Protein AF-A0A167VB62-F1 (afdb_monomer)

Sequence (507 aa):
MTQADAIADAVLREFDKLPANRKPAVRTNGVREWVPLSGIVAEFGDGDFVCLALATGMKCLPASKMASARGVGLHDWHAEVLTLRAFNRFVLQECRDVLLRGQTSRFLRFVSADEGSWPAHESDPNGNQDGGGSFVWRGQPFAWRDDVLLHMYCSEAPCGDASMELTMAAQDDAAPWTVTAVESRANANNTDSPQPPPLLLAGRGYFSELGTVRRKPARGDAPPTQSKSCSDKMALRQCVALPSGLTSLLVGPPPPPLPFSPHRRNPLYLASVVLPASQYSETGCRRCFSADPDVGRMHPVAGRTWPGGYAFTPFAVQTTRVEFAYSRRALDDSGFRSSAVSSSSSPPPHASSNVSVVWTRHGVNECLVGGVLRGRRAFDPAGASAVSRRQLWLLAREVADGLVMSQEAGKDGGDDDDGSAAGGQTGNHRRQQLQLVRDVLHAETYDAVKRCALLAARERAKADVKRLALRGWTSNEGDGSWGLLPAHSIADKRKKKKKEEHSFLNK

Solvent-accessible surface area (backbone atoms only — not comparable to full-atom values): 27855 Å² total; per-residue (Å²): 135,53,74,43,38,49,53,44,47,32,36,50,57,56,58,67,71,49,58,71,94,67,49,72,53,68,43,97,86,68,36,39,31,25,50,40,40,15,20,36,29,38,38,40,89,88,72,51,62,44,47,43,12,31,12,26,17,82,51,64,41,40,50,93,50,34,67,64,17,64,32,16,34,35,56,53,39,26,8,63,57,34,13,52,36,27,40,44,41,36,52,48,49,48,55,37,51,27,61,76,67,74,44,68,56,99,54,39,32,71,50,50,83,82,77,42,56,71,64,55,63,45,70,56,85,78,66,68,83,65,94,58,59,51,74,28,55,52,61,34,57,30,32,66,41,76,64,35,40,29,32,34,32,27,60,45,43,44,48,44,50,26,25,44,64,61,57,46,71,74,42,99,67,73,72,53,66,82,78,62,75,67,70,60,57,78,58,61,84,67,89,85,57,105,58,83,66,76,72,80,38,44,37,59,44,52,73,86,64,67,64,49,39,31,25,34,42,75,47,93,87,51,68,60,28,63,45,64,20,50,30,55,56,52,43,52,30,30,35,58,36,63,54,45,78,75,45,44,58,40,35,51,51,65,65,72,62,57,92,90,43,83,81,63,68,66,35,53,29,50,56,30,40,31,23,24,54,95,37,59,38,68,71,22,39,40,23,42,56,29,50,45,86,91,60,13,34,32,28,77,43,55,86,39,58,38,58,57,28,32,34,50,47,76,54,46,81,42,60,20,89,68,74,50,80,43,29,67,63,46,61,68,71,62,69,75,71,63,95,82,65,96,82,69,98,64,79,76,67,66,42,79,45,73,60,23,32,42,33,26,70,81,74,46,78,45,48,28,40,90,41,22,29,58,96,45,61,88,51,36,73,92,17,36,35,70,54,15,60,46,42,42,48,52,50,50,34,53,40,31,51,50,55,49,52,56,62,56,60,65,60,82,75,64,95,73,90,71,91,51,71,69,61,58,52,54,53,52,53,52,54,53,42,43,50,52,53,32,53,45,57,66,40,74,21,53,44,55,42,71,66,33,68,71,42,42,35,58,51,50,48,52,51,51,44,34,68,60,32,33,42,63,68,67,85,78,76,62,58,33,91,47,48,91,66,58,72,69,61,53,54,51,50,52,51,50,52,53,52,53,55,56,52,65,75,73,111

Organism: NCBI:txid1081102

Radius of gyration: 24.47 Å; Cα contacts (8 Å, |Δi|>4): 930; chains: 1; bounding box: 70×73×73 Å

pLDDT: mean 82.0, std 19.27, range [33.44, 98.88]

Nearest PDB structures (foldseek):
  5ed2-assembly1_A  TM=6.480E-01  e=2.540E-17  Homo sapiens
  2oh3-assembly1_A-2  TM=5.416E-01  e=9.521E+00  Paramagnetospirillum magnetotacticum MS-1
  6p1h-assembly1_A  TM=4.856E-01  e=8.979E+00  Saccharomyces cerevisiae S288C

InterPro domains:
  IPR002466 Adenosine deaminase/editase [PF02137] (53-103)
  IPR002466 Adenosine deaminase/editase [PF02137] (140-405)
  IPR002466 Adenosine deaminase/editase [PS50141] (53-289)
  IPR002466 Adenosine deaminase/editase [SM00552] (2-450)
  IPR042935 tRNA-specific adenosine deaminase 1 [PTHR47803] (4-484)

Structure (mmCIF, N/CA/C/O backbone):
data_AF-A0A167VB62-F1
#
_entry.id   AF-A0A167VB62-F1
#
loop_
_atom_site.group_PDB
_atom_site.id
_atom_site.type_symbol
_atom_site.label_atom_id
_atom_site.label_alt_id
_atom_site.label_comp_id
_atom_site.label_asym_id
_atom_site.label_entity_id
_atom_site.label_seq_id
_atom_site.pdbx_PDB_ins_code
_atom_site.Cartn_x
_atom_site.Cartn_y
_atom_site.Cartn_z
_atom_site.occupancy
_atom_site.B_iso_or_equiv
_atom_site.auth_seq_id
_atom_site.auth_comp_id
_atom_site.auth_asym_id
_atom_site.auth_atom_id
_atom_site.pdbx_PDB_model_num
ATOM 1 N N . MET A 1 1 ? 1.406 -28.292 -6.232 1.00 77.50 1 MET A N 1
ATOM 2 C CA . MET A 1 1 ? 1.298 -26.820 -6.233 1.00 77.50 1 MET A CA 1
ATOM 3 C C . MET A 1 1 ? 1.584 -26.348 -4.819 1.00 77.50 1 MET A C 1
ATOM 5 O O . MET A 1 1 ? 0.978 -26.892 -3.904 1.00 77.50 1 MET A O 1
ATOM 9 N N . THR A 1 2 ? 2.562 -25.467 -4.618 1.00 94.25 2 THR A N 1
ATOM 10 C CA . THR A 1 2 ? 2.912 -24.959 -3.277 1.00 94.25 2 THR A CA 1
ATOM 11 C C . THR A 1 2 ? 1.992 -23.803 -2.861 1.00 94.25 2 THR A C 1
ATOM 13 O O . THR A 1 2 ? 1.315 -23.224 -3.710 1.00 94.25 2 THR A O 1
ATOM 16 N N . GLN A 1 3 ? 1.988 -23.425 -1.574 1.00 95.62 3 GLN A N 1
ATOM 17 C CA . GLN A 1 3 ? 1.285 -22.219 -1.096 1.00 95.62 3 GLN A CA 1
ATOM 18 C C . GLN A 1 3 ? 1.756 -20.961 -1.851 1.00 95.62 3 GLN A C 1
ATOM 20 O O . GLN A 1 3 ? 0.945 -20.145 -2.281 1.00 95.62 3 GLN A O 1
ATOM 25 N N . ALA A 1 4 ? 3.068 -20.839 -2.076 1.00 98.00 4 ALA A N 1
ATOM 26 C CA . ALA A 1 4 ? 3.658 -19.739 -2.832 1.00 98.00 4 ALA A CA 1
ATOM 27 C C . ALA A 1 4 ? 3.152 -19.693 -4.285 1.00 98.00 4 ALA A C 1
ATOM 29 O O . ALA A 1 4 ? 2.833 -18.612 -4.782 1.00 98.00 4 ALA A O 1
ATOM 30 N N . ASP A 1 5 ? 3.010 -20.851 -4.942 1.00 97.94 5 ASP A N 1
ATOM 31 C CA . ASP A 1 5 ? 2.426 -20.924 -6.289 1.00 97.94 5 ASP A CA 1
ATOM 32 C C . ASP A 1 5 ? 0.951 -20.501 -6.280 1.00 97.94 5 ASP A C 1
ATOM 34 O O . ASP A 1 5 ? 0.535 -19.757 -7.159 1.00 97.94 5 ASP A O 1
ATOM 38 N N . ALA A 1 6 ? 0.165 -20.909 -5.275 1.00 97.88 6 ALA A N 1
ATOM 39 C CA . ALA A 1 6 ? -1.242 -20.512 -5.151 1.00 97.88 6 ALA A CA 1
ATOM 40 C C . ALA A 1 6 ? -1.412 -18.993 -4.975 1.00 97.88 6 ALA A C 1
ATOM 42 O O . ALA A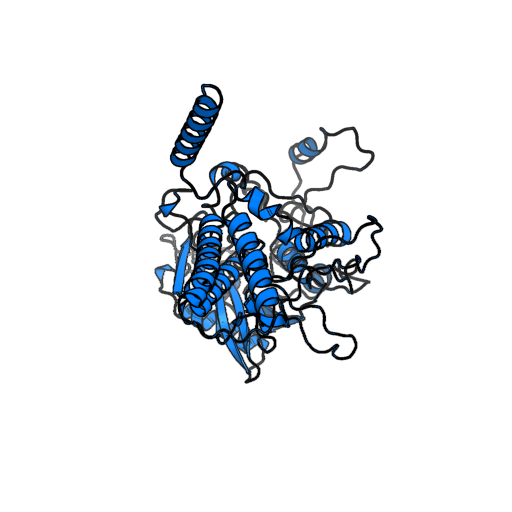 1 6 ? -2.282 -18.390 -5.607 1.00 97.88 6 ALA A O 1
ATOM 43 N N . ILE A 1 7 ? -0.547 -18.363 -4.172 1.00 98.56 7 ILE A N 1
ATOM 44 C CA . ILE A 1 7 ? -0.520 -16.907 -3.978 1.00 98.56 7 ILE A CA 1
ATOM 45 C C . ILE A 1 7 ? -0.160 -16.190 -5.286 1.00 98.56 7 ILE A C 1
ATOM 47 O O . ILE A 1 7 ? -0.835 -15.230 -5.664 1.00 98.56 7 ILE A O 1
ATOM 51 N N . ALA A 1 8 ? 0.888 -16.640 -5.983 1.00 98.56 8 ALA A N 1
ATOM 52 C CA . ALA A 1 8 ? 1.300 -16.053 -7.256 1.00 98.56 8 ALA A CA 1
ATOM 53 C C . ALA A 1 8 ? 0.187 -16.181 -8.307 1.00 98.56 8 ALA A C 1
ATOM 55 O O . ALA A 1 8 ? -0.238 -15.183 -8.893 1.00 98.56 8 ALA A O 1
ATOM 56 N N . ASP A 1 9 ? -0.361 -17.384 -8.467 1.00 98.19 9 ASP A N 1
ATOM 57 C CA . ASP A 1 9 ? -1.458 -17.674 -9.382 1.00 98.19 9 ASP A CA 1
ATOM 58 C C . ASP A 1 9 ? -2.702 -16.825 -9.113 1.00 98.19 9 ASP A C 1
ATOM 60 O O . ASP A 1 9 ? -3.333 -16.350 -10.057 1.00 98.19 9 ASP A O 1
ATOM 64 N N . ALA A 1 10 ? -3.072 -16.613 -7.845 1.00 98.44 10 ALA A N 1
ATOM 65 C CA . ALA A 1 10 ? -4.223 -15.784 -7.497 1.00 98.44 10 ALA A CA 1
ATOM 66 C C . ALA A 1 10 ? -4.086 -14.361 -8.063 1.00 98.44 10 ALA A C 1
ATOM 68 O O . ALA A 1 10 ? -5.071 -13.782 -8.520 1.00 98.44 10 ALA A O 1
ATOM 69 N N . VAL A 1 11 ? -2.870 -13.805 -8.076 1.00 98.81 11 VAL A N 1
ATOM 70 C CA . VAL A 1 11 ? -2.591 -12.485 -8.662 1.00 98.81 11 VAL A CA 1
ATOM 71 C C . VAL A 1 11 ? -2.529 -12.552 -10.187 1.00 98.81 11 VAL A C 1
ATOM 73 O O . VAL A 1 11 ? -3.124 -11.710 -10.863 1.00 98.81 11 VAL A O 1
ATOM 76 N N . LEU A 1 12 ? -1.827 -13.543 -10.740 1.00 98.44 12 LEU A N 1
ATOM 77 C CA . LEU A 1 12 ? -1.631 -13.672 -12.185 1.00 98.44 12 LEU A CA 1
ATOM 78 C C . LEU A 1 12 ? -2.946 -13.922 -12.927 1.00 98.44 12 LEU A C 1
ATOM 80 O O . LEU A 1 12 ? -3.203 -13.259 -13.928 1.00 98.44 12 LEU A O 1
ATOM 84 N N . ARG A 1 13 ? -3.839 -14.760 -12.385 1.00 98.00 13 ARG A N 1
ATOM 85 C CA . ARG A 1 13 ? -5.171 -14.998 -12.967 1.00 98.00 13 ARG A CA 1
ATOM 86 C C . ARG A 1 13 ? -6.004 -13.724 -13.057 1.00 98.00 13 ARG A C 1
ATOM 88 O O . ARG A 1 13 ? -6.717 -13.536 -14.038 1.00 98.00 13 ARG A O 1
ATOM 95 N N . GLU A 1 14 ? -5.943 -12.846 -12.055 1.00 98.31 14 GLU A N 1
ATOM 96 C CA . GLU A 1 14 ? -6.652 -11.561 -12.112 1.00 98.31 14 GLU A CA 1
ATOM 97 C C . GLU A 1 14 ? -5.994 -10.591 -13.096 1.00 98.31 14 GLU A C 1
ATOM 99 O O . GLU A 1 14 ? -6.691 -9.892 -13.834 1.00 98.31 14 GLU A O 1
ATOM 104 N N . PHE A 1 15 ? -4.660 -10.585 -13.181 1.00 98.19 15 PHE A N 1
ATOM 105 C CA . PHE A 1 15 ? -3.955 -9.807 -14.197 1.00 98.19 15 PHE A CA 1
ATOM 106 C C . PHE A 1 15 ? -4.299 -10.277 -15.622 1.00 98.19 15 PHE A C 1
ATOM 108 O O . PHE A 1 15 ? -4.498 -9.455 -16.520 1.00 98.19 15 PHE A O 1
ATOM 115 N N . ASP A 1 16 ? -4.419 -11.584 -15.843 1.00 97.12 16 ASP A N 1
ATOM 116 C CA . ASP A 1 16 ? -4.696 -12.148 -17.161 1.00 97.12 16 ASP A CA 1
ATOM 117 C C . ASP A 1 16 ? -6.085 -11.795 -17.686 1.00 97.12 16 ASP A C 1
ATOM 119 O O . ASP A 1 16 ? -6.232 -11.569 -18.892 1.00 97.12 16 ASP A O 1
ATOM 123 N N . LYS A 1 17 ? -7.063 -11.629 -16.789 1.00 97.19 17 LYS A N 1
ATOM 124 C CA . LYS A 1 17 ? -8.414 -11.139 -17.108 1.00 97.19 17 LYS A CA 1
ATOM 125 C C . LYS A 1 17 ? -8.446 -9.672 -17.541 1.00 97.19 17 LYS A C 1
ATOM 127 O O . LYS A 1 17 ? -9.457 -9.220 -18.080 1.00 97.19 17 LYS A O 1
ATOM 132 N N . LEU A 1 18 ? -7.385 -8.898 -17.298 1.00 96.00 18 LEU A N 1
ATOM 133 C CA . LEU A 1 18 ? -7.358 -7.494 -17.694 1.00 96.00 18 LEU A CA 1
ATOM 134 C C . LEU A 1 18 ? -7.380 -7.349 -19.226 1.00 96.00 18 LEU A C 1
ATOM 136 O O . LEU A 1 18 ? -6.736 -8.124 -19.936 1.00 96.00 18 LEU A O 1
ATOM 140 N N . PRO A 1 19 ? -8.056 -6.315 -19.758 1.00 93.44 19 PRO A N 1
ATOM 141 C CA . PRO A 1 19 ? -8.106 -6.090 -21.196 1.00 93.44 19 PRO A CA 1
ATOM 142 C C . PRO A 1 19 ? -6.719 -5.768 -21.767 1.00 93.44 19 PRO A C 1
ATOM 144 O O . PRO A 1 19 ? -5.857 -5.212 -21.086 1.00 93.44 19 PRO A O 1
ATOM 147 N N . ALA A 1 20 ? -6.508 -6.066 -23.052 1.00 90.69 20 ALA A N 1
ATOM 148 C CA . ALA A 1 20 ? -5.204 -5.925 -23.711 1.00 90.69 20 ALA A CA 1
ATOM 149 C C . ALA A 1 20 ? -4.601 -4.510 -23.593 1.00 90.69 20 ALA A C 1
ATOM 151 O O . ALA A 1 20 ? -3.395 -4.360 -23.432 1.00 90.69 20 ALA A O 1
ATOM 152 N N . ASN A 1 21 ? -5.433 -3.462 -23.572 1.00 88.25 21 ASN A N 1
ATOM 153 C CA . ASN A 1 21 ? -4.995 -2.069 -23.405 1.00 88.25 21 ASN A CA 1
ATOM 154 C C . ASN A 1 21 ? -4.488 -1.714 -21.986 1.00 88.25 21 ASN A C 1
ATOM 156 O O . ASN A 1 21 ? -4.146 -0.552 -21.735 1.00 88.25 21 ASN A O 1
ATOM 160 N N . ARG A 1 22 ? -4.485 -2.682 -21.061 1.00 90.38 22 ARG A N 1
ATOM 161 C CA . ARG A 1 22 ? -3.875 -2.623 -19.724 1.00 90.38 22 ARG A CA 1
ATOM 162 C C . ARG A 1 22 ? -2.544 -3.373 -19.660 1.00 90.38 22 ARG A C 1
ATOM 164 O O . ARG A 1 22 ? -1.815 -3.217 -18.688 1.00 90.38 22 ARG A O 1
ATOM 171 N N . LYS A 1 23 ? -2.207 -4.170 -20.670 1.00 91.12 23 LYS A N 1
ATOM 172 C CA . LYS A 1 23 ? -0.978 -4.964 -20.691 1.00 91.12 23 LYS A CA 1
ATOM 173 C C . LYS A 1 23 ? 0.124 -4.212 -21.455 1.00 91.12 23 LYS A C 1
ATOM 175 O O . LYS A 1 23 ? -0.196 -3.378 -22.308 1.00 91.12 23 LYS A O 1
ATOM 180 N N . PRO A 1 24 ? 1.410 -4.441 -21.137 1.00 87.81 24 PRO A N 1
ATOM 181 C CA . PRO A 1 24 ? 2.514 -3.898 -21.925 1.00 87.81 24 PRO A CA 1
ATOM 182 C C . PRO A 1 24 ? 2.378 -4.258 -23.407 1.00 87.81 24 PRO A C 1
ATOM 184 O O . PRO A 1 24 ? 1.953 -5.363 -23.749 1.00 87.81 24 PRO A O 1
ATOM 187 N N . ALA A 1 25 ? 2.718 -3.310 -24.279 1.00 85.62 25 ALA A N 1
ATOM 188 C CA . ALA A 1 25 ? 2.555 -3.453 -25.720 1.00 85.62 25 ALA A CA 1
ATOM 189 C C . ALA A 1 25 ? 3.894 -3.710 -26.424 1.00 85.62 25 ALA A C 1
ATOM 191 O O . ALA A 1 25 ? 4.974 -3.456 -25.886 1.00 85.62 25 ALA A O 1
ATOM 192 N N . VAL A 1 26 ? 3.807 -4.164 -27.671 1.00 85.31 26 VAL A N 1
ATOM 193 C CA . VAL A 1 26 ? 4.913 -4.073 -28.626 1.00 85.31 26 VAL A CA 1
ATOM 194 C C . VAL A 1 26 ? 4.810 -2.712 -29.309 1.00 85.31 26 VAL A C 1
ATOM 196 O O . VAL A 1 26 ? 3.754 -2.353 -29.832 1.00 85.31 26 VAL A O 1
ATOM 199 N N . ARG A 1 27 ? 5.878 -1.917 -29.259 1.00 84.06 27 ARG A N 1
ATOM 200 C CA . ARG A 1 27 ? 5.932 -0.607 -29.919 1.00 84.06 27 ARG A CA 1
ATOM 201 C C . ARG A 1 27 ? 5.964 -0.771 -31.439 1.00 84.06 27 ARG A C 1
ATOM 203 O O . ARG A 1 27 ? 6.318 -1.826 -31.955 1.00 84.06 27 ARG A O 1
ATOM 210 N N . THR A 1 28 ? 5.664 0.305 -32.163 1.00 82.94 28 THR A N 1
ATOM 211 C CA . THR A 1 28 ? 5.689 0.329 -33.638 1.00 82.94 28 THR A CA 1
ATOM 212 C C . THR A 1 28 ? 7.051 -0.035 -34.230 1.00 82.94 28 THR A C 1
ATOM 214 O O . THR A 1 28 ? 7.118 -0.537 -35.343 1.00 82.94 28 THR A O 1
ATOM 217 N N . ASN A 1 29 ? 8.134 0.175 -33.479 1.00 80.81 29 ASN A N 1
ATOM 218 C CA . ASN A 1 29 ? 9.497 -0.200 -33.851 1.00 80.81 29 ASN A CA 1
ATOM 219 C C . ASN A 1 29 ? 9.889 -1.631 -33.418 1.00 80.81 29 ASN A C 1
ATOM 221 O O . ASN A 1 29 ? 11.075 -1.942 -33.367 1.00 80.81 29 ASN A O 1
ATOM 225 N N . GLY A 1 30 ? 8.927 -2.478 -33.037 1.00 80.19 30 GLY A N 1
ATOM 226 C CA . GLY A 1 30 ? 9.162 -3.864 -32.613 1.00 80.19 30 GLY A CA 1
ATOM 227 C C . GLY A 1 30 ? 9.686 -4.029 -31.181 1.00 80.19 30 GLY A C 1
ATOM 228 O O . GLY A 1 30 ? 9.803 -5.155 -30.702 1.00 80.19 30 GLY A O 1
ATOM 229 N N . VAL A 1 31 ? 9.966 -2.934 -30.463 1.00 83.81 31 VAL A N 1
ATOM 230 C CA . VAL A 1 31 ? 10.466 -2.980 -29.080 1.00 83.81 31 VAL A CA 1
ATOM 231 C C . VAL A 1 31 ? 9.361 -3.436 -28.134 1.00 83.81 31 VAL A C 1
ATOM 233 O O . VAL A 1 31 ? 8.305 -2.804 -28.046 1.00 83.81 31 VAL A O 1
ATOM 236 N N . ARG A 1 32 ? 9.620 -4.509 -27.385 1.00 87.19 32 ARG A N 1
ATOM 237 C CA . ARG A 1 32 ? 8.677 -5.045 -26.396 1.00 87.19 32 ARG A CA 1
ATOM 238 C C . ARG A 1 32 ? 8.808 -4.325 -25.064 1.00 87.19 32 ARG A C 1
ATOM 240 O O . ARG A 1 32 ? 9.916 -4.055 -24.596 1.00 87.19 32 ARG A O 1
ATOM 247 N N . GLU A 1 33 ? 7.673 -4.006 -24.453 1.00 91.62 33 GLU A N 1
ATOM 248 C CA . GLU A 1 33 ? 7.650 -3.397 -23.129 1.00 91.62 33 GLU A CA 1
ATOM 249 C C . GLU A 1 33 ? 7.563 -4.447 -22.016 1.00 91.62 33 GLU A C 1
ATOM 251 O O . GLU A 1 33 ? 6.800 -5.404 -22.117 1.00 91.62 33 GLU A O 1
ATOM 256 N N . TRP A 1 34 ? 8.302 -4.233 -20.926 1.00 93.25 34 TRP A N 1
ATOM 257 C CA . TRP A 1 34 ? 8.196 -5.026 -19.696 1.00 93.25 34 TRP A CA 1
ATOM 258 C C . TRP A 1 34 ? 7.723 -4.165 -18.522 1.00 93.25 34 TRP A C 1
ATOM 260 O O . TRP A 1 34 ? 7.876 -2.932 -18.520 1.00 93.25 34 TRP A O 1
ATOM 270 N N . VAL A 1 35 ? 7.147 -4.809 -17.504 1.00 95.00 35 VAL A N 1
ATOM 271 C CA . VAL A 1 35 ? 6.698 -4.143 -16.278 1.00 95.00 35 VAL A CA 1
ATOM 272 C C . VAL A 1 35 ? 6.694 -5.099 -15.075 1.00 95.00 35 VAL A C 1
ATOM 274 O O . VAL A 1 35 ? 6.296 -6.245 -15.230 1.00 95.00 35 VAL A O 1
ATOM 277 N N . PRO A 1 36 ? 7.092 -4.662 -13.866 1.00 96.94 36 PRO A N 1
ATOM 278 C CA . PRO A 1 36 ? 6.843 -5.407 -12.642 1.00 96.94 36 PRO A CA 1
ATOM 279 C C . PRO A 1 36 ? 5.351 -5.441 -12.327 1.00 96.94 36 PRO A C 1
ATOM 281 O O . PRO A 1 36 ? 4.643 -4.454 -12.555 1.00 96.94 36 PRO A O 1
ATOM 284 N N . LEU A 1 37 ? 4.914 -6.542 -11.731 1.00 98.56 37 LEU A N 1
ATOM 285 C CA . LEU A 1 37 ? 3.592 -6.764 -11.164 1.00 98.56 37 LEU A CA 1
ATOM 286 C C . LEU A 1 37 ? 3.734 -7.076 -9.673 1.00 98.56 37 LEU A C 1
ATOM 288 O O . LEU A 1 37 ? 4.685 -7.723 -9.240 1.00 98.56 37 LEU A O 1
ATOM 292 N N . SER A 1 38 ? 2.772 -6.625 -8.881 1.00 98.81 38 SER A N 1
ATOM 293 C CA . SER A 1 38 ? 2.624 -7.030 -7.491 1.00 98.81 38 SER A CA 1
ATOM 294 C C . SER A 1 38 ? 1.145 -7.172 -7.149 1.00 98.81 38 SER A C 1
ATOM 296 O O . SER A 1 38 ? 0.297 -6.578 -7.819 1.00 98.81 38 SER A O 1
ATOM 298 N N . GLY A 1 39 ? 0.832 -7.973 -6.133 1.00 98.81 39 GLY A N 1
ATOM 299 C CA . GLY A 1 39 ? -0.528 -8.163 -5.645 1.00 98.81 39 GLY A CA 1
ATOM 300 C C . GLY A 1 39 ? -0.580 -8.495 -4.159 1.00 98.81 39 GLY A C 1
ATOM 301 O O . GLY A 1 39 ? 0.376 -9.041 -3.617 1.00 98.81 39 GLY A O 1
ATOM 302 N N . ILE A 1 40 ? -1.692 -8.147 -3.510 1.00 98.88 40 ILE A N 1
ATOM 303 C CA . ILE A 1 40 ? -2.034 -8.551 -2.142 1.00 98.88 40 ILE A CA 1
ATOM 304 C C . ILE A 1 40 ? -3.125 -9.616 -2.217 1.00 98.88 40 ILE A C 1
ATOM 306 O O . ILE A 1 40 ? -4.140 -9.421 -2.893 1.00 98.88 40 ILE A O 1
ATOM 310 N N . VAL A 1 41 ? -2.909 -10.720 -1.511 1.00 98.81 41 VAL A N 1
ATOM 311 C CA . VAL A 1 41 ? -3.775 -11.901 -1.487 1.00 98.81 41 VAL A CA 1
ATOM 312 C C . VAL A 1 41 ? -4.219 -12.158 -0.051 1.00 98.81 41 VAL A C 1
ATOM 314 O O . VAL A 1 41 ? -3.391 -12.119 0.856 1.00 98.81 41 VAL A O 1
ATOM 317 N N . ALA A 1 42 ? -5.512 -12.395 0.147 1.00 98.38 42 ALA A N 1
ATOM 318 C CA . ALA A 1 42 ? -6.054 -12.927 1.390 1.00 98.38 42 ALA A CA 1
ATOM 319 C C . ALA A 1 42 ? -5.983 -14.456 1.380 1.00 98.38 42 ALA A C 1
ATOM 321 O O . ALA A 1 42 ? -6.394 -15.061 0.391 1.00 98.38 42 ALA A O 1
ATOM 322 N N . GLU A 1 43 ? -5.505 -15.043 2.471 1.00 97.12 43 GLU A N 1
ATOM 323 C CA . GLU A 1 43 ? -5.618 -16.469 2.787 1.00 97.12 43 GLU A CA 1
ATOM 324 C C . GLU A 1 43 ? -6.696 -16.649 3.860 1.00 97.12 43 GLU A C 1
ATOM 326 O O . GLU A 1 43 ? -6.673 -15.970 4.890 1.00 97.12 43 GLU A O 1
ATOM 331 N N . PHE A 1 44 ? -7.637 -17.554 3.607 1.00 94.88 44 PHE A N 1
ATOM 332 C CA . PHE A 1 44 ? -8.711 -17.915 4.530 1.00 94.88 44 PHE A CA 1
ATOM 333 C C . PHE A 1 44 ? -8.440 -19.273 5.190 1.00 94.88 44 PHE A C 1
ATOM 335 O O . PHE A 1 44 ? -7.697 -20.097 4.662 1.00 94.88 44 PHE A O 1
ATOM 342 N N . GLY A 1 45 ? -9.072 -19.533 6.340 1.00 87.06 45 GLY A N 1
ATOM 343 C CA . GLY A 1 45 ? -8.883 -20.778 7.102 1.00 87.06 45 GLY A CA 1
ATOM 344 C C . GLY A 1 45 ? -9.306 -22.071 6.384 1.00 87.06 45 GLY A C 1
ATOM 345 O O . GLY A 1 45 ? -8.927 -23.154 6.818 1.00 87.06 45 GLY A O 1
ATOM 346 N N . ASP A 1 46 ? -10.059 -21.970 5.289 1.00 87.69 46 ASP A N 1
ATOM 347 C CA . ASP A 1 46 ? -10.416 -23.077 4.391 1.00 87.69 46 ASP A CA 1
ATOM 348 C C . ASP A 1 46 ? -9.364 -23.336 3.290 1.00 87.69 46 ASP A C 1
ATOM 350 O O . ASP A 1 46 ? -9.526 -24.253 2.485 1.00 87.69 46 ASP A O 1
ATOM 354 N N . GLY A 1 47 ? -8.279 -22.553 3.257 1.00 86.75 47 GLY A N 1
ATOM 355 C CA . GLY A 1 47 ? -7.219 -22.627 2.251 1.00 86.75 47 GLY A CA 1
ATOM 356 C C . GLY A 1 47 ? -7.507 -21.844 0.963 1.00 86.75 47 GLY A C 1
ATOM 357 O O . GLY A 1 47 ? -6.759 -21.992 -0.006 1.00 86.75 47 GLY A O 1
ATOM 358 N N . ASP A 1 48 ? -8.567 -21.026 0.920 1.00 94.38 48 ASP A N 1
ATOM 359 C CA . ASP A 1 48 ? -8.881 -20.153 -0.217 1.00 94.38 48 ASP A CA 1
ATOM 360 C C . ASP A 1 48 ? -7.896 -18.970 -0.304 1.00 94.38 48 ASP A C 1
ATOM 362 O O . ASP A 1 48 ? -7.610 -18.300 0.693 1.00 94.38 48 ASP A O 1
ATOM 366 N N . PHE A 1 49 ? -7.409 -18.685 -1.517 1.00 97.62 49 PHE A N 1
ATOM 367 C CA . PHE A 1 49 ? -6.503 -17.572 -1.815 1.00 97.62 49 PHE A CA 1
ATOM 368 C C . PHE A 1 49 ? -7.174 -16.584 -2.764 1.00 97.62 49 PHE A C 1
ATOM 370 O O . PHE A 1 49 ? -7.390 -16.867 -3.946 1.00 97.62 49 PHE A O 1
ATOM 377 N N . VAL A 1 50 ? -7.445 -15.375 -2.274 1.00 98.25 50 VAL A N 1
ATOM 378 C CA . VAL A 1 50 ? -8.174 -14.350 -3.030 1.00 98.25 50 VAL A CA 1
ATOM 379 C C . VAL A 1 50 ? -7.316 -13.111 -3.238 1.00 98.25 50 VAL A C 1
ATOM 381 O O . VAL A 1 50 ? -6.971 -12.413 -2.286 1.00 98.25 50 VAL A O 1
ATOM 384 N N . CYS A 1 51 ? -7.026 -12.769 -4.495 1.00 98.75 51 CYS A N 1
ATOM 385 C CA . CYS A 1 51 ? -6.393 -11.491 -4.813 1.00 98.75 51 CYS A CA 1
ATOM 386 C C . CYS A 1 51 ? -7.344 -10.323 -4.489 1.00 98.75 51 CYS A C 1
ATOM 388 O O . CYS A 1 51 ? -8.466 -10.239 -5.000 1.00 98.75 51 CYS A O 1
ATOM 390 N N . LEU A 1 52 ? -6.883 -9.417 -3.625 1.00 98.75 52 LEU A N 1
ATOM 391 C CA . LEU A 1 52 ? -7.625 -8.233 -3.180 1.00 98.75 52 LEU A CA 1
ATOM 392 C C . LEU A 1 52 ? -7.266 -6.996 -3.998 1.00 98.75 52 LEU A C 1
ATOM 394 O O . LEU A 1 52 ? -8.111 -6.140 -4.271 1.00 98.75 52 LEU A O 1
ATOM 398 N N . ALA A 1 53 ? -5.992 -6.892 -4.362 1.00 98.81 53 ALA A N 1
ATOM 399 C CA . ALA A 1 53 ? -5.443 -5.773 -5.098 1.00 98.81 53 ALA A CA 1
ATOM 400 C C . ALA A 1 53 ? -4.223 -6.222 -5.896 1.00 98.81 53 ALA A C 1
ATOM 402 O O . ALA A 1 53 ? -3.427 -7.015 -5.400 1.00 98.81 53 ALA A O 1
ATOM 403 N N . LEU A 1 54 ? -4.040 -5.660 -7.086 1.00 98.69 54 LEU A N 1
ATOM 404 C CA . LEU A 1 54 ? -2.822 -5.817 -7.873 1.00 98.69 54 LEU A CA 1
ATOM 405 C C . LEU A 1 54 ? -2.480 -4.523 -8.595 1.00 98.69 54 LEU A C 1
ATOM 407 O O . LEU A 1 54 ? -3.348 -3.689 -8.874 1.00 98.69 54 LEU A O 1
ATOM 411 N N . ALA A 1 55 ? -1.204 -4.347 -8.902 1.00 98.75 55 ALA A N 1
ATOM 412 C CA . ALA A 1 55 ? -0.748 -3.213 -9.678 1.00 98.75 55 ALA A CA 1
ATOM 413 C C . ALA A 1 55 ? 0.537 -3.510 -10.446 1.00 98.75 55 ALA A C 1
ATOM 415 O O . ALA A 1 55 ? 1.384 -4.280 -9.996 1.00 98.75 55 ALA A O 1
ATOM 416 N N . THR A 1 56 ? 0.716 -2.819 -11.571 1.00 98.38 56 THR A N 1
ATOM 417 C CA . THR A 1 56 ? 1.975 -2.820 -12.322 1.00 98.38 56 THR A CA 1
ATOM 418 C C . THR A 1 56 ? 2.648 -1.458 -12.295 1.00 98.38 56 THR A C 1
ATOM 420 O O . THR A 1 56 ? 1.991 -0.415 -12.252 1.00 98.38 56 THR A O 1
ATOM 423 N N . GLY A 1 57 ? 3.977 -1.439 -12.369 1.00 95.81 57 GLY A N 1
ATOM 424 C CA . GLY A 1 57 ? 4.718 -0.202 -12.596 1.00 95.81 57 GLY A CA 1
ATOM 425 C C . GLY A 1 57 ? 6.131 -0.181 -12.043 1.00 95.81 57 GLY A C 1
ATOM 426 O O . GLY A 1 57 ? 6.542 -1.042 -11.271 1.00 95.81 57 GLY A O 1
ATOM 427 N N . MET A 1 58 ? 6.883 0.843 -12.448 1.00 92.75 58 MET A N 1
ATOM 428 C CA . MET A 1 58 ? 8.311 0.978 -12.127 1.00 92.75 58 MET A CA 1
ATOM 429 C C . MET A 1 58 ? 8.822 2.428 -12.169 1.00 92.75 58 MET A C 1
ATOM 431 O O . MET A 1 58 ? 10.002 2.665 -12.426 1.00 92.75 58 MET A O 1
ATOM 435 N N . LYS A 1 59 ? 7.939 3.425 -12.013 1.00 92.31 59 LYS A N 1
ATOM 436 C CA . LYS A 1 59 ? 8.352 4.835 -12.071 1.00 92.31 59 LYS A CA 1
ATOM 437 C C . LYS A 1 59 ? 7.824 5.652 -10.904 1.00 92.31 59 LYS A C 1
ATOM 439 O O . LYS A 1 59 ? 6.951 5.227 -10.149 1.00 92.31 59 LYS A O 1
ATOM 444 N N . CYS A 1 60 ? 8.405 6.835 -10.766 1.00 92.62 60 CYS A N 1
ATOM 445 C CA . CYS A 1 60 ? 8.125 7.779 -9.700 1.00 92.62 60 CYS A CA 1
ATOM 446 C C . CYS A 1 60 ? 8.007 9.195 -10.249 1.00 92.62 60 CYS A C 1
ATOM 448 O O . CYS A 1 60 ? 8.496 9.512 -11.336 1.00 92.62 60 CYS A O 1
ATOM 450 N N . LEU A 1 61 ? 7.386 10.055 -9.450 1.00 91.94 61 LEU A N 1
ATOM 451 C CA . LEU A 1 61 ? 7.280 11.470 -9.732 1.00 91.94 61 LEU A CA 1
ATOM 452 C C . LEU A 1 61 ? 8.630 12.163 -9.474 1.00 91.94 61 LEU A C 1
ATOM 454 O O . LEU A 1 61 ? 9.204 11.974 -8.393 1.00 91.94 61 LEU A O 1
ATOM 458 N N . PRO A 1 62 ? 9.126 12.988 -10.414 1.00 90.62 62 PRO A N 1
ATOM 459 C CA . PRO A 1 62 ? 10.272 13.858 -10.172 1.00 90.62 62 PRO A CA 1
ATOM 460 C C . PRO A 1 62 ? 10.027 14.816 -9.003 1.00 90.62 62 PRO A C 1
ATOM 462 O O . PRO A 1 62 ? 8.925 15.352 -8.860 1.00 90.62 62 PRO A O 1
ATOM 465 N N . ALA A 1 63 ? 11.066 15.096 -8.213 1.00 87.75 63 ALA A N 1
ATOM 466 C CA . ALA A 1 63 ? 10.988 16.015 -7.076 1.00 87.75 63 ALA A CA 1
ATOM 467 C C . ALA A 1 63 ? 10.482 17.412 -7.486 1.00 87.75 63 ALA A C 1
ATOM 469 O O . ALA A 1 63 ? 9.675 18.007 -6.777 1.00 87.75 63 ALA A O 1
ATOM 470 N N . SER A 1 64 ? 10.859 17.882 -8.680 1.00 89.12 64 SER A N 1
ATOM 471 C CA . SER A 1 64 ? 10.423 19.166 -9.247 1.00 89.12 64 SER A CA 1
ATOM 472 C C . SER A 1 64 ? 8.912 19.280 -9.479 1.00 89.12 64 SER A C 1
ATOM 474 O O . SER A 1 64 ? 8.391 20.384 -9.592 1.00 89.12 64 SER A O 1
ATOM 476 N N . LYS A 1 65 ? 8.185 18.156 -9.536 1.00 90.00 65 LYS A N 1
ATOM 477 C CA . LYS A 1 65 ? 6.730 18.128 -9.758 1.00 90.00 65 LYS A CA 1
ATOM 478 C C . LYS A 1 65 ? 5.921 17.902 -8.476 1.00 90.00 65 LYS A C 1
ATOM 480 O O . LYS A 1 65 ? 4.695 17.894 -8.539 1.00 90.00 65 LYS A O 1
ATOM 485 N N . MET A 1 66 ? 6.578 17.733 -7.325 1.00 87.81 66 MET A N 1
ATOM 486 C CA . MET A 1 66 ? 5.928 17.400 -6.048 1.00 87.81 66 MET A CA 1
ATOM 487 C C . MET A 1 66 ? 4.930 18.470 -5.594 1.00 87.81 66 MET A C 1
ATOM 489 O O . MET A 1 66 ? 3.783 18.137 -5.306 1.00 87.81 66 MET A O 1
ATOM 493 N N . ALA A 1 67 ? 5.328 19.746 -5.617 1.00 87.31 67 ALA A N 1
ATOM 494 C CA . ALA A 1 67 ? 4.483 20.870 -5.197 1.00 87.31 67 ALA A CA 1
ATOM 495 C C . ALA A 1 67 ? 3.197 21.016 -6.030 1.00 87.31 67 ALA A C 1
ATOM 497 O O . ALA A 1 67 ? 2.171 21.498 -5.544 1.00 87.31 67 ALA A O 1
ATOM 498 N N . SER A 1 68 ? 3.234 20.557 -7.281 1.00 89.19 68 SER A N 1
ATOM 499 C CA . SER A 1 68 ? 2.097 20.603 -8.200 1.00 89.19 68 SER A CA 1
ATOM 500 C C . SER A 1 68 ? 1.185 19.382 -8.086 1.00 89.19 68 SER A C 1
ATOM 502 O O . SER A 1 68 ? 0.073 19.419 -8.605 1.00 89.19 68 SER A O 1
ATOM 504 N N . ALA A 1 69 ? 1.619 18.309 -7.412 1.00 91.56 69 ALA A N 1
ATOM 505 C CA . ALA A 1 69 ? 0.878 17.053 -7.350 1.00 91.56 69 ALA A CA 1
ATOM 506 C C . ALA A 1 69 ? -0.439 17.180 -6.576 1.00 91.56 69 ALA A C 1
ATOM 508 O O . ALA A 1 69 ? -1.414 16.541 -6.967 1.00 91.56 69 ALA A O 1
ATOM 509 N N . ARG A 1 70 ? -0.471 17.985 -5.501 1.00 91.50 70 ARG A N 1
ATOM 510 C CA . ARG A 1 70 ? -1.658 18.328 -4.686 1.00 91.50 70 ARG A CA 1
ATOM 511 C C . ARG A 1 70 ? -2.529 17.122 -4.313 1.00 91.50 70 ARG A C 1
ATOM 513 O O . ARG A 1 70 ? -3.758 17.164 -4.395 1.00 91.50 70 ARG A O 1
ATOM 520 N N . GLY A 1 71 ? -1.884 16.004 -3.987 1.00 93.62 71 GLY A N 1
ATOM 521 C CA . GLY A 1 71 ? -2.540 14.729 -3.697 1.00 93.62 71 GLY A CA 1
ATOM 522 C C . GLY A 1 71 ? -3.225 14.025 -4.873 1.00 93.62 71 GLY A C 1
ATOM 523 O O . GLY A 1 71 ? -3.754 12.930 -4.669 1.00 93.62 71 GLY A O 1
ATOM 524 N N . VAL A 1 72 ? -3.215 14.620 -6.069 1.00 95.50 72 VAL A N 1
ATOM 525 C CA . VAL A 1 72 ? -3.727 14.069 -7.333 1.00 95.50 72 VAL A CA 1
ATOM 526 C C . VAL A 1 72 ? -2.683 13.153 -7.963 1.00 95.50 72 VAL A C 1
ATOM 528 O O . VAL A 1 72 ? -2.964 11.989 -8.245 1.00 95.50 72 VAL A O 1
ATOM 531 N N . GLY A 1 73 ? -1.470 13.675 -8.156 1.00 94.88 73 GLY A N 1
ATOM 532 C CA . GLY A 1 73 ? -0.356 12.931 -8.734 1.00 94.88 73 GLY A CA 1
ATOM 533 C C . GLY A 1 73 ? 0.204 11.895 -7.767 1.00 94.88 73 GLY A C 1
ATOM 534 O O . GLY A 1 73 ? 0.550 12.205 -6.626 1.00 94.88 73 GLY A O 1
ATOM 535 N N . LEU A 1 74 ? 0.340 10.654 -8.225 1.00 96.25 74 LEU A N 1
ATOM 536 C CA . LEU A 1 74 ? 1.043 9.619 -7.476 1.00 96.25 74 LEU A CA 1
ATOM 537 C C . LEU A 1 74 ? 2.537 9.930 -7.421 1.00 96.25 74 LEU A C 1
ATOM 539 O O . LEU A 1 74 ? 3.141 10.243 -8.435 1.00 96.25 74 LEU A O 1
ATOM 543 N N . HIS A 1 75 ? 3.150 9.816 -6.243 1.00 94.50 75 HIS A N 1
ATOM 544 C CA . HIS A 1 75 ? 4.596 10.047 -6.092 1.00 94.50 75 HIS A CA 1
ATOM 545 C C . HIS A 1 75 ? 5.428 8.848 -6.517 1.00 94.50 75 HIS A C 1
ATOM 547 O O . HIS A 1 75 ? 6.562 8.986 -6.960 1.00 94.50 75 HIS A O 1
ATOM 553 N N . ASP A 1 76 ? 4.867 7.665 -6.326 1.00 95.50 76 ASP A N 1
ATOM 554 C CA . ASP A 1 76 ? 5.513 6.396 -6.584 1.00 95.50 76 ASP A CA 1
ATOM 555 C C . ASP A 1 76 ? 4.437 5.423 -7.026 1.00 95.50 76 ASP A C 1
ATOM 557 O O . ASP A 1 76 ? 3.462 5.191 -6.304 1.00 95.50 76 ASP A O 1
ATOM 561 N N . TRP A 1 77 ? 4.609 4.919 -8.236 1.00 95.88 77 TRP A N 1
ATOM 562 C CA . TRP A 1 77 ? 3.727 3.943 -8.843 1.00 95.88 77 TRP A CA 1
ATOM 563 C C . TRP A 1 77 ? 4.530 2.721 -9.295 1.00 95.88 77 TRP A C 1
ATOM 565 O O . TRP A 1 77 ? 4.215 2.094 -10.300 1.00 95.88 77 TRP A O 1
ATOM 575 N N . HIS A 1 78 ? 5.581 2.371 -8.548 1.00 97.12 78 HIS A N 1
ATOM 576 C CA . HIS A 1 78 ? 6.098 1.008 -8.582 1.00 97.12 78 HIS A CA 1
ATOM 577 C C . HIS A 1 78 ? 5.018 0.023 -8.142 1.00 97.12 78 HIS A C 1
ATOM 579 O O . HIS A 1 78 ? 4.207 0.353 -7.272 1.00 97.12 78 HIS A O 1
ATOM 585 N N . ALA A 1 79 ? 5.033 -1.170 -8.729 1.00 98.25 79 ALA A N 1
ATOM 586 C CA . ALA A 1 79 ? 4.031 -2.206 -8.524 1.00 98.25 79 ALA A CA 1
ATOM 587 C C . ALA A 1 79 ? 3.724 -2.460 -7.039 1.00 98.25 79 ALA A C 1
ATOM 589 O O . ALA A 1 79 ? 2.567 -2.412 -6.630 1.00 98.25 79 ALA A O 1
ATOM 590 N N . GLU A 1 80 ? 4.750 -2.625 -6.207 1.00 98.50 80 GLU A N 1
ATOM 591 C CA . GLU A 1 80 ? 4.636 -2.930 -4.778 1.00 98.50 80 GLU A CA 1
ATOM 592 C C . GLU A 1 80 ? 3.964 -1.776 -4.021 1.00 98.50 80 GLU A C 1
ATOM 594 O O . GLU A 1 80 ? 3.016 -1.952 -3.255 1.00 98.50 80 GLU A O 1
ATOM 599 N N . VAL A 1 81 ? 4.421 -0.546 -4.280 1.00 98.44 81 VAL A N 1
ATOM 600 C CA . VAL A 1 81 ? 3.899 0.661 -3.624 1.00 98.44 81 VAL A CA 1
ATOM 601 C C . VAL A 1 81 ? 2.471 0.948 -4.066 1.00 98.44 81 VAL A C 1
ATOM 603 O O . VAL A 1 81 ? 1.637 1.350 -3.254 1.00 98.44 81 VAL A O 1
ATOM 606 N N . LEU A 1 82 ? 2.183 0.759 -5.348 1.00 98.38 82 LEU A N 1
ATOM 607 C CA . LEU A 1 82 ? 0.873 1.004 -5.920 1.00 98.38 82 LEU A CA 1
ATOM 608 C C . LEU A 1 82 ? -0.143 -0.036 -5.438 1.00 98.38 82 LEU A C 1
ATOM 610 O O . LEU A 1 82 ? -1.251 0.346 -5.064 1.00 98.38 82 LEU A O 1
ATOM 614 N N . THR A 1 83 ? 0.270 -1.299 -5.319 1.00 98.81 83 THR A N 1
ATOM 615 C CA . THR A 1 83 ? -0.531 -2.386 -4.741 1.00 98.81 83 THR A CA 1
ATOM 616 C C . THR A 1 83 ? -0.884 -2.103 -3.284 1.00 98.81 83 THR A C 1
ATOM 618 O O . THR A 1 83 ? -2.048 -2.207 -2.910 1.00 98.81 83 THR A O 1
ATOM 621 N N . LEU A 1 84 ? 0.064 -1.636 -2.461 1.00 98.69 84 LEU A N 1
ATOM 622 C CA . LEU A 1 84 ? -0.234 -1.233 -1.078 1.00 98.69 84 LEU A CA 1
ATOM 623 C C . LEU A 1 84 ? -1.293 -0.123 -1.010 1.00 98.69 84 LEU A C 1
ATOM 625 O O . LEU A 1 84 ? -2.119 -0.089 -0.097 1.00 98.69 84 LEU A O 1
ATOM 629 N N . ARG A 1 85 ? -1.289 0.803 -1.972 1.00 98.69 85 ARG A N 1
ATOM 630 C CA . ARG A 1 85 ? -2.294 1.874 -2.043 1.00 98.69 85 ARG A CA 1
ATOM 631 C C . ARG A 1 85 ? -3.644 1.347 -2.533 1.00 98.69 85 ARG A C 1
ATOM 633 O O . ARG A 1 85 ? -4.670 1.775 -2.012 1.00 98.69 85 ARG A O 1
ATOM 640 N N . ALA A 1 86 ? -3.634 0.412 -3.477 1.00 98.81 86 ALA A N 1
ATOM 641 C CA . ALA A 1 86 ? -4.813 -0.298 -3.958 1.00 98.81 86 ALA A CA 1
ATOM 642 C C . ALA A 1 86 ? -5.468 -1.135 -2.851 1.00 98.81 86 ALA A C 1
ATOM 644 O O . ALA A 1 86 ? -6.676 -1.042 -2.661 1.00 98.81 86 ALA A O 1
ATOM 645 N N . PHE A 1 87 ? -4.679 -1.825 -2.026 1.00 98.88 87 PHE A N 1
ATOM 646 C CA . PHE A 1 87 ? -5.169 -2.505 -0.827 1.00 98.88 87 PHE A CA 1
ATOM 647 C C . PHE A 1 87 ? -5.828 -1.529 0.158 1.00 98.88 87 PHE A C 1
ATOM 649 O O . PHE A 1 87 ? -6.923 -1.774 0.644 1.00 98.88 87 PHE A O 1
ATOM 656 N N . ASN A 1 88 ? -5.221 -0.364 0.404 1.00 98.81 88 ASN A N 1
ATOM 657 C CA . ASN A 1 88 ? -5.832 0.649 1.270 1.00 98.81 88 ASN A CA 1
ATOM 658 C C . ASN A 1 88 ? -7.144 1.217 0.702 1.00 98.81 88 ASN A C 1
ATOM 660 O O . ASN A 1 88 ? -8.052 1.525 1.470 1.00 98.81 88 ASN A O 1
ATOM 664 N N . ARG A 1 89 ? -7.257 1.340 -0.627 1.00 98.75 89 ARG A N 1
ATOM 665 C CA . ARG A 1 89 ? -8.515 1.688 -1.300 1.00 98.75 89 ARG A CA 1
ATOM 666 C C . ARG A 1 89 ? -9.562 0.593 -1.101 1.00 98.75 89 ARG A C 1
ATOM 668 O O . ARG A 1 89 ? -10.674 0.923 -0.712 1.00 98.75 89 ARG A O 1
ATOM 675 N N . PHE A 1 90 ? -9.185 -0.671 -1.299 1.00 98.75 90 PHE A N 1
ATOM 676 C CA . PHE A 1 90 ? -10.037 -1.833 -1.051 1.00 98.75 90 PHE A CA 1
ATOM 677 C C . PHE A 1 90 ? -10.579 -1.840 0.387 1.00 98.75 90 PHE A C 1
ATOM 679 O O . PHE A 1 90 ? -11.789 -1.870 0.565 1.00 98.75 90 PHE A O 1
ATOM 686 N N . VAL A 1 91 ? -9.718 -1.696 1.402 1.00 98.62 91 VAL A N 1
ATOM 687 C CA . VAL A 1 91 ? -10.144 -1.677 2.815 1.00 98.62 91 VAL A CA 1
ATOM 688 C C . VAL A 1 91 ? -11.142 -0.551 3.093 1.00 98.62 91 VAL A C 1
ATOM 690 O O . VAL A 1 91 ? -12.157 -0.780 3.735 1.00 98.62 91 VAL A O 1
ATOM 693 N N . LEU A 1 92 ? -10.897 0.663 2.589 1.00 98.75 92 LEU A N 1
ATOM 694 C CA . LEU A 1 92 ? -11.833 1.775 2.781 1.00 98.75 92 LEU A CA 1
ATOM 695 C C . LEU A 1 92 ? -13.181 1.540 2.075 1.00 98.75 92 LEU A C 1
ATOM 697 O O . LEU A 1 92 ? -14.213 1.968 2.586 1.00 98.75 92 LEU A O 1
ATOM 701 N N . GLN A 1 93 ? -13.181 0.874 0.915 1.00 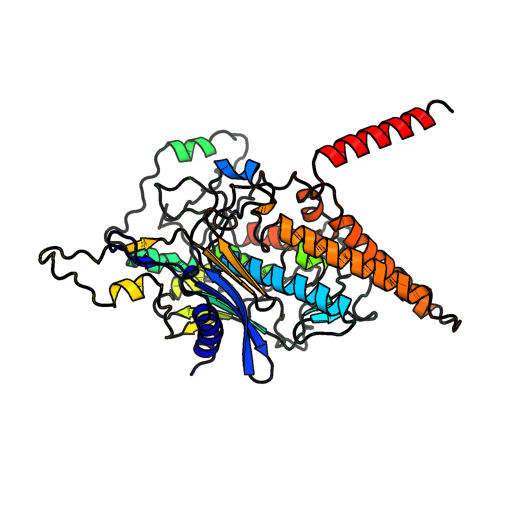98.31 93 GLN A N 1
ATOM 702 C CA . GLN A 1 93 ? -14.416 0.491 0.226 1.00 98.31 93 GLN A CA 1
ATOM 703 C C . GLN A 1 93 ? -15.173 -0.588 1.007 1.00 98.31 93 GLN A C 1
ATOM 705 O O . GLN A 1 93 ? -16.384 -0.474 1.152 1.00 98.31 93 GLN A O 1
ATOM 710 N N . GLU A 1 94 ? -14.471 -1.569 1.578 1.00 97.81 94 GLU A N 1
ATOM 711 C CA . GLU A 1 94 ? -15.068 -2.565 2.473 1.00 97.81 94 GLU A CA 1
ATOM 712 C C . GLU A 1 94 ? -15.679 -1.909 3.720 1.00 97.81 94 GLU A C 1
ATOM 714 O O . GLU A 1 94 ? -16.811 -2.226 4.066 1.00 97.81 94 GLU A O 1
ATOM 719 N N . CYS A 1 95 ? -14.999 -0.939 4.352 1.00 98.19 95 CYS A N 1
ATOM 720 C CA . CYS A 1 95 ? -15.571 -0.184 5.476 1.00 98.19 95 CYS A CA 1
ATOM 721 C C . CYS A 1 95 ? -16.892 0.495 5.089 1.00 98.19 95 CYS A C 1
ATOM 723 O O . CYS A 1 95 ? -17.865 0.448 5.840 1.00 98.19 95 CYS A O 1
ATOM 725 N N . ARG A 1 96 ? -16.928 1.129 3.910 1.00 97.50 96 ARG A N 1
ATOM 726 C CA . ARG A 1 96 ? -18.138 1.776 3.398 1.00 97.50 96 ARG A CA 1
ATOM 727 C C . ARG A 1 96 ? -19.253 0.765 3.148 1.00 97.50 96 ARG A C 1
ATOM 729 O O . ARG A 1 96 ? -20.389 1.014 3.525 1.00 97.50 96 ARG A O 1
ATOM 736 N N . ASP A 1 97 ? -18.946 -0.352 2.506 1.00 95.69 97 ASP A N 1
ATOM 737 C CA . ASP A 1 97 ? -19.949 -1.355 2.159 1.00 95.69 97 ASP A CA 1
ATOM 738 C C . ASP A 1 97 ? -20.521 -2.045 3.405 1.00 95.69 97 ASP A C 1
ATOM 740 O O . ASP A 1 97 ? -21.734 -2.229 3.486 1.00 95.69 97 ASP A O 1
ATOM 744 N N . VAL A 1 98 ? -19.677 -2.366 4.393 1.00 94.81 98 VAL A N 1
ATOM 745 C CA . VAL A 1 98 ? -20.105 -2.884 5.706 1.00 94.81 98 VAL A CA 1
ATOM 746 C C . VAL A 1 98 ? -21.030 -1.885 6.402 1.00 94.81 98 VAL A C 1
ATOM 748 O O . VAL A 1 98 ? -22.077 -2.274 6.918 1.00 94.81 98 VAL A O 1
ATOM 751 N N . LEU A 1 99 ? -20.684 -0.595 6.364 1.00 94.94 99 LEU A N 1
ATOM 752 C CA . LEU A 1 99 ? -21.517 0.479 6.901 1.00 94.94 99 LEU A CA 1
ATOM 753 C C . LEU A 1 99 ? -22.877 0.574 6.203 1.00 94.94 99 LEU A C 1
ATOM 755 O O . LEU A 1 99 ? -23.901 0.584 6.876 1.00 94.94 99 LEU A O 1
ATOM 759 N N . LEU A 1 100 ? -22.898 0.623 4.870 1.00 93.12 100 LEU A N 1
ATOM 760 C CA . LEU A 1 100 ? -24.134 0.785 4.098 1.00 93.12 100 LEU A CA 1
ATOM 761 C C . LEU A 1 100 ? -25.060 -0.432 4.195 1.00 93.12 100 LEU A C 1
ATOM 763 O O . LEU A 1 100 ? -26.275 -0.279 4.115 1.00 93.12 100 LEU A O 1
ATOM 767 N N . ARG A 1 101 ? -24.501 -1.637 4.345 1.00 91.06 101 ARG A N 1
ATOM 768 C CA . ARG A 1 101 ? -25.280 -2.879 4.469 1.00 91.06 101 ARG A CA 1
ATOM 769 C C . ARG A 1 101 ? -25.678 -3.201 5.909 1.00 91.06 101 ARG A C 1
ATOM 771 O O . ARG A 1 101 ? -26.536 -4.054 6.104 1.00 91.06 101 ARG A O 1
ATOM 778 N N . GLY A 1 102 ? -25.028 -2.588 6.901 1.00 84.75 102 GLY A N 1
ATOM 779 C CA . GLY A 1 102 ? -25.203 -2.924 8.316 1.00 84.75 102 GLY A CA 1
ATOM 780 C C . GLY A 1 102 ? -24.732 -4.339 8.680 1.00 84.75 102 GLY A C 1
ATOM 781 O O . GLY A 1 102 ? -25.179 -4.896 9.677 1.00 84.75 102 GLY A O 1
ATOM 782 N N . GLN A 1 103 ? -23.862 -4.951 7.870 1.00 86.75 103 GLN A N 1
ATOM 783 C CA . GLN A 1 103 ? -23.436 -6.347 8.015 1.00 86.75 103 GLN A CA 1
ATOM 784 C C . GLN A 1 103 ? -21.929 -6.485 7.799 1.00 86.75 103 GLN A C 1
ATOM 786 O O . GLN A 1 103 ? -21.350 -5.800 6.958 1.00 86.75 103 GLN A O 1
ATOM 791 N N . THR A 1 104 ? -21.293 -7.400 8.536 1.00 90.50 104 THR A N 1
ATOM 792 C CA . THR A 1 104 ? -19.863 -7.718 8.373 1.00 90.50 104 THR A CA 1
ATOM 793 C C . THR A 1 104 ? -19.572 -8.347 7.006 1.00 90.50 104 THR A C 1
ATOM 795 O O . THR A 1 104 ? -20.451 -8.965 6.408 1.00 90.50 104 THR A O 1
ATOM 798 N N . SER A 1 105 ? -18.336 -8.228 6.518 1.00 93.31 105 SER A N 1
ATOM 799 C CA . SER A 1 105 ? -17.871 -8.887 5.293 1.00 93.31 105 SER A CA 1
ATOM 800 C C . SER A 1 105 ? -16.944 -10.069 5.600 1.00 93.31 105 SER A C 1
ATOM 802 O O . SER A 1 105 ? -16.593 -10.329 6.753 1.00 93.31 105 SER A O 1
ATOM 804 N N . ARG A 1 106 ? -16.489 -10.775 4.552 1.00 94.06 106 ARG A N 1
ATOM 805 C CA . ARG A 1 106 ? -15.425 -11.795 4.664 1.00 94.06 106 ARG A CA 1
ATOM 806 C C . ARG A 1 106 ? -14.098 -11.223 5.185 1.00 94.06 106 ARG A C 1
ATOM 808 O O . ARG A 1 106 ? -13.218 -12.004 5.509 1.00 94.06 106 ARG A O 1
ATOM 815 N N . PHE A 1 107 ? -13.937 -9.899 5.252 1.00 95.25 107 PHE A N 1
ATOM 816 C CA . PHE A 1 107 ? -12.669 -9.235 5.575 1.00 95.25 107 PHE A CA 1
ATOM 817 C C . PHE A 1 107 ? -12.752 -8.335 6.806 1.00 95.25 107 PHE A C 1
ATOM 819 O O . PHE A 1 107 ? -11.808 -8.276 7.593 1.00 95.25 107 PHE A O 1
ATOM 826 N N . LEU A 1 108 ? -13.871 -7.626 6.973 1.00 94.94 108 LEU A N 1
ATOM 827 C CA . LEU A 1 108 ? -14.058 -6.629 8.022 1.00 94.94 108 LEU A CA 1
ATOM 828 C C . LEU A 1 108 ? -15.314 -6.906 8.842 1.00 94.94 108 LEU A C 1
ATOM 830 O O . LEU A 1 108 ? -16.354 -7.309 8.321 1.00 94.94 108 LEU A O 1
ATOM 834 N N . ARG A 1 109 ? -15.236 -6.584 10.128 1.00 93.31 109 ARG A N 1
ATOM 835 C CA . ARG A 1 109 ? -16.374 -6.516 11.046 1.00 93.31 109 ARG A CA 1
ATOM 836 C C . ARG A 1 109 ? -16.399 -5.169 11.756 1.00 93.31 109 ARG A C 1
ATOM 838 O O . ARG A 1 109 ? -15.383 -4.478 11.809 1.00 93.31 109 ARG A O 1
ATOM 845 N N . PHE A 1 110 ? -17.539 -4.809 12.334 1.00 91.75 110 PHE A N 1
ATOM 846 C CA . PHE A 1 110 ? -17.561 -3.739 13.326 1.00 91.75 110 PHE A CA 1
ATOM 847 C C . PHE A 1 110 ? -16.800 -4.175 14.585 1.00 91.75 110 PHE A C 1
ATOM 849 O O . PHE A 1 110 ? -16.833 -5.347 14.972 1.00 91.75 110 PHE A O 1
ATOM 856 N N . VAL A 1 111 ? -16.101 -3.226 15.205 1.00 89.00 111 VAL A N 1
ATOM 857 C CA . VAL A 1 111 ? -15.576 -3.384 16.568 1.00 89.00 111 VAL A CA 1
ATOM 858 C C . VAL A 1 111 ? -16.756 -3.321 17.529 1.00 89.00 111 VAL A C 1
ATOM 860 O O . VAL A 1 111 ? -17.579 -2.404 17.429 1.00 89.00 111 VAL A O 1
ATOM 863 N N . SER A 1 112 ? -16.853 -4.300 18.423 1.00 79.56 112 SER A N 1
ATOM 864 C CA . SER A 1 112 ? -17.910 -4.376 19.428 1.00 79.56 112 SER A CA 1
ATOM 865 C C . SER A 1 112 ? -17.678 -3.373 20.568 1.00 79.56 112 SER A C 1
ATOM 867 O O . SER A 1 112 ? -16.590 -2.817 20.730 1.00 79.56 112 SER A O 1
ATOM 869 N N . ALA A 1 113 ? -18.728 -3.074 21.336 1.00 68.12 113 ALA A N 1
ATOM 870 C CA . ALA A 1 113 ? -18.682 -2.036 22.371 1.00 68.12 113 ALA A CA 1
ATOM 871 C C . ALA A 1 113 ? -17.715 -2.365 23.528 1.00 68.12 113 ALA A C 1
ATOM 873 O O . ALA A 1 113 ? -17.166 -1.455 24.145 1.00 68.12 113 ALA A O 1
ATOM 874 N N . ASP A 1 114 ? -17.491 -3.651 23.788 1.00 63.53 114 ASP A N 1
ATOM 875 C CA . ASP A 1 114 ? -16.566 -4.209 24.778 1.00 63.53 114 ASP A CA 1
ATOM 876 C C . ASP A 1 114 ? -15.098 -4.180 24.315 1.00 63.53 114 ASP A C 1
ATOM 878 O O . ASP A 1 114 ? -14.207 -3.911 25.116 1.00 63.53 114 ASP A O 1
ATOM 882 N N . GLU A 1 115 ? -14.836 -4.370 23.018 1.00 66.69 115 GLU A N 1
ATOM 883 C CA . GLU A 1 115 ? -13.495 -4.237 22.423 1.00 66.69 115 GLU A CA 1
ATOM 884 C C . GLU A 1 115 ? -13.041 -2.768 22.306 1.00 66.69 115 GLU A C 1
ATOM 886 O O . GLU A 1 115 ? -11.846 -2.468 22.304 1.00 66.69 115 GLU A O 1
ATOM 891 N N . GLY A 1 116 ? -13.995 -1.837 22.201 1.00 55.59 116 GLY A N 1
ATOM 892 C CA . GLY A 1 116 ? -13.769 -0.410 21.954 1.00 55.59 116 GLY A CA 1
ATOM 893 C C . GLY A 1 116 ? -13.428 0.434 23.187 1.00 55.59 116 GLY A C 1
ATOM 894 O O . GLY A 1 116 ? -13.646 1.653 23.146 1.00 55.59 116 GLY A O 1
ATOM 895 N N . SER A 1 117 ? -12.944 -0.183 24.276 1.00 56.34 117 SER A N 1
ATOM 896 C CA . SER A 1 117 ? -12.650 0.513 25.534 1.00 56.34 117 SER A CA 1
ATOM 897 C C . SER A 1 117 ? -11.788 1.759 25.285 1.00 56.34 117 SER A C 1
ATOM 899 O O . SER A 1 117 ? -10.781 1.699 24.575 1.00 56.34 117 SER A O 1
ATOM 901 N N . TRP A 1 118 ? -12.243 2.884 25.842 1.00 53.19 118 TRP A N 1
ATOM 902 C CA . TRP A 1 118 ? -11.710 4.247 25.708 1.00 53.19 118 TRP A CA 1
ATOM 903 C C . TRP A 1 118 ? -10.171 4.332 25.872 1.00 53.19 118 TRP A C 1
ATOM 905 O O . TRP A 1 118 ? -9.595 3.431 26.476 1.00 53.19 118 TRP A O 1
ATOM 915 N N . PRO A 1 119 ? -9.490 5.382 25.345 1.00 54.84 119 PRO A N 1
ATOM 916 C CA . PRO A 1 119 ? -8.036 5.462 25.251 1.00 54.84 119 PRO A CA 1
ATOM 917 C C . PRO A 1 119 ? -7.384 5.118 26.587 1.00 54.84 119 PRO A C 1
ATOM 919 O O . PRO A 1 119 ? -7.412 5.903 27.534 1.00 54.84 119 PRO A O 1
ATOM 922 N N . ALA A 1 120 ? -6.783 3.933 26.640 1.00 57.53 120 ALA A N 1
ATOM 923 C CA . ALA A 1 120 ? -5.874 3.596 27.706 1.00 57.53 120 ALA A CA 1
ATOM 924 C C . ALA A 1 120 ? -4.671 4.527 27.551 1.00 57.53 120 ALA A C 1
ATOM 926 O O . ALA A 1 120 ? -4.053 4.598 26.484 1.00 57.53 120 ALA A O 1
ATOM 927 N N . HIS A 1 121 ? -4.346 5.263 28.610 1.00 62.50 121 HIS A N 1
ATOM 928 C CA . HIS A 1 121 ? -2.984 5.737 28.775 1.00 62.50 121 HIS A CA 1
ATOM 929 C C . HIS A 1 121 ? -2.107 4.487 28.848 1.00 62.50 121 HIS A C 1
ATOM 931 O O . HIS A 1 121 ? -2.057 3.816 29.876 1.00 62.50 121 HIS A O 1
ATOM 937 N N . GLU A 1 122 ? -1.474 4.129 27.735 1.00 67.19 122 GLU A N 1
ATOM 938 C CA . GLU A 1 122 ? -0.500 3.046 27.724 1.00 67.19 122 GLU A CA 1
ATOM 939 C C . GLU A 1 122 ? 0.842 3.629 28.162 1.00 67.19 122 GLU A C 1
ATOM 941 O O . GLU A 1 122 ? 1.288 4.670 27.660 1.00 67.19 122 GLU A O 1
ATOM 946 N N . SER A 1 123 ? 1.486 2.964 29.118 1.00 64.19 123 SER A N 1
ATOM 947 C CA . SER A 1 123 ? 2.908 3.168 29.351 1.00 64.19 123 SER A CA 1
ATOM 948 C C . SER A 1 123 ? 3.662 2.780 28.081 1.00 64.19 123 SER A C 1
ATOM 950 O O . SER A 1 123 ? 3.291 1.829 27.393 1.00 64.19 123 SER A O 1
ATOM 952 N N . ASP A 1 124 ? 4.708 3.534 27.735 1.00 66.75 124 ASP A N 1
ATOM 953 C CA . ASP A 1 124 ? 5.567 3.146 26.619 1.00 66.75 124 ASP A CA 1
ATOM 954 C C . ASP A 1 124 ? 6.219 1.798 26.974 1.00 66.75 124 ASP A C 1
ATOM 956 O O . ASP A 1 124 ? 6.998 1.747 27.932 1.00 66.75 124 ASP A O 1
ATOM 960 N N . PRO A 1 125 ? 5.930 0.704 26.242 1.00 67.50 125 PRO A N 1
ATOM 961 C CA . PRO A 1 125 ? 6.484 -0.610 26.560 1.00 67.50 125 PRO A CA 1
ATOM 962 C C . PRO A 1 125 ? 8.013 -0.650 26.422 1.00 67.50 125 PRO A C 1
ATOM 964 O O . PRO A 1 125 ? 8.645 -1.578 26.914 1.00 67.50 125 PRO A O 1
ATOM 967 N N . ASN A 1 126 ? 8.622 0.358 25.785 1.00 74.06 126 ASN A N 1
ATOM 968 C CA . ASN A 1 126 ? 10.071 0.484 25.646 1.00 74.06 126 ASN A CA 1
ATOM 969 C C . ASN A 1 126 ? 10.703 1.448 26.671 1.00 74.06 126 ASN A C 1
ATOM 971 O O . ASN A 1 126 ? 11.883 1.769 26.540 1.00 74.06 126 ASN A O 1
ATOM 975 N N . GLY A 1 127 ? 9.950 1.925 27.671 1.00 61.28 127 GLY A N 1
ATOM 976 C CA . GLY A 1 127 ? 10.496 2.653 28.823 1.00 61.28 127 GLY A CA 1
ATOM 977 C C . GLY A 1 127 ? 10.873 4.122 28.589 1.00 61.28 127 GLY A C 1
ATOM 978 O O . GLY A 1 127 ? 11.668 4.660 29.358 1.00 61.28 127 GLY A O 1
ATOM 979 N N . ASN A 1 128 ? 10.333 4.796 27.565 1.00 58.28 128 ASN A N 1
ATOM 980 C CA . ASN A 1 128 ? 10.588 6.230 27.371 1.00 58.28 128 ASN A CA 1
ATOM 981 C C . ASN A 1 128 ? 9.851 7.053 28.451 1.00 58.28 128 ASN A C 1
ATOM 983 O O . ASN A 1 128 ? 8.625 7.152 28.427 1.00 58.28 128 ASN A O 1
ATOM 987 N N . GLN A 1 129 ? 10.600 7.615 29.409 1.00 50.41 129 GLN A N 1
ATOM 988 C CA . GLN A 1 129 ? 10.101 8.347 30.587 1.00 50.41 129 GLN A CA 1
ATOM 989 C C . GLN A 1 129 ? 9.647 9.788 30.278 1.00 50.41 129 GLN A C 1
ATOM 991 O O . GLN A 1 129 ? 9.991 10.725 30.997 1.00 50.41 129 GLN A O 1
ATOM 996 N N . ASP A 1 130 ? 8.841 9.994 29.240 1.00 50.47 130 ASP A N 1
ATOM 997 C CA . ASP A 1 130 ? 8.084 11.245 29.151 1.00 50.47 130 ASP A CA 1
ATOM 998 C C . ASP A 1 130 ? 6.906 11.095 30.132 1.00 50.47 130 ASP A C 1
ATOM 1000 O O . ASP A 1 130 ? 5.973 10.348 29.854 1.00 50.47 130 ASP A O 1
ATOM 1004 N N . GLY A 1 131 ? 7.013 11.703 31.321 1.00 43.62 131 GLY A N 1
ATOM 1005 C CA . GLY A 1 131 ? 6.223 11.485 32.552 1.00 43.62 131 GLY A CA 1
ATOM 1006 C C . GLY A 1 131 ? 4.693 11.676 32.529 1.00 43.62 131 GLY A C 1
ATOM 1007 O O . GLY A 1 131 ? 4.120 12.154 33.502 1.00 43.62 131 GLY A O 1
ATOM 1008 N N . GLY A 1 132 ? 4.005 11.269 31.470 1.00 48.16 132 GLY A N 1
ATOM 1009 C CA . GLY A 1 132 ? 2.559 11.092 31.409 1.00 48.16 132 GLY A CA 1
ATOM 1010 C C . GLY A 1 132 ? 2.242 10.150 30.255 1.00 48.16 132 GLY A C 1
ATOM 1011 O O . GLY A 1 132 ? 2.728 10.368 29.146 1.00 48.16 132 GLY A O 1
ATOM 1012 N N . GLY A 1 133 ? 1.468 9.084 30.497 1.00 57.41 133 GLY A N 1
ATOM 1013 C CA . GLY A 1 133 ? 1.103 8.128 29.444 1.00 57.41 133 GLY A CA 1
ATOM 1014 C C . GLY A 1 133 ? 0.623 8.866 28.190 1.00 57.41 133 GLY A C 1
ATOM 1015 O O . GLY A 1 133 ? -0.110 9.850 28.287 1.00 57.41 133 GLY A O 1
ATOM 1016 N N . SER A 1 134 ? 1.062 8.453 27.006 1.00 65.44 134 SER A N 1
ATOM 1017 C CA . SER A 1 134 ? 0.664 9.140 25.774 1.00 65.44 134 SER A CA 1
ATOM 1018 C C . SER A 1 134 ? -0.752 8.709 25.387 1.00 65.44 134 SER A C 1
ATOM 1020 O O . SER A 1 134 ? -1.090 7.539 25.531 1.00 65.44 134 SER A O 1
ATOM 1022 N N . PHE A 1 135 ? -1.585 9.628 24.893 1.00 78.12 135 PHE A N 1
ATOM 1023 C CA . PHE A 1 135 ? -2.896 9.282 24.335 1.00 78.12 135 PHE A CA 1
ATOM 1024 C C . PHE A 1 135 ? -2.745 8.249 23.202 1.00 78.12 135 PHE A C 1
ATOM 1026 O O . PHE A 1 135 ? -1.988 8.471 22.251 1.00 78.12 135 PHE A O 1
ATOM 1033 N N . VAL A 1 136 ? -3.493 7.143 23.278 1.00 84.56 136 VAL A N 1
ATOM 1034 C CA . VAL A 1 136 ? -3.465 6.060 22.284 1.00 84.56 136 VAL A CA 1
ATOM 1035 C C . VAL A 1 136 ? -4.833 5.887 21.639 1.00 84.56 136 VAL A C 1
ATOM 1037 O O . VAL A 1 136 ? -5.820 5.576 22.298 1.00 84.56 136 VAL A O 1
ATOM 1040 N N . TRP A 1 137 ? -4.895 6.030 20.317 1.00 87.81 137 TRP A N 1
ATOM 1041 C CA . TRP A 1 137 ? -6.127 5.797 19.572 1.00 87.81 137 TRP A CA 1
ATOM 1042 C C . TRP A 1 137 ? -6.430 4.302 19.407 1.00 87.81 137 TRP A C 1
ATOM 1044 O O . TRP A 1 137 ? -5.730 3.602 18.671 1.00 87.81 137 TRP A O 1
ATOM 1054 N N . ARG A 1 138 ? -7.509 3.849 20.057 1.00 85.44 138 ARG A N 1
ATOM 1055 C CA . ARG A 1 138 ? -8.110 2.505 19.916 1.00 85.44 138 ARG A CA 1
ATOM 1056 C C . ARG A 1 138 ? -9.590 2.527 19.514 1.00 85.44 138 ARG A C 1
ATOM 1058 O O . ARG A 1 138 ? -10.258 1.502 19.527 1.00 85.44 138 ARG A O 1
ATOM 1065 N N . GLY A 1 139 ? -10.117 3.696 19.151 1.00 87.75 139 GLY A N 1
ATOM 1066 C CA . GLY A 1 139 ? -11.528 3.870 18.800 1.00 87.75 139 GLY A CA 1
ATOM 1067 C C . GLY A 1 139 ? -11.866 3.508 17.352 1.00 87.75 139 GLY A C 1
ATOM 1068 O O . GLY A 1 139 ? -12.818 4.065 16.803 1.00 87.75 139 GLY A O 1
ATOM 1069 N N . GLN A 1 140 ? -11.083 2.643 16.695 1.00 92.62 140 GLN A N 1
ATOM 1070 C CA . GLN A 1 140 ? -11.353 2.259 15.313 1.00 92.62 140 GLN A CA 1
ATOM 1071 C C . GLN A 1 140 ? -12.759 1.638 15.190 1.00 92.62 140 GLN A C 1
ATOM 1073 O O . GLN A 1 140 ? -13.139 0.780 15.989 1.00 92.62 140 GLN A O 1
ATOM 1078 N N . PRO A 1 141 ? -13.567 2.069 14.208 1.00 93.12 141 PRO A N 1
ATOM 1079 C CA . PRO A 1 141 ? -14.907 1.544 14.023 1.00 93.12 141 PRO A CA 1
ATOM 1080 C C . PRO A 1 141 ? -14.951 0.102 13.519 1.00 93.12 141 PRO A C 1
ATOM 1082 O O . PRO A 1 141 ? -15.898 -0.617 13.844 1.00 93.12 141 PRO A O 1
ATOM 1085 N N . PHE A 1 142 ? -13.939 -0.318 12.756 1.00 94.88 142 PHE A N 1
ATOM 1086 C CA . PHE A 1 142 ? -13.886 -1.632 12.127 1.00 94.88 142 PHE A CA 1
ATOM 1087 C C . PHE A 1 142 ? -12.618 -2.395 12.518 1.00 94.88 142 PHE A C 1
ATOM 1089 O O . PHE A 1 142 ? -11.549 -1.810 12.709 1.00 94.88 142 PHE A O 1
ATOM 1096 N N . ALA A 1 143 ? -12.740 -3.717 12.572 1.00 93.25 143 ALA A N 1
ATOM 1097 C CA . ALA A 1 143 ? -11.638 -4.648 12.750 1.00 93.25 143 ALA A CA 1
ATOM 1098 C C . ALA A 1 143 ? -11.506 -5.537 11.516 1.00 93.25 143 ALA A C 1
ATOM 1100 O O . ALA A 1 143 ? -12.500 -6.014 10.958 1.00 93.25 143 ALA A O 1
ATOM 1101 N N . TRP A 1 144 ? -10.262 -5.768 11.109 1.00 94.56 144 TRP A N 1
ATOM 1102 C CA . TRP A 1 144 ? -9.938 -6.840 10.180 1.00 94.56 144 TRP A CA 1
ATOM 1103 C C . TRP A 1 144 ? -10.102 -8.181 10.879 1.00 94.56 144 TRP A C 1
ATOM 1105 O O . TRP A 1 144 ? -9.798 -8.300 12.063 1.00 94.56 144 TRP A O 1
ATOM 1115 N N . ARG A 1 145 ? -10.624 -9.175 10.164 1.00 92.19 145 ARG A N 1
ATOM 1116 C CA . ARG A 1 145 ? -10.878 -10.481 10.760 1.00 92.19 145 ARG A CA 1
ATOM 1117 C C . ARG A 1 145 ? -9.578 -11.241 11.031 1.00 92.19 145 ARG A C 1
ATOM 1119 O O . ARG A 1 145 ? -8.692 -11.305 10.184 1.00 92.19 145 ARG A O 1
ATOM 1126 N N . ASP A 1 146 ? -9.496 -11.852 12.207 1.00 87.69 146 ASP A N 1
ATOM 1127 C CA . ASP A 1 146 ? -8.290 -12.541 12.683 1.00 87.69 146 ASP A CA 1
ATOM 1128 C C . ASP A 1 146 ? -7.959 -13.833 11.927 1.00 87.69 146 ASP A C 1
ATOM 1130 O O . ASP A 1 146 ? -6.825 -14.301 11.974 1.00 87.69 146 ASP A O 1
ATOM 1134 N N . ASP A 1 147 ? -8.946 -14.409 11.242 1.00 88.31 147 ASP A N 1
ATOM 1135 C CA . ASP A 1 147 ? -8.847 -15.635 10.448 1.00 88.31 147 ASP A CA 1
ATOM 1136 C C . ASP A 1 147 ? -8.454 -15.383 8.982 1.00 88.31 147 ASP A C 1
ATOM 1138 O O . ASP A 1 147 ? -8.469 -16.316 8.179 1.00 88.31 147 ASP A O 1
ATOM 1142 N N . VAL A 1 148 ? -8.101 -14.140 8.627 1.00 94.19 148 VAL A N 1
ATOM 1143 C CA . VAL A 1 148 ? -7.723 -13.754 7.262 1.00 94.19 148 VAL A CA 1
ATOM 1144 C C . VAL A 1 148 ? -6.298 -13.213 7.236 1.00 94.19 148 VAL A C 1
ATOM 1146 O O . VAL A 1 148 ? -6.043 -12.077 7.647 1.00 94.19 148 VAL A O 1
ATOM 1149 N N . LEU A 1 149 ? -5.368 -14.011 6.711 1.00 95.81 149 LEU A N 1
ATOM 1150 C CA . LEU A 1 149 ? -3.964 -13.628 6.563 1.00 95.81 149 LEU A CA 1
ATOM 1151 C C . LEU A 1 149 ? -3.729 -12.890 5.244 1.00 95.81 149 LEU A C 1
ATOM 1153 O O . LEU A 1 149 ? -4.454 -13.071 4.268 1.00 95.81 149 LEU A O 1
ATOM 1157 N N . LEU A 1 150 ? -2.701 -12.042 5.212 1.00 98.19 150 LEU A N 1
ATOM 1158 C CA . LEU A 1 150 ? -2.353 -11.242 4.040 1.00 98.19 150 LEU A CA 1
ATOM 1159 C C . LEU A 1 150 ? -0.980 -11.633 3.499 1.00 98.19 150 LEU A C 1
ATOM 1161 O O . LEU A 1 150 ? 0.011 -11.636 4.223 1.00 98.19 150 LEU A O 1
ATOM 1165 N N . HIS A 1 151 ? -0.904 -11.885 2.199 1.00 98.62 151 HIS A N 1
ATOM 1166 C CA . HIS A 1 151 ? 0.327 -12.204 1.481 1.00 98.62 151 HIS A CA 1
ATOM 1167 C C . HIS A 1 151 ? 0.559 -11.190 0.374 1.00 98.62 151 HIS A C 1
ATOM 1169 O O . HIS A 1 151 ? -0.385 -10.587 -0.139 1.00 98.62 151 HIS A O 1
ATOM 1175 N N . MET A 1 152 ? 1.816 -11.015 -0.019 1.00 98.75 152 MET A N 1
ATOM 1176 C CA . MET A 1 152 ? 2.183 -10.154 -1.136 1.00 98.75 152 MET A CA 1
ATOM 1177 C C . MET A 1 152 ? 2.969 -10.942 -2.174 1.00 98.75 152 MET A C 1
ATOM 1179 O O . MET A 1 152 ? 3.997 -11.513 -1.846 1.00 98.75 152 MET A O 1
ATOM 1183 N N . TYR A 1 153 ? 2.534 -10.935 -3.428 1.00 98.81 153 TYR A N 1
ATOM 1184 C CA . TYR A 1 153 ? 3.343 -11.404 -4.554 1.00 98.81 153 TYR A CA 1
ATOM 1185 C C . TYR A 1 153 ? 4.057 -10.215 -5.203 1.00 98.81 153 TYR A C 1
ATOM 1187 O O . TYR A 1 153 ? 3.442 -9.158 -5.386 1.00 98.81 153 TYR A O 1
ATOM 1195 N N . CYS A 1 154 ? 5.325 -10.377 -5.583 1.00 98.62 154 CYS A N 1
ATOM 1196 C CA . CYS A 1 154 ? 6.050 -9.435 -6.437 1.00 98.62 154 CYS A CA 1
ATOM 1197 C C . CYS A 1 154 ? 6.761 -10.208 -7.552 1.00 98.62 154 CYS A C 1
ATOM 1199 O O . CYS A 1 154 ? 7.567 -11.088 -7.273 1.00 98.62 154 CYS A O 1
ATOM 1201 N N . SER A 1 155 ? 6.518 -9.848 -8.814 1.00 98.00 155 SER A N 1
ATOM 1202 C CA . SER A 1 155 ? 7.137 -10.510 -9.972 1.00 98.00 155 SER A CA 1
ATOM 1203 C C . SER A 1 155 ? 8.620 -10.175 -10.164 1.00 98.00 155 SER A C 1
ATOM 1205 O O . SER A 1 155 ? 9.278 -10.742 -11.027 1.00 98.00 155 SER A O 1
ATOM 1207 N N . GLU A 1 156 ? 9.123 -9.192 -9.423 1.00 95.94 156 GLU A N 1
ATOM 1208 C CA . GLU A 1 156 ? 10.512 -8.742 -9.400 1.00 95.94 156 GLU A CA 1
ATOM 1209 C C . GLU A 1 156 ? 10.918 -8.533 -7.940 1.00 95.94 156 GLU A C 1
ATOM 1211 O O . GLU A 1 156 ? 10.071 -8.201 -7.100 1.00 95.94 156 GLU A O 1
ATOM 1216 N N . ALA A 1 157 ? 12.210 -8.670 -7.640 1.00 95.44 157 ALA A N 1
ATOM 1217 C CA . ALA A 1 157 ? 12.727 -8.341 -6.317 1.00 95.44 157 ALA A CA 1
ATOM 1218 C C . ALA A 1 157 ? 12.405 -6.873 -5.971 1.00 95.44 157 ALA A C 1
ATOM 1220 O O . ALA A 1 157 ? 12.672 -5.989 -6.799 1.00 95.44 157 ALA A O 1
ATOM 1221 N N . PRO A 1 158 ? 11.886 -6.569 -4.763 1.00 95.25 158 PRO A N 1
ATOM 1222 C CA . PRO A 1 158 ? 11.573 -5.202 -4.386 1.00 95.25 158 PRO A CA 1
ATOM 1223 C C . PRO A 1 158 ? 12.796 -4.305 -4.513 1.00 95.25 158 PRO A C 1
ATOM 1225 O O . PRO A 1 158 ? 13.824 -4.550 -3.878 1.00 95.25 158 PRO A O 1
ATOM 1228 N N . CYS A 1 159 ? 12.687 -3.250 -5.323 1.00 91.56 159 CYS A N 1
ATOM 1229 C CA . CYS A 1 159 ? 13.852 -2.423 -5.620 1.00 91.56 159 CYS A CA 1
ATOM 1230 C C . CYS A 1 159 ? 14.451 -1.829 -4.334 1.00 91.56 159 CYS A C 1
ATOM 1232 O O . CYS A 1 159 ? 13.702 -1.399 -3.447 1.00 91.56 159 CYS A O 1
ATOM 1234 N N . GLY A 1 160 ? 15.779 -1.722 -4.287 1.00 90.00 160 GLY A N 1
ATOM 1235 C CA . GLY A 1 160 ? 16.536 -1.329 -3.099 1.00 90.00 160 GLY A CA 1
ATOM 1236 C C . GLY A 1 160 ? 17.365 -2.492 -2.565 1.00 90.00 160 GLY A C 1
ATOM 1237 O O . GLY A 1 160 ? 17.778 -3.361 -3.333 1.00 90.00 160 GLY A O 1
ATOM 1238 N N . ASP A 1 161 ? 17.583 -2.500 -1.253 1.00 90.50 161 ASP A N 1
ATOM 1239 C CA . ASP A 1 161 ? 18.501 -3.411 -0.559 1.00 90.50 161 ASP A CA 1
ATOM 1240 C C . ASP A 1 161 ? 18.223 -4.905 -0.818 1.00 90.50 161 ASP A C 1
ATOM 1242 O O . ASP A 1 161 ? 19.163 -5.674 -0.980 1.00 90.50 161 ASP A O 1
ATOM 1246 N N . ALA A 1 162 ? 16.951 -5.300 -0.960 1.00 92.88 162 ALA A N 1
ATOM 1247 C CA . ALA A 1 162 ? 16.555 -6.690 -1.229 1.00 92.88 162 ALA A CA 1
ATOM 1248 C C . ALA A 1 162 ? 16.909 -7.188 -2.645 1.00 92.88 162 ALA A C 1
ATOM 1250 O O . ALA A 1 162 ? 16.904 -8.388 -2.900 1.00 92.88 162 ALA A O 1
ATOM 1251 N N . SER A 1 163 ? 17.185 -6.270 -3.573 1.00 91.00 163 SER A N 1
ATOM 1252 C CA . SER A 1 163 ? 17.431 -6.560 -4.993 1.00 91.00 163 SER A CA 1
ATOM 1253 C C . SER A 1 163 ? 18.882 -6.326 -5.419 1.00 91.00 163 SER A C 1
ATOM 1255 O O . SER A 1 163 ? 19.182 -6.392 -6.611 1.00 91.00 163 SER A O 1
ATOM 1257 N N . MET A 1 164 ? 19.773 -5.985 -4.481 1.00 85.94 164 MET A N 1
ATOM 1258 C CA . MET A 1 164 ? 21.122 -5.506 -4.797 1.00 85.94 164 MET A CA 1
ATOM 1259 C C . MET A 1 164 ? 21.981 -6.576 -5.471 1.00 85.94 164 MET A C 1
ATOM 1261 O O . MET A 1 164 ? 22.610 -6.281 -6.481 1.00 85.94 164 MET A O 1
ATOM 1265 N N . GLU A 1 165 ? 21.943 -7.820 -4.999 1.00 88.56 165 GLU A N 1
ATOM 1266 C CA . GLU A 1 165 ? 22.734 -8.915 -5.578 1.00 88.56 165 GLU A CA 1
ATOM 1267 C C . GLU A 1 165 ? 22.287 -9.214 -7.013 1.00 88.56 165 GLU A C 1
ATOM 1269 O O . GLU A 1 165 ? 23.112 -9.318 -7.913 1.00 88.56 165 GLU A O 1
ATOM 1274 N N . LEU A 1 166 ? 20.973 -9.246 -7.253 1.00 85.25 166 LEU A N 1
ATOM 1275 C CA . LEU A 1 166 ? 20.399 -9.423 -8.593 1.00 85.25 166 LEU A CA 1
ATOM 1276 C C . LEU A 1 166 ? 20.744 -8.245 -9.514 1.00 85.25 166 LEU A C 1
ATOM 1278 O O . LEU A 1 166 ? 20.971 -8.406 -10.709 1.00 85.25 166 LEU A O 1
ATOM 1282 N N . THR A 1 167 ? 20.777 -7.040 -8.947 1.00 82.00 167 THR A N 1
ATOM 1283 C CA . THR A 1 167 ? 21.122 -5.798 -9.641 1.00 82.00 167 THR A CA 1
ATOM 1284 C C . THR A 1 167 ? 22.581 -5.797 -10.082 1.00 82.00 167 THR A C 1
ATOM 1286 O O . THR A 1 167 ? 22.839 -5.336 -11.191 1.00 82.00 167 THR A O 1
ATOM 1289 N N . MET A 1 168 ? 23.487 -6.303 -9.241 1.00 79.19 168 MET A N 1
ATOM 1290 C CA . MET A 1 168 ? 24.920 -6.433 -9.519 1.00 79.19 168 MET A CA 1
ATOM 1291 C C . MET A 1 168 ? 25.198 -7.560 -10.519 1.00 79.19 168 MET A C 1
ATOM 1293 O O . MET A 1 168 ? 25.934 -7.353 -11.473 1.00 79.19 168 MET A O 1
ATOM 1297 N N . ALA A 1 169 ? 24.561 -8.723 -10.350 1.00 77.19 169 ALA A N 1
ATOM 1298 C CA . ALA A 1 169 ? 24.752 -9.878 -11.230 1.00 77.19 169 ALA A CA 1
ATOM 1299 C C . ALA A 1 169 ? 24.251 -9.646 -12.668 1.00 77.19 169 ALA A C 1
ATOM 1301 O O . ALA A 1 169 ? 24.719 -10.294 -13.595 1.00 77.19 169 ALA A O 1
ATOM 1302 N N . ALA A 1 170 ? 23.297 -8.731 -12.860 1.00 71.06 170 ALA A N 1
ATOM 1303 C CA . ALA A 1 170 ? 22.730 -8.404 -14.168 1.00 71.06 170 ALA A CA 1
ATOM 1304 C C . ALA A 1 170 ? 23.515 -7.325 -14.949 1.00 71.06 170 ALA A C 1
ATOM 1306 O O . ALA A 1 170 ? 22.984 -6.804 -15.931 1.00 71.06 170 ALA A O 1
ATOM 1307 N N . GLN A 1 171 ? 24.705 -6.912 -14.494 1.00 62.09 171 GLN A N 1
ATOM 1308 C CA . GLN A 1 171 ? 25.521 -5.880 -15.146 1.00 62.09 171 GLN A CA 1
ATOM 1309 C C . GLN A 1 171 ? 26.819 -6.455 -15.721 1.00 62.09 171 GLN A C 1
ATOM 1311 O O . GLN A 1 171 ? 27.496 -7.226 -15.051 1.00 62.09 171 GLN A O 1
ATOM 1316 N N . ASP A 1 172 ? 27.188 -6.000 -16.923 1.00 51.25 172 ASP A N 1
ATOM 1317 C CA . ASP A 1 172 ? 28.491 -6.295 -17.544 1.00 51.25 172 ASP A CA 1
ATOM 1318 C C . ASP A 1 172 ? 29.646 -5.525 -16.868 1.00 51.25 172 ASP A C 1
ATOM 1320 O O . ASP A 1 172 ? 30.790 -5.970 -16.889 1.00 51.25 172 ASP A O 1
ATOM 1324 N N . ASP A 1 173 ? 29.338 -4.384 -16.234 1.00 48.09 173 ASP A N 1
ATOM 1325 C CA . ASP A 1 173 ? 30.251 -3.593 -15.402 1.00 48.09 173 ASP A CA 1
ATOM 1326 C C . ASP A 1 173 ? 29.578 -3.264 -14.058 1.00 48.09 173 ASP A C 1
ATOM 1328 O O . ASP A 1 173 ? 28.568 -2.554 -13.999 1.00 48.09 173 ASP A O 1
ATOM 1332 N N . ALA A 1 174 ? 30.131 -3.819 -12.978 1.00 48.22 174 ALA A N 1
ATOM 1333 C CA . ALA A 1 174 ? 29.649 -3.652 -11.608 1.00 48.22 174 ALA A CA 1
ATOM 1334 C C . ALA A 1 174 ? 30.230 -2.406 -10.907 1.00 48.22 174 ALA A C 1
ATOM 1336 O O . ALA A 1 174 ? 29.985 -2.204 -9.711 1.00 48.22 174 ALA A O 1
ATOM 1337 N N . ALA A 1 175 ? 31.010 -1.575 -11.611 1.00 50.94 175 ALA A N 1
ATOM 1338 C CA . ALA A 1 175 ? 31.566 -0.356 -11.045 1.00 50.94 175 ALA A CA 1
ATOM 1339 C C . ALA A 1 175 ? 30.441 0.600 -10.585 1.00 50.94 175 ALA A C 1
ATOM 1341 O O . ALA A 1 175 ? 29.539 0.940 -11.360 1.00 50.94 175 ALA A O 1
ATOM 1342 N N . PRO A 1 176 ? 30.466 1.077 -9.324 1.00 53.75 176 PRO A N 1
ATOM 1343 C CA . PRO A 1 176 ? 29.572 2.139 -8.881 1.00 53.75 176 PRO A CA 1
ATOM 1344 C C . PRO A 1 176 ? 29.749 3.379 -9.761 1.00 53.75 176 PRO A C 1
ATOM 1346 O O . PRO A 1 176 ? 30.878 3.784 -10.034 1.00 53.75 176 PRO A O 1
ATOM 1349 N N . TRP A 1 177 ? 28.653 4.027 -10.165 1.00 52.16 177 TRP A N 1
ATOM 1350 C CA . TRP A 1 177 ? 28.762 5.289 -10.901 1.00 52.16 177 TRP A CA 1
ATOM 1351 C C . TRP A 1 177 ? 29.515 6.331 -10.072 1.00 52.16 177 TRP A C 1
ATOM 1353 O O . TRP A 1 177 ? 29.231 6.520 -8.885 1.00 52.16 177 TRP A O 1
ATOM 1363 N N . THR A 1 178 ? 30.444 7.032 -10.716 1.00 45.84 178 THR A N 1
ATOM 1364 C CA . THR A 1 178 ? 31.142 8.171 -10.130 1.00 45.84 178 THR A CA 1
ATOM 1365 C C . THR A 1 178 ? 30.152 9.306 -9.898 1.00 45.84 178 THR A C 1
ATOM 1367 O O . THR A 1 178 ? 29.535 9.836 -10.820 1.00 45.84 178 THR A O 1
ATOM 1370 N N . VAL A 1 179 ? 29.975 9.675 -8.633 1.00 47.44 179 VAL A N 1
ATOM 1371 C CA . VAL A 1 179 ? 29.142 10.815 -8.255 1.00 47.44 179 VAL A CA 1
ATOM 1372 C C . VAL A 1 179 ? 29.868 12.102 -8.631 1.00 47.44 179 VAL A C 1
ATOM 1374 O O . VAL A 1 179 ? 30.978 12.363 -8.166 1.00 47.44 179 VAL A O 1
ATOM 1377 N N . THR A 1 180 ? 29.255 12.929 -9.475 1.00 40.78 180 THR A N 1
ATOM 1378 C CA . THR A 1 180 ? 29.756 14.276 -9.754 1.00 40.78 180 THR A CA 1
ATOM 1379 C C . THR A 1 180 ? 29.666 15.111 -8.477 1.00 40.78 180 THR A C 1
ATOM 1381 O O . THR A 1 180 ? 28.632 15.132 -7.811 1.00 40.78 180 THR A O 1
ATOM 1384 N N . ALA A 1 181 ? 30.732 15.854 -8.157 1.00 35.88 181 ALA A N 1
ATOM 1385 C CA . ALA A 1 181 ? 30.921 16.661 -6.938 1.00 35.88 181 ALA A CA 1
ATOM 1386 C C . ALA A 1 181 ? 29.810 17.694 -6.611 1.00 35.88 181 ALA A C 1
ATOM 1388 O O . ALA A 1 181 ? 29.885 18.401 -5.607 1.00 35.88 181 ALA A O 1
ATOM 1389 N N . VAL A 1 182 ? 28.772 17.793 -7.442 1.00 41.97 182 VAL A N 1
ATOM 1390 C CA . VAL A 1 182 ? 27.575 18.610 -7.231 1.00 41.97 182 VAL A CA 1
ATOM 1391 C C . VAL A 1 182 ? 26.641 17.985 -6.182 1.00 41.97 182 VAL A C 1
ATOM 1393 O O . VAL A 1 182 ? 26.048 18.725 -5.400 1.00 41.97 182 VAL A O 1
ATOM 1396 N N . GLU A 1 183 ? 26.559 16.652 -6.080 1.00 44.38 183 GLU A N 1
ATOM 1397 C CA . GLU A 1 183 ? 25.709 15.987 -5.071 1.00 44.38 183 GLU A CA 1
ATOM 1398 C C . GLU A 1 183 ? 26.268 16.138 -3.645 1.00 44.38 183 GLU A C 1
ATOM 1400 O O . GLU A 1 183 ? 25.504 16.265 -2.688 1.00 44.38 183 GLU A O 1
ATOM 1405 N N . SER A 1 184 ? 27.592 16.261 -3.501 1.00 38.59 184 SER A N 1
ATOM 1406 C CA . SER A 1 184 ? 28.258 16.535 -2.219 1.00 38.59 184 SER A CA 1
ATOM 1407 C C . SER A 1 184 ? 28.019 17.964 -1.707 1.00 38.59 184 SER A C 1
ATOM 1409 O O . SER A 1 184 ? 28.033 18.197 -0.500 1.00 38.59 184 SER A O 1
ATOM 1411 N N . ARG A 1 185 ? 27.763 18.937 -2.596 1.00 36.59 185 ARG A N 1
ATOM 1412 C CA . ARG A 1 185 ? 27.596 20.358 -2.221 1.00 36.59 185 ARG A CA 1
ATOM 1413 C C . ARG A 1 185 ? 26.221 20.689 -1.640 1.00 36.59 185 ARG A C 1
ATOM 1415 O O . ARG A 1 185 ? 26.110 21.658 -0.899 1.00 36.59 185 ARG A O 1
ATOM 1422 N N . ALA A 1 186 ? 25.197 19.872 -1.892 1.00 42.00 186 ALA A N 1
ATOM 1423 C CA . ALA A 1 186 ? 23.908 20.006 -1.204 1.00 42.00 186 ALA A CA 1
ATOM 1424 C C . ALA A 1 186 ? 23.987 19.615 0.289 1.00 42.00 186 ALA A C 1
ATOM 1426 O O . ALA A 1 186 ? 23.113 19.990 1.067 1.00 42.00 186 ALA A O 1
ATOM 1427 N N . ASN A 1 187 ? 25.048 18.904 0.689 1.00 42.38 187 ASN A N 1
ATOM 1428 C CA . ASN A 1 187 ? 25.286 18.436 2.055 1.00 42.38 187 ASN A CA 1
ATOM 1429 C C . ASN A 1 187 ? 26.200 19.364 2.886 1.00 42.38 187 ASN A C 1
ATOM 1431 O O . ASN A 1 187 ? 26.381 19.104 4.070 1.00 42.38 187 ASN A O 1
ATOM 1435 N N . ALA A 1 188 ? 26.766 20.430 2.307 1.00 37.50 188 ALA A N 1
ATOM 1436 C CA . ALA A 1 188 ? 27.773 21.264 2.977 1.00 37.50 188 ALA A CA 1
ATOM 1437 C C . ALA A 1 188 ? 27.232 22.558 3.621 1.00 37.50 188 ALA A C 1
ATOM 1439 O O . ALA A 1 188 ? 27.967 23.220 4.343 1.00 37.50 188 ALA A O 1
ATOM 1440 N N . ASN A 1 189 ? 25.962 22.924 3.411 1.00 37.62 189 ASN A N 1
ATOM 1441 C CA . ASN A 1 189 ? 25.429 24.219 3.869 1.00 37.62 189 ASN A CA 1
ATOM 1442 C C . ASN A 1 189 ? 24.818 24.212 5.286 1.00 37.62 189 ASN A C 1
ATOM 1444 O O . ASN A 1 189 ? 24.079 25.129 5.626 1.00 37.62 189 ASN A O 1
ATOM 1448 N N . ASN A 1 190 ? 25.102 23.205 6.116 1.00 40.72 190 ASN A N 1
ATOM 1449 C CA . ASN A 1 190 ? 24.635 23.167 7.507 1.00 40.72 190 ASN A CA 1
ATOM 1450 C C . ASN A 1 190 ? 25.813 22.852 8.444 1.00 40.72 190 ASN A C 1
ATOM 1452 O O . ASN A 1 190 ? 25.966 21.739 8.937 1.00 40.72 190 ASN A O 1
ATOM 1456 N N . THR A 1 191 ? 26.700 23.830 8.626 1.00 39.22 191 THR A N 1
ATOM 1457 C CA . THR A 1 191 ? 27.959 23.705 9.381 1.00 39.22 191 THR A CA 1
ATOM 1458 C C . THR A 1 191 ? 27.812 23.935 10.887 1.00 39.22 191 THR A C 1
ATOM 1460 O O . THR A 1 191 ? 28.721 24.483 11.491 1.00 39.22 191 THR A O 1
ATOM 1463 N N . ASP A 1 192 ? 26.710 23.510 11.511 1.00 38.66 192 ASP A N 1
ATOM 1464 C CA . ASP A 1 192 ? 26.539 23.674 12.970 1.00 38.66 192 ASP A CA 1
ATOM 1465 C C . ASP A 1 192 ? 26.095 22.397 13.704 1.00 38.66 192 ASP A C 1
ATOM 1467 O O . ASP A 1 192 ? 25.565 22.434 14.812 1.00 38.66 192 ASP A O 1
ATOM 1471 N N . SER A 1 193 ? 26.333 21.224 13.106 1.00 36.53 193 SER A N 1
ATOM 1472 C CA . SER A 1 193 ? 26.137 19.936 13.781 1.00 36.53 193 SER A CA 1
ATOM 1473 C C . SER A 1 193 ? 27.417 19.092 13.754 1.00 36.53 193 SER A C 1
ATOM 1475 O O . SER A 1 193 ? 27.944 18.866 12.664 1.00 36.53 193 SER A O 1
ATOM 1477 N N . PRO A 1 194 ? 27.889 18.537 14.889 1.00 34.69 194 PRO A N 1
ATOM 1478 C CA . PRO A 1 194 ? 29.093 17.696 14.967 1.00 34.69 194 PRO A CA 1
ATOM 1479 C C . PRO A 1 194 ? 28.895 16.276 14.393 1.00 34.69 194 PRO A C 1
ATOM 1481 O O . PRO A 1 194 ? 29.555 15.325 14.807 1.00 34.69 194 PRO A O 1
ATOM 1484 N N . GLN A 1 195 ? 27.957 16.094 13.463 1.00 34.81 195 GLN A N 1
ATOM 1485 C CA . GLN A 1 195 ? 27.684 14.826 12.790 1.00 34.81 195 GLN A CA 1
ATOM 1486 C C . GLN A 1 195 ? 27.871 15.015 11.280 1.00 34.81 195 GLN A C 1
ATOM 1488 O O . GLN A 1 195 ? 27.348 15.991 10.735 1.00 34.81 195 GLN A O 1
ATOM 1493 N N . PRO A 1 196 ? 28.590 14.112 10.586 1.00 33.44 196 PRO A N 1
ATOM 1494 C CA . PRO A 1 196 ? 28.705 14.184 9.137 1.00 33.44 196 PRO A CA 1
ATOM 1495 C C . PRO A 1 196 ? 27.303 14.129 8.503 1.00 33.44 196 PRO A C 1
ATOM 1497 O O . PRO A 1 196 ? 26.438 13.390 8.988 1.00 33.44 196 PRO A O 1
ATOM 1500 N N . PRO A 1 197 ? 27.045 14.907 7.437 1.00 39.25 197 PRO A N 1
ATOM 1501 C CA . PRO A 1 197 ? 25.733 14.943 6.810 1.00 39.25 197 PRO A CA 1
ATOM 1502 C C . PRO A 1 197 ? 25.371 13.541 6.293 1.00 39.25 197 PRO A C 1
ATOM 1504 O O . PRO A 1 197 ? 26.224 12.864 5.710 1.00 39.25 197 PRO A O 1
ATOM 1507 N N . PRO A 1 198 ? 24.125 13.071 6.488 1.00 46.75 198 PRO A N 1
ATOM 1508 C CA . PRO A 1 198 ? 23.744 11.718 6.109 1.00 46.75 198 PRO A CA 1
ATOM 1509 C C . PRO A 1 198 ? 23.945 11.503 4.603 1.00 46.75 198 PRO A C 1
ATOM 1511 O O . PRO A 1 198 ? 23.458 12.285 3.781 1.00 46.75 198 PRO A O 1
ATOM 1514 N N . LEU A 1 199 ? 24.651 10.428 4.243 1.00 54.16 199 LEU A N 1
ATOM 1515 C CA . LEU A 1 199 ? 24.834 9.999 2.857 1.00 54.16 199 LEU A CA 1
ATOM 1516 C C . LEU A 1 199 ? 23.464 9.681 2.242 1.00 54.16 199 LEU A C 1
ATOM 1518 O O . LEU A 1 199 ? 22.784 8.727 2.623 1.00 54.16 199 LEU A O 1
ATOM 1522 N N . LEU A 1 200 ? 23.025 10.509 1.295 1.00 59.53 200 LEU A N 1
ATOM 1523 C CA . LEU A 1 200 ? 21.758 10.328 0.594 1.00 59.53 200 LEU A CA 1
ATOM 1524 C C . LEU A 1 200 ? 21.954 9.380 -0.589 1.00 59.53 200 LEU A C 1
ATOM 1526 O O . LEU A 1 200 ? 22.147 9.815 -1.718 1.00 59.53 200 LEU A O 1
ATOM 1530 N N . LEU A 1 201 ? 21.872 8.075 -0.331 1.00 61.06 201 LEU A N 1
ATOM 1531 C CA . LEU A 1 201 ? 22.061 7.059 -1.365 1.00 61.06 201 LEU A CA 1
ATOM 1532 C C . LEU A 1 201 ? 20.921 7.099 -2.396 1.00 61.06 201 LEU A C 1
ATOM 1534 O O . LEU A 1 201 ? 19.749 6.884 -2.062 1.00 61.06 201 LEU A O 1
ATOM 1538 N N . ALA A 1 202 ? 21.258 7.361 -3.660 1.00 57.31 202 ALA A N 1
ATOM 1539 C CA . ALA A 1 202 ? 20.327 7.341 -4.784 1.00 57.31 202 ALA A CA 1
ATOM 1540 C C . ALA A 1 202 ? 20.549 6.099 -5.656 1.00 57.31 202 ALA A C 1
ATOM 1542 O O . ALA A 1 202 ? 21.650 5.829 -6.135 1.00 57.31 202 ALA A O 1
ATOM 1543 N N . GLY A 1 203 ? 19.478 5.344 -5.893 1.00 59.31 203 GLY A N 1
ATOM 1544 C CA . GLY A 1 203 ? 19.464 4.241 -6.840 1.00 59.31 203 GLY A CA 1
ATOM 1545 C C . GLY A 1 203 ? 20.552 3.209 -6.579 1.00 59.31 203 GLY A C 1
ATOM 1546 O O . GLY A 1 203 ? 20.653 2.659 -5.480 1.00 59.31 203 GLY A O 1
ATOM 1547 N N . ARG A 1 204 ? 21.359 2.966 -7.619 1.00 60.78 204 ARG A N 1
ATOM 1548 C CA . ARG A 1 204 ? 22.509 2.052 -7.582 1.00 60.78 204 ARG A CA 1
ATOM 1549 C C . ARG A 1 204 ? 23.845 2.756 -7.306 1.00 60.78 204 ARG A C 1
ATOM 1551 O O . ARG A 1 204 ? 24.896 2.174 -7.522 1.00 60.78 204 ARG A O 1
ATOM 1558 N N . GLY A 1 205 ? 23.824 4.023 -6.878 1.00 52.81 205 GLY A N 1
ATOM 1559 C CA . GLY A 1 205 ? 25.043 4.684 -6.410 1.00 52.81 205 GLY A CA 1
ATOM 1560 C C . GLY A 1 205 ? 25.560 3.966 -5.167 1.00 52.81 205 GLY A C 1
ATOM 1561 O O . GLY A 1 205 ? 24.755 3.573 -4.319 1.00 52.81 205 GLY A O 1
ATOM 1562 N N . TYR A 1 206 ? 26.878 3.780 -5.072 1.00 59.91 206 TYR A N 1
ATOM 1563 C CA . TYR A 1 206 ? 27.545 3.160 -3.922 1.00 59.91 206 TYR A CA 1
ATOM 1564 C C . TYR A 1 206 ? 27.077 1.718 -3.636 1.00 59.91 206 TYR A C 1
ATOM 1566 O O . TYR A 1 206 ? 26.412 1.456 -2.633 1.00 59.91 206 TYR A O 1
ATOM 1574 N N . PHE A 1 207 ? 27.401 0.765 -4.522 1.00 60.78 207 PHE A N 1
ATOM 1575 C CA . PHE A 1 207 ? 27.108 -0.668 -4.322 1.00 60.78 207 PHE A CA 1
ATOM 1576 C C . PHE A 1 207 ? 27.741 -1.264 -3.053 1.00 60.78 207 PHE A C 1
ATOM 1578 O O . PHE A 1 207 ? 27.225 -2.248 -2.534 1.00 60.78 207 PHE A O 1
ATOM 1585 N N . SER A 1 208 ? 28.805 -0.648 -2.530 1.00 57.22 208 SER A N 1
ATOM 1586 C CA . SER A 1 208 ? 29.448 -1.027 -1.266 1.00 57.22 208 SER A CA 1
ATOM 1587 C C . SER A 1 208 ? 28.580 -0.764 -0.029 1.00 57.22 208 SER A C 1
ATOM 1589 O O . SER A 1 208 ? 28.739 -1.437 0.983 1.00 57.22 208 SER A O 1
ATOM 1591 N N . GLU A 1 209 ? 27.636 0.179 -0.101 1.00 66.25 209 GLU A N 1
ATOM 1592 C CA . GLU A 1 209 ? 26.835 0.625 1.047 1.00 66.25 209 GLU A CA 1
ATOM 1593 C C . GLU A 1 209 ? 25.511 -0.152 1.153 1.00 66.25 209 GLU A C 1
ATOM 1595 O O . GLU A 1 209 ? 24.428 0.340 0.811 1.00 66.25 209 GLU A O 1
ATOM 1600 N N . LEU A 1 210 ? 25.583 -1.412 1.578 1.00 74.50 210 LEU A N 1
ATOM 1601 C CA . LEU A 1 210 ? 24.417 -2.285 1.759 1.00 74.50 210 LEU A CA 1
ATOM 1602 C C . LEU A 1 210 ? 23.711 -2.036 3.108 1.00 74.50 210 LEU A C 1
ATOM 1604 O O . LEU A 1 210 ? 24.268 -1.436 4.022 1.00 74.50 210 LEU A O 1
ATOM 1608 N N . GLY A 1 211 ? 22.445 -2.449 3.237 1.00 68.06 211 GLY A N 1
ATOM 1609 C CA . GLY A 1 211 ? 21.690 -2.347 4.497 1.00 68.06 211 GLY A CA 1
ATOM 1610 C C . GLY A 1 211 ? 21.178 -0.942 4.863 1.00 68.06 211 GLY A C 1
ATOM 1611 O O . GLY A 1 211 ? 20.501 -0.786 5.878 1.00 68.06 211 GLY A O 1
ATOM 1612 N N . THR A 1 212 ? 21.419 0.073 4.029 1.00 73.50 212 THR A N 1
ATOM 1613 C CA . THR A 1 212 ? 21.011 1.474 4.265 1.00 73.50 212 THR A CA 1
ATOM 1614 C C . THR A 1 212 ? 19.822 1.891 3.386 1.00 73.50 212 THR A C 1
ATOM 1616 O O . THR A 1 212 ? 19.608 1.336 2.306 1.00 73.50 212 THR A O 1
ATOM 1619 N N . VAL A 1 213 ? 19.020 2.872 3.833 1.00 79.00 213 VAL A N 1
ATOM 1620 C CA . VAL A 1 213 ? 17.880 3.396 3.055 1.00 79.00 213 VAL A CA 1
ATOM 1621 C C . VAL A 1 213 ? 18.343 4.050 1.759 1.00 79.00 213 VAL A C 1
ATOM 1623 O O . VAL A 1 213 ? 19.241 4.891 1.752 1.00 79.00 213 VAL A O 1
ATOM 1626 N N . ARG A 1 214 ? 17.643 3.739 0.664 1.00 79.56 214 ARG A N 1
ATOM 1627 C CA . ARG A 1 214 ? 17.930 4.265 -0.676 1.00 79.56 214 ARG A CA 1
ATOM 1628 C C . ARG A 1 214 ? 16.743 5.035 -1.245 1.00 79.56 214 ARG A C 1
ATOM 1630 O O . ARG A 1 214 ? 15.574 4.683 -1.055 1.00 79.56 214 ARG A O 1
ATOM 1637 N N . ARG A 1 215 ? 17.034 6.104 -1.985 1.00 78.94 215 ARG A N 1
ATOM 1638 C CA . ARG A 1 215 ? 16.055 6.830 -2.806 1.00 78.94 215 ARG A CA 1
ATOM 1639 C C . ARG A 1 215 ? 16.029 6.266 -4.222 1.00 78.94 215 ARG A C 1
ATOM 1641 O O . ARG A 1 215 ? 16.998 5.693 -4.701 1.00 78.94 215 ARG A O 1
ATOM 1648 N N . LYS A 1 216 ? 14.908 6.447 -4.905 1.00 80.94 216 LYS A N 1
ATOM 1649 C CA . LYS A 1 216 ? 14.784 6.258 -6.357 1.00 80.94 216 LYS A CA 1
ATOM 1650 C C . LYS A 1 216 ? 15.302 7.529 -7.071 1.00 80.94 216 LYS A C 1
ATOM 1652 O O . LYS A 1 216 ? 15.390 8.569 -6.414 1.00 80.94 216 LYS A O 1
ATOM 1657 N N . PRO A 1 217 ? 15.584 7.517 -8.387 1.00 63.84 217 PRO A N 1
ATOM 1658 C CA . PRO A 1 217 ? 15.516 6.408 -9.347 1.00 63.84 217 PRO A CA 1
ATOM 1659 C C . PRO A 1 217 ? 16.756 5.503 -9.308 1.00 63.84 217 PRO A C 1
ATOM 1661 O O . PRO A 1 217 ? 17.789 5.879 -8.782 1.00 63.84 217 PRO A O 1
ATOM 1664 N N . ALA A 1 218 ? 16.664 4.306 -9.895 1.00 56.38 218 ALA A N 1
ATOM 1665 C CA . ALA A 1 218 ? 17.786 3.365 -10.023 1.00 56.38 218 ALA A CA 1
ATOM 1666 C C . ALA A 1 218 ? 18.702 3.644 -11.238 1.00 56.38 218 ALA A C 1
ATOM 1668 O O . ALA A 1 218 ? 19.455 2.758 -11.637 1.00 56.38 218 ALA A O 1
ATOM 1669 N N . ARG A 1 219 ? 18.611 4.836 -11.848 1.00 62.03 219 ARG A N 1
ATOM 1670 C CA . ARG A 1 219 ? 19.430 5.269 -12.991 1.00 62.03 219 ARG A CA 1
ATOM 1671 C C . ARG A 1 219 ? 19.905 6.706 -12.779 1.00 62.03 219 ARG A C 1
ATOM 1673 O O . ARG A 1 219 ? 19.096 7.525 -12.352 1.00 62.03 219 ARG A O 1
ATOM 1680 N N . GLY A 1 220 ? 21.167 6.996 -13.097 1.00 58.25 220 GLY A N 1
ATOM 1681 C CA . GLY A 1 220 ? 21.755 8.333 -12.924 1.00 58.25 220 GLY A CA 1
ATOM 1682 C C . GLY A 1 220 ? 21.217 9.398 -13.890 1.00 58.25 220 GLY A C 1
ATOM 1683 O O . GLY A 1 220 ? 21.270 10.580 -13.582 1.00 58.25 220 GLY A O 1
ATOM 1684 N N . ASP A 1 221 ? 20.647 8.993 -15.029 1.00 64.81 221 ASP A N 1
ATOM 1685 C CA . ASP A 1 221 ? 20.067 9.889 -16.042 1.00 64.81 221 ASP A CA 1
ATOM 1686 C C . ASP A 1 221 ? 18.651 10.385 -15.692 1.00 64.81 221 ASP A C 1
ATOM 1688 O O . ASP A 1 221 ? 18.141 11.342 -16.278 1.00 64.81 221 ASP A O 1
ATOM 1692 N N . ALA A 1 222 ? 17.972 9.709 -14.764 1.00 68.00 222 ALA A N 1
ATOM 1693 C CA . ALA A 1 222 ? 16.588 9.999 -14.434 1.00 68.00 222 ALA A CA 1
ATOM 1694 C C . ALA A 1 222 ? 16.492 11.154 -13.418 1.00 68.00 222 ALA A C 1
ATOM 1696 O O . ALA A 1 222 ? 17.270 11.199 -12.465 1.00 68.00 222 ALA A O 1
ATOM 1697 N N . PRO A 1 223 ? 15.493 12.053 -13.545 1.00 77.19 223 PRO A N 1
ATOM 1698 C CA . PRO A 1 223 ? 15.315 13.144 -12.595 1.00 77.19 223 PRO A CA 1
ATOM 1699 C C . PRO A 1 223 ? 15.215 12.636 -11.148 1.00 77.19 223 PRO A C 1
ATOM 1701 O O . PRO A 1 223 ? 14.524 11.637 -10.901 1.00 77.19 223 PRO A O 1
ATOM 1704 N N . PRO A 1 224 ? 15.827 13.335 -10.176 1.00 81.81 224 PRO A N 1
ATOM 1705 C CA . PRO A 1 224 ? 15.812 12.904 -8.788 1.00 81.81 224 PRO A CA 1
ATOM 1706 C C . PRO A 1 224 ? 14.380 12.846 -8.250 1.00 81.81 224 PRO A C 1
ATOM 1708 O O . PRO A 1 224 ? 13.526 13.681 -8.571 1.00 81.81 224 PRO A O 1
ATOM 1711 N N . THR A 1 225 ? 14.108 11.866 -7.390 1.00 83.56 225 THR A N 1
ATOM 1712 C CA . THR A 1 225 ? 12.843 11.760 -6.657 1.00 83.56 225 THR A CA 1
ATOM 1713 C C . THR A 1 225 ? 13.098 11.634 -5.160 1.00 83.56 225 THR A C 1
ATOM 1715 O O . THR A 1 225 ? 14.137 11.160 -4.707 1.00 83.56 225 THR A O 1
ATOM 1718 N N . GLN A 1 226 ? 12.128 12.069 -4.358 1.00 83.44 226 GLN A N 1
ATOM 1719 C CA . GLN A 1 226 ? 12.183 11.905 -2.905 1.00 83.44 226 GLN A CA 1
ATOM 1720 C C . GLN A 1 226 ? 11.772 10.489 -2.467 1.00 83.44 226 GLN A C 1
ATOM 1722 O O . GLN A 1 226 ? 11.980 10.111 -1.311 1.00 83.44 226 GLN A O 1
ATOM 1727 N N . SER A 1 227 ? 11.183 9.695 -3.371 1.00 88.94 227 SER A N 1
ATOM 1728 C CA . SER A 1 227 ? 10.630 8.383 -3.048 1.00 88.94 227 SER A CA 1
ATOM 1729 C C . SER A 1 227 ? 11.697 7.385 -2.595 1.00 88.94 227 SER A C 1
ATOM 1731 O O . SER A 1 227 ? 12.715 7.209 -3.261 1.00 88.94 227 SER A O 1
ATOM 1733 N N . LYS A 1 228 ? 11.444 6.707 -1.472 1.00 92.75 228 LYS A N 1
ATOM 1734 C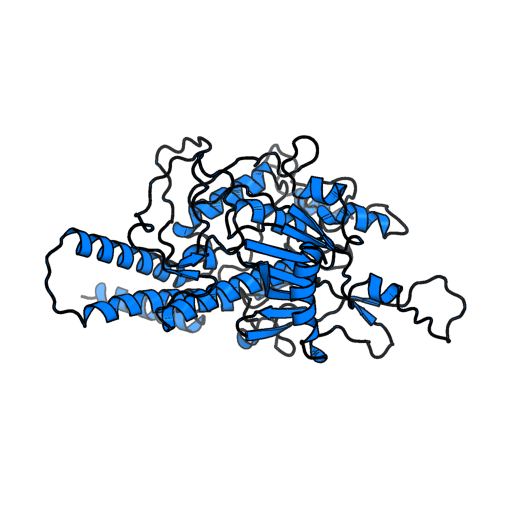 CA . LYS A 1 228 ? 12.299 5.615 -0.980 1.00 92.75 228 LYS A CA 1
ATOM 1735 C C . LYS A 1 228 ? 12.082 4.332 -1.771 1.00 92.75 228 LYS A C 1
ATOM 1737 O O . LYS A 1 228 ? 11.048 4.177 -2.432 1.00 92.75 228 LYS A O 1
ATOM 1742 N N . SER A 1 229 ? 13.051 3.431 -1.684 1.00 93.12 229 SER A N 1
ATOM 1743 C CA . SER A 1 229 ? 13.011 2.116 -2.311 1.00 93.12 229 SER A CA 1
ATOM 1744 C C . SER A 1 229 ? 11.797 1.288 -1.844 1.00 93.12 229 SER A C 1
ATOM 1746 O O . SER A 1 229 ? 11.206 1.552 -0.790 1.00 93.12 229 SER A O 1
ATOM 1748 N N . CYS A 1 230 ? 11.364 0.324 -2.661 1.00 96.19 230 CYS A N 1
ATOM 1749 C CA . CYS A 1 230 ? 10.245 -0.552 -2.309 1.00 96.19 230 CYS A CA 1
ATOM 1750 C C . CYS A 1 230 ? 10.611 -1.434 -1.113 1.00 96.19 230 CYS A C 1
ATOM 1752 O O . CYS A 1 230 ? 9.795 -1.575 -0.204 1.00 96.19 230 CYS A O 1
ATOM 1754 N N . SER A 1 231 ? 11.854 -1.921 -1.056 1.00 96.25 231 SER A N 1
ATOM 1755 C CA . SER A 1 231 ? 12.344 -2.737 0.053 1.00 96.25 231 SER A CA 1
ATOM 1756 C C . SER A 1 231 ? 12.338 -1.972 1.389 1.00 96.25 231 SER A C 1
ATOM 1758 O O . SER A 1 231 ? 11.866 -2.498 2.392 1.00 96.25 231 SER A O 1
ATOM 1760 N N . ASP A 1 232 ? 12.731 -0.691 1.421 1.00 96.12 232 ASP A N 1
ATOM 1761 C CA . ASP A 1 232 ? 12.657 0.146 2.639 1.00 96.12 232 ASP A CA 1
ATOM 1762 C C . ASP A 1 232 ? 11.220 0.403 3.086 1.00 96.12 232 ASP A C 1
ATOM 1764 O O . ASP A 1 232 ? 10.903 0.392 4.277 1.00 96.12 232 ASP A O 1
ATOM 1768 N N . LYS A 1 233 ? 10.321 0.624 2.124 1.00 96.62 233 LYS A N 1
ATOM 1769 C CA . LYS A 1 233 ? 8.900 0.820 2.415 1.00 96.62 233 LYS A CA 1
ATOM 1770 C C . LYS A 1 233 ? 8.263 -0.449 2.960 1.00 96.62 233 LYS A C 1
ATOM 1772 O O . LYS A 1 233 ? 7.466 -0.334 3.881 1.00 96.62 233 LYS A O 1
ATOM 1777 N N . MET A 1 234 ? 8.600 -1.617 2.419 1.00 97.81 234 MET A N 1
ATOM 1778 C CA . MET A 1 234 ? 8.106 -2.909 2.902 1.00 97.81 234 MET A CA 1
ATOM 1779 C C . MET A 1 234 ? 8.689 -3.259 4.274 1.00 97.81 234 MET A C 1
ATOM 1781 O O . MET A 1 234 ? 7.935 -3.656 5.156 1.00 97.81 234 MET A O 1
ATOM 1785 N N . ALA A 1 235 ? 9.981 -3.009 4.507 1.00 97.94 235 ALA A N 1
ATOM 1786 C CA . ALA A 1 235 ? 10.605 -3.204 5.815 1.00 97.94 235 ALA A CA 1
ATOM 1787 C C . ALA A 1 235 ? 9.911 -2.370 6.907 1.00 97.94 235 ALA A C 1
ATOM 1789 O O . ALA A 1 235 ? 9.578 -2.896 7.964 1.00 97.94 235 ALA A O 1
ATOM 1790 N N . LEU A 1 236 ? 9.567 -1.106 6.617 1.00 97.94 236 LEU A N 1
ATOM 1791 C CA . LEU A 1 236 ? 8.771 -0.273 7.527 1.00 97.94 236 LEU A CA 1
ATOM 1792 C C . LEU A 1 236 ? 7.388 -0.883 7.835 1.00 97.94 236 LEU A C 1
ATOM 1794 O O . LEU A 1 236 ? 6.881 -0.723 8.946 1.00 97.94 236 LEU A O 1
ATOM 1798 N N . ARG A 1 237 ? 6.760 -1.579 6.875 1.00 97.75 237 ARG A N 1
ATOM 1799 C CA . ARG A 1 237 ? 5.438 -2.212 7.058 1.00 97.75 237 ARG A CA 1
ATOM 1800 C C . ARG A 1 237 ? 5.454 -3.388 8.024 1.00 97.75 237 ARG A C 1
ATOM 1802 O O . ARG A 1 237 ? 4.404 -3.656 8.596 1.00 97.75 237 ARG A O 1
ATOM 1809 N N . GLN A 1 238 ? 6.618 -3.984 8.291 1.00 97.38 238 GLN A N 1
ATOM 1810 C CA . GLN A 1 238 ? 6.775 -4.962 9.370 1.00 97.38 238 GLN A CA 1
ATOM 1811 C C . GLN A 1 238 ? 6.534 -4.348 10.751 1.00 97.38 238 GLN A C 1
ATOM 1813 O O . GLN A 1 238 ? 6.313 -5.087 11.690 1.00 97.38 238 GLN A O 1
ATOM 1818 N N . CYS A 1 239 ? 6.535 -3.018 10.900 1.00 97.00 239 CYS A N 1
ATOM 1819 C CA . CYS A 1 239 ? 6.318 -2.364 12.195 1.00 97.00 239 CYS A CA 1
ATOM 1820 C C . CYS A 1 239 ? 4.981 -1.620 12.288 1.00 97.00 239 CYS A C 1
ATOM 1822 O O . CYS A 1 239 ? 4.384 -1.543 13.355 1.00 97.00 239 CYS A O 1
ATOM 1824 N N . VAL A 1 240 ? 4.490 -1.068 11.173 1.00 96.25 240 VAL A N 1
ATOM 1825 C CA . VAL A 1 240 ? 3.350 -0.123 11.173 1.00 96.25 240 VAL A CA 1
ATOM 1826 C C . VAL A 1 240 ? 2.092 -0.652 10.481 1.00 96.25 240 VAL A C 1
ATOM 1828 O O . VAL A 1 240 ? 1.205 0.144 10.160 1.00 96.25 240 VAL A O 1
ATOM 1831 N N . ALA A 1 241 ? 2.055 -1.960 10.208 1.00 96.31 241 ALA A N 1
ATOM 1832 C CA . ALA A 1 241 ? 1.010 -2.662 9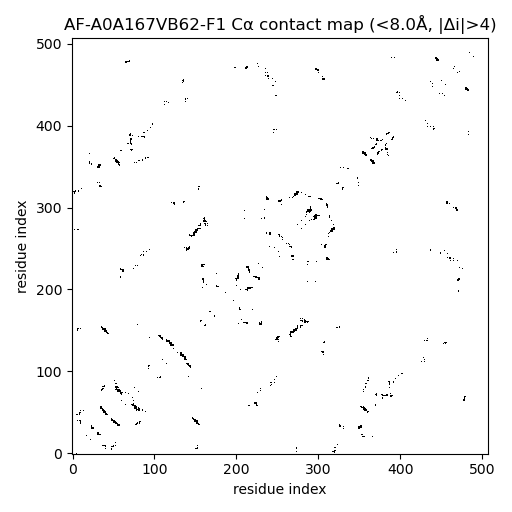.468 1.00 96.31 241 ALA A CA 1
ATOM 1833 C C . ALA A 1 241 ? 0.767 -2.117 8.039 1.00 96.31 241 ALA A C 1
ATOM 1835 O O . ALA A 1 241 ? 1.340 -1.108 7.588 1.00 96.31 241 ALA A O 1
ATOM 1836 N N . LEU A 1 242 ? -0.091 -2.803 7.279 1.00 97.75 242 LEU A N 1
ATOM 1837 C CA . LEU A 1 242 ? -0.468 -2.409 5.918 1.00 97.75 242 LEU A CA 1
ATOM 1838 C C . LEU A 1 242 ? -1.358 -1.152 5.825 1.00 97.75 242 LEU A C 1
ATOM 1840 O O . LEU A 1 242 ? -1.140 -0.364 4.887 1.00 97.75 242 LEU A O 1
ATOM 1844 N N . PRO A 1 243 ? -2.293 -0.884 6.764 1.00 97.44 243 PRO A N 1
ATOM 1845 C CA . PRO A 1 243 ? -3.071 0.347 6.757 1.00 97.44 243 PRO A CA 1
ATOM 1846 C C . PRO A 1 243 ? -2.208 1.617 6.678 1.00 97.44 243 PRO A C 1
ATOM 1848 O O . PRO A 1 243 ? -1.144 1.778 7.291 1.00 97.44 243 PRO A O 1
ATOM 1851 N N . SER A 1 244 ? -2.632 2.533 5.819 1.00 96.81 244 SER A N 1
ATOM 1852 C CA . SER A 1 244 ? -2.102 3.884 5.673 1.00 96.81 244 SER A CA 1
ATOM 1853 C C . SER A 1 244 ? -2.627 4.776 6.796 1.00 96.81 244 SER A C 1
ATOM 1855 O O . SER A 1 244 ? -3.560 4.387 7.477 1.00 96.81 244 SER A O 1
ATOM 1857 N N . GLY A 1 245 ? -2.076 5.980 6.979 1.00 96.12 245 GLY A N 1
ATOM 1858 C CA . GLY A 1 245 ? -2.541 6.885 8.043 1.00 96.12 245 GLY A CA 1
ATOM 1859 C C . GLY A 1 245 ? -4.058 7.120 8.025 1.00 96.12 245 GLY A C 1
ATOM 1860 O O . GLY A 1 245 ? -4.690 6.999 9.060 1.00 96.12 245 GLY A O 1
ATOM 1861 N N . LEU A 1 246 ? -4.654 7.350 6.848 1.00 97.75 246 LEU A N 1
ATOM 1862 C CA . LEU A 1 246 ? -6.109 7.504 6.713 1.00 97.75 246 LEU A CA 1
ATOM 1863 C C . LEU A 1 246 ? -6.865 6.236 7.130 1.00 97.75 246 LEU A C 1
ATOM 1865 O O . LEU A 1 246 ? -7.820 6.300 7.892 1.00 97.75 246 LEU A O 1
ATOM 1869 N N . THR A 1 247 ? -6.420 5.081 6.640 1.00 98.19 247 THR A N 1
ATOM 1870 C CA . THR A 1 247 ? -7.060 3.791 6.918 1.00 98.19 247 THR A CA 1
ATOM 1871 C C . THR A 1 247 ? -6.895 3.383 8.383 1.00 98.19 247 THR A C 1
ATOM 1873 O O . THR A 1 247 ? -7.826 2.837 8.954 1.00 98.19 247 THR A O 1
ATOM 1876 N N . SER A 1 248 ? -5.766 3.719 9.019 1.00 97.06 248 SER A N 1
ATOM 1877 C CA . SER A 1 248 ? -5.474 3.462 10.439 1.00 97.06 248 SER A CA 1
ATOM 1878 C C . SER A 1 248 ? -6.418 4.183 11.410 1.00 97.06 248 SER A C 1
ATOM 1880 O O . SER A 1 248 ? -6.522 3.775 12.566 1.00 97.06 248 SER A O 1
ATOM 1882 N N . LEU A 1 249 ? -7.108 5.239 10.958 1.00 96.75 249 LEU A N 1
ATOM 1883 C CA . LEU A 1 249 ? -8.172 5.890 11.731 1.00 96.75 249 LEU A CA 1
ATOM 1884 C C . LEU A 1 249 ? -9.427 5.010 11.823 1.00 96.75 249 LEU A C 1
ATOM 1886 O O . LEU A 1 249 ? -10.163 5.104 12.799 1.00 96.75 249 LEU A O 1
ATOM 1890 N N . LEU A 1 250 ? -9.652 4.161 10.814 1.00 97.06 250 LEU A N 1
ATOM 1891 C CA . LEU A 1 250 ? -10.864 3.358 10.643 1.00 97.06 250 LEU A CA 1
ATOM 1892 C C . LEU A 1 250 ? -10.663 1.870 10.967 1.00 97.06 250 LEU A C 1
ATOM 1894 O O . LEU A 1 250 ? -11.599 1.228 11.432 1.00 97.06 250 LEU A O 1
ATOM 1898 N N . VAL A 1 251 ? -9.459 1.343 10.717 1.00 95.44 251 VAL A N 1
ATOM 1899 C CA . VAL A 1 251 ? -9.062 -0.060 10.913 1.00 95.44 251 VAL A CA 1
ATOM 1900 C C . VAL A 1 251 ? -7.640 -0.104 11.472 1.00 95.44 251 VAL A C 1
ATOM 1902 O O . VAL A 1 251 ? -6.713 0.418 10.847 1.00 95.44 251 VAL A O 1
ATOM 1905 N N . GLY A 1 252 ? -7.449 -0.717 12.638 1.00 90.81 252 GLY A N 1
ATOM 1906 C CA . GLY A 1 252 ? -6.158 -0.789 13.332 1.00 90.81 252 GLY A CA 1
ATOM 1907 C C . GLY A 1 252 ? -5.676 -2.229 13.511 1.00 90.81 252 GLY A C 1
ATOM 1908 O O . GLY A 1 252 ? -6.503 -3.141 13.478 1.00 90.81 252 GLY A O 1
ATOM 1909 N N . PRO A 1 253 ? -4.358 -2.459 13.680 1.00 88.75 253 PRO A N 1
ATOM 1910 C CA . PRO A 1 253 ? -3.871 -3.772 14.087 1.00 88.75 253 PRO A CA 1
ATOM 1911 C C . PRO A 1 253 ? -4.471 -4.145 15.451 1.00 88.75 253 PRO A C 1
ATOM 1913 O O . PRO A 1 253 ? -4.511 -3.286 16.340 1.00 88.75 253 PRO A O 1
ATOM 1916 N N . PRO A 1 254 ? -4.917 -5.400 15.649 1.00 79.81 254 PRO A N 1
ATOM 1917 C CA . PRO A 1 254 ? -5.266 -5.867 16.981 1.00 79.81 254 PRO A CA 1
ATOM 1918 C C . PRO A 1 254 ? -4.057 -5.729 17.919 1.00 79.81 254 PRO A C 1
ATOM 1920 O O . PRO A 1 254 ? -2.909 -5.713 17.451 1.00 79.81 254 PRO A O 1
ATOM 1923 N N . PRO A 1 255 ? -4.289 -5.609 19.238 1.00 71.94 255 PRO A N 1
ATOM 1924 C CA . PRO A 1 255 ? -3.20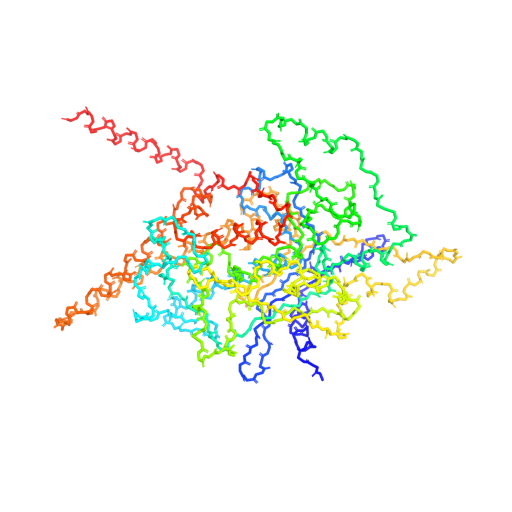6 -5.638 20.210 1.00 71.94 255 PRO A CA 1
ATOM 1925 C C . PRO A 1 255 ? -2.345 -6.900 20.021 1.00 71.94 255 PRO A C 1
ATOM 1927 O O . PRO A 1 255 ? -2.862 -7.934 19.588 1.00 71.94 255 PRO A O 1
ATOM 1930 N N . PRO A 1 256 ? -1.031 -6.824 20.307 1.00 66.06 256 PRO A N 1
ATOM 1931 C CA . PRO A 1 256 ? -0.163 -7.989 20.218 1.00 66.06 256 PRO A CA 1
ATOM 1932 C C . PRO A 1 256 ? -0.732 -9.134 21.071 1.00 66.06 256 PRO A C 1
ATOM 1934 O O . PRO A 1 256 ? -1.322 -8.869 22.124 1.00 66.06 256 PRO A O 1
ATOM 1937 N N . PRO A 1 257 ? -0.599 -10.393 20.615 1.00 58.47 257 PRO A N 1
ATOM 1938 C CA . PRO A 1 257 ? -1.162 -11.532 21.320 1.00 58.47 257 PRO A CA 1
ATOM 1939 C C . PRO A 1 257 ? -0.652 -11.579 22.761 1.00 58.47 257 PRO A C 1
ATOM 1941 O O . PRO A 1 257 ? 0.526 -11.332 23.028 1.00 58.47 257 PRO A O 1
ATOM 1944 N N . LEU A 1 258 ? -1.551 -11.913 23.689 1.00 53.75 258 LEU A N 1
ATOM 1945 C CA . LEU A 1 258 ? -1.184 -12.189 25.075 1.00 53.75 258 LEU A CA 1
ATOM 1946 C C . LEU A 1 258 ? -0.115 -13.298 25.114 1.00 53.75 258 LEU A C 1
ATOM 1948 O O . LEU A 1 258 ? -0.129 -14.178 24.247 1.00 53.75 258 LEU A O 1
ATOM 1952 N N . PRO A 1 259 ? 0.771 -13.319 26.126 1.00 49.09 259 PRO A N 1
ATOM 1953 C CA . PRO A 1 259 ? 1.883 -14.274 26.220 1.00 49.09 259 PRO A CA 1
ATOM 1954 C C . PRO A 1 259 ? 1.469 -15.756 26.129 1.00 49.09 259 PRO A C 1
ATOM 1956 O O . PRO A 1 259 ? 2.294 -16.602 25.803 1.00 49.09 259 PRO A O 1
ATOM 1959 N N . PHE A 1 260 ? 0.189 -16.072 26.349 1.00 47.25 260 PHE A N 1
ATOM 1960 C CA . PHE A 1 260 ? -0.376 -17.422 26.264 1.00 47.25 260 PHE A CA 1
ATOM 1961 C C . PHE A 1 260 ? -0.916 -17.817 24.876 1.00 47.25 260 PHE A C 1
ATOM 1963 O O . PHE A 1 260 ? -1.375 -18.942 24.702 1.00 47.25 260 PHE A O 1
ATOM 1970 N N . SER A 1 261 ? -0.865 -16.933 23.870 1.00 49.69 261 SER A N 1
ATOM 1971 C CA . SER A 1 261 ? -1.219 -17.264 22.478 1.00 49.69 261 SER A CA 1
ATOM 1972 C C . SER A 1 261 ? -0.165 -16.772 21.469 1.00 49.69 261 SER A C 1
ATOM 1974 O O . SER A 1 261 ? -0.482 -16.034 20.534 1.00 49.69 261 SER A O 1
ATOM 1976 N N . PRO A 1 262 ? 1.108 -17.190 21.616 1.00 50.94 262 PRO A N 1
ATOM 1977 C CA . PRO A 1 262 ? 2.230 -16.703 20.805 1.00 50.94 262 PRO A CA 1
ATOM 1978 C C . PRO A 1 262 ? 2.135 -17.065 19.311 1.00 50.94 262 PRO A C 1
ATOM 1980 O O . PRO A 1 262 ? 2.924 -16.578 18.505 1.00 50.94 262 PRO A O 1
ATOM 1983 N N . HIS A 1 263 ? 1.180 -17.914 18.920 1.00 51.22 263 HIS A N 1
ATOM 1984 C CA . HIS A 1 263 ? 1.028 -18.402 17.548 1.00 51.22 263 HIS A CA 1
ATOM 1985 C C . HIS A 1 263 ? 0.034 -17.603 16.692 1.00 51.22 263 HIS A C 1
ATOM 1987 O O . HIS A 1 263 ? -0.021 -17.819 15.480 1.00 51.22 263 HIS A O 1
ATOM 1993 N N . ARG A 1 264 ? -0.744 -16.671 17.268 1.00 63.78 264 ARG A N 1
ATOM 1994 C CA . ARG A 1 264 ? -1.691 -15.868 16.480 1.00 63.78 264 ARG A CA 1
ATOM 1995 C C . ARG A 1 264 ? -0.949 -14.720 15.784 1.00 63.78 264 ARG A C 1
ATOM 1997 O O . ARG A 1 264 ? -0.544 -13.751 16.422 1.00 63.78 264 ARG A O 1
ATOM 2004 N N . ARG A 1 265 ? -0.760 -14.832 14.464 1.00 75.25 265 ARG A N 1
ATOM 2005 C CA . ARG A 1 265 ? -0.200 -13.752 13.631 1.00 75.25 265 ARG A CA 1
ATOM 2006 C C . ARG A 1 265 ? -1.152 -12.556 13.602 1.00 75.25 265 ARG A C 1
ATOM 2008 O O . ARG A 1 265 ? -2.365 -12.728 13.594 1.00 75.25 265 ARG A O 1
ATOM 2015 N N . ASN A 1 266 ? -0.599 -11.345 13.545 1.00 82.56 266 ASN A N 1
ATOM 2016 C CA . ASN A 1 266 ? -1.402 -10.135 13.387 1.00 82.56 266 ASN A CA 1
ATOM 2017 C C . ASN A 1 266 ? -1.898 -10.032 11.927 1.00 82.56 266 ASN A C 1
ATOM 2019 O O . ASN A 1 266 ? -1.068 -9.919 11.019 1.00 82.56 266 ASN A O 1
ATOM 2023 N N . PRO A 1 267 ? -3.218 -10.054 11.675 1.00 88.69 267 PRO A N 1
ATOM 2024 C CA . PRO A 1 267 ? -3.774 -10.273 10.340 1.00 88.69 267 PRO A CA 1
ATOM 2025 C C . PRO A 1 267 ? -3.651 -9.048 9.412 1.00 88.69 267 PRO A C 1
ATOM 2027 O O . PRO A 1 267 ? -3.823 -9.162 8.203 1.00 88.69 267 PRO A O 1
ATOM 2030 N N . LEU A 1 268 ? -3.302 -7.866 9.946 1.00 94.19 268 LEU A N 1
ATOM 2031 C CA . LEU A 1 268 ? -3.043 -6.648 9.156 1.00 94.19 268 LEU A CA 1
ATOM 2032 C C . LEU A 1 268 ? -1.570 -6.454 8.765 1.00 94.19 268 LEU A C 1
ATOM 2034 O O . LEU A 1 268 ? -1.216 -5.434 8.154 1.00 94.19 268 LEU A O 1
ATOM 2038 N N . TYR A 1 269 ? -0.715 -7.413 9.110 1.00 96.38 269 TYR A N 1
ATOM 2039 C CA . TYR A 1 269 ? 0.663 -7.512 8.645 1.00 96.38 269 TYR A CA 1
ATOM 2040 C C . TYR A 1 269 ? 0.767 -8.589 7.567 1.00 96.38 269 TYR A C 1
ATOM 2042 O O . TYR A 1 269 ? -0.087 -9.465 7.453 1.00 96.38 269 TYR A O 1
ATOM 2050 N N . LEU A 1 270 ? 1.823 -8.521 6.757 1.00 97.62 270 LEU A N 1
ATOM 2051 C CA . LEU A 1 270 ? 2.082 -9.585 5.796 1.00 97.62 270 LEU A CA 1
ATOM 2052 C C . LEU A 1 270 ? 2.511 -10.853 6.536 1.00 97.62 270 LEU A C 1
ATOM 2054 O O . LEU A 1 270 ? 3.406 -10.811 7.375 1.00 97.62 270 LEU A O 1
ATOM 2058 N N . ALA A 1 271 ? 1.906 -11.983 6.193 1.00 96.56 271 ALA A N 1
ATOM 2059 C CA . ALA A 1 271 ? 2.365 -13.301 6.595 1.00 96.56 271 ALA A CA 1
ATOM 2060 C C . ALA A 1 271 ? 3.553 -13.749 5.730 1.00 96.56 271 ALA A C 1
ATOM 2062 O O . ALA A 1 271 ? 4.543 -14.266 6.264 1.00 96.56 271 ALA A O 1
ATOM 2063 N N . SER A 1 272 ? 3.488 -13.502 4.415 1.00 97.88 272 SER A N 1
ATOM 2064 C CA . SER A 1 272 ? 4.603 -13.735 3.497 1.00 97.88 272 SER A CA 1
ATOM 2065 C C . SER A 1 272 ? 4.691 -12.737 2.338 1.00 97.88 272 SER A C 1
ATOM 2067 O O . SER A 1 272 ? 3.714 -12.091 1.949 1.00 97.88 272 SER A O 1
ATOM 2069 N N . VAL A 1 273 ? 5.901 -12.627 1.790 1.00 98.75 273 VAL A N 1
ATOM 2070 C CA . VAL A 1 273 ? 6.208 -12.019 0.494 1.00 98.75 273 VAL A CA 1
ATOM 2071 C C . VAL A 1 273 ? 6.710 -13.130 -0.428 1.00 98.75 273 VAL A C 1
ATOM 2073 O O . VAL A 1 273 ? 7.704 -13.785 -0.124 1.00 98.75 273 VAL A O 1
ATOM 2076 N N . VAL A 1 274 ? 6.025 -13.343 -1.546 1.00 98.75 274 VAL A N 1
ATOM 2077 C CA . VAL A 1 274 ? 6.330 -14.365 -2.547 1.00 98.75 274 VAL A CA 1
ATOM 2078 C C . VAL A 1 274 ? 7.035 -13.722 -3.737 1.00 98.75 274 VAL A C 1
ATOM 2080 O O . VAL A 1 274 ? 6.508 -12.786 -4.342 1.00 98.75 274 VAL A O 1
ATOM 2083 N N . LEU A 1 275 ? 8.208 -14.248 -4.083 1.00 98.50 275 LEU A N 1
ATOM 2084 C CA . LEU A 1 275 ? 9.009 -13.837 -5.238 1.00 98.50 275 LEU A CA 1
ATOM 2085 C C . LEU A 1 275 ? 9.220 -15.029 -6.181 1.00 98.50 275 LEU A C 1
ATOM 2087 O O . LEU A 1 275 ? 9.355 -16.156 -5.704 1.00 98.50 275 LEU A O 1
ATOM 2091 N N . PRO A 1 276 ? 9.307 -14.832 -7.506 1.00 97.75 276 PRO A N 1
ATOM 2092 C CA . PRO A 1 276 ? 9.857 -15.858 -8.378 1.00 97.75 276 PRO A CA 1
ATOM 2093 C C . PRO A 1 276 ? 11.261 -16.258 -7.914 1.00 97.75 276 PRO A C 1
ATOM 2095 O O . PRO A 1 276 ? 12.035 -15.407 -7.474 1.00 97.75 276 PRO A O 1
ATOM 2098 N N . ALA A 1 277 ? 11.613 -17.540 -8.022 1.00 96.69 277 ALA A N 1
ATOM 2099 C CA . ALA A 1 277 ? 12.931 -18.035 -7.616 1.00 96.69 277 ALA A CA 1
ATOM 2100 C C . ALA A 1 277 ? 14.074 -17.298 -8.342 1.00 96.69 277 ALA A C 1
ATOM 2102 O O . ALA A 1 277 ? 15.103 -17.018 -7.737 1.00 96.69 277 ALA A O 1
ATOM 2103 N N . SER A 1 278 ? 13.856 -16.894 -9.599 1.00 93.94 278 SER A N 1
ATOM 2104 C CA . SER A 1 278 ? 14.799 -16.087 -10.390 1.00 93.94 278 SER A CA 1
ATOM 2105 C C . SER A 1 278 ? 14.983 -14.651 -9.877 1.00 93.94 278 SER A C 1
ATOM 2107 O O . SER A 1 278 ? 15.876 -13.932 -10.324 1.00 93.94 278 SER A O 1
ATOM 2109 N N . GLN A 1 279 ? 14.110 -14.206 -8.975 1.00 95.69 279 GLN A N 1
ATOM 2110 C CA . GLN A 1 279 ? 14.053 -12.865 -8.395 1.00 95.69 279 GLN A CA 1
ATOM 2111 C C . GLN A 1 279 ? 14.219 -12.883 -6.877 1.00 95.69 279 GLN A C 1
ATOM 2113 O O . GLN A 1 279 ? 13.926 -11.899 -6.199 1.00 95.69 279 GLN A O 1
ATOM 2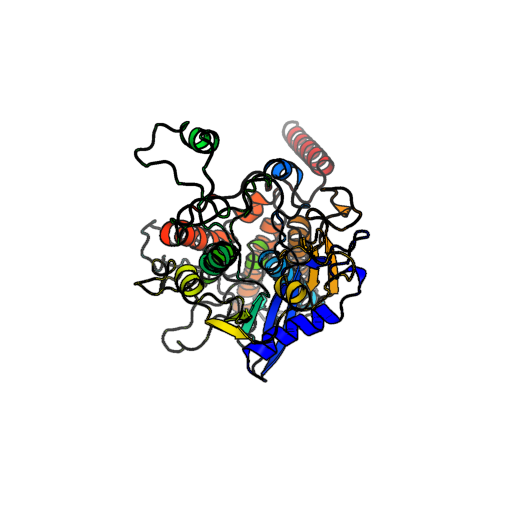118 N N . TYR A 1 280 ? 14.718 -13.987 -6.336 1.00 96.88 280 TYR A N 1
ATOM 2119 C CA . TYR A 1 280 ? 15.028 -14.114 -4.928 1.00 96.88 280 TYR A CA 1
ATOM 2120 C C . TYR A 1 280 ? 16.540 -14.061 -4.711 1.00 96.88 280 TYR A C 1
ATOM 2122 O O . TYR A 1 280 ? 17.292 -14.875 -5.237 1.00 96.88 280 TYR A O 1
ATOM 2130 N N . SER A 1 281 ? 16.975 -13.095 -3.907 1.00 96.25 281 SER A N 1
ATOM 2131 C CA . SER A 1 281 ? 18.309 -13.066 -3.312 1.00 96.25 281 SER A CA 1
ATOM 2132 C C . SER A 1 281 ? 18.153 -13.383 -1.832 1.00 96.25 281 SER A C 1
ATOM 2134 O O . SER A 1 281 ? 17.591 -12.565 -1.099 1.00 96.25 281 SER A O 1
ATOM 2136 N N . GLU A 1 282 ? 18.620 -14.551 -1.383 1.00 95.75 282 GLU A N 1
ATOM 2137 C CA . GLU A 1 282 ? 18.568 -14.906 0.041 1.00 95.75 282 GLU A CA 1
ATOM 2138 C C . GLU A 1 282 ? 19.335 -13.880 0.874 1.00 95.75 282 GLU A C 1
ATOM 2140 O O . GLU A 1 282 ? 18.772 -13.291 1.797 1.00 95.75 282 GLU A O 1
ATOM 2145 N N . THR A 1 283 ? 20.581 -13.592 0.492 1.00 94.62 283 THR A N 1
ATOM 2146 C CA . THR A 1 283 ? 21.438 -12.599 1.150 1.00 94.62 283 THR A CA 1
ATOM 2147 C C . THR A 1 283 ? 20.766 -11.229 1.219 1.00 94.62 283 THR A C 1
ATOM 2149 O O . THR A 1 283 ? 20.695 -10.625 2.292 1.00 94.62 283 THR A O 1
ATOM 2152 N N . GLY A 1 284 ? 20.210 -10.754 0.100 1.00 94.69 284 GLY A N 1
ATOM 2153 C CA . GLY A 1 284 ? 19.546 -9.455 0.024 1.00 94.69 284 GLY A CA 1
ATOM 2154 C C . GLY A 1 284 ? 18.282 -9.396 0.870 1.00 94.69 284 GLY A C 1
ATOM 2155 O O . GLY A 1 284 ? 18.068 -8.440 1.613 1.00 94.69 284 GLY A O 1
ATOM 2156 N N . CYS A 1 285 ? 17.448 -10.435 0.811 1.00 97.00 285 CYS A N 1
ATOM 2157 C CA . CYS A 1 285 ? 16.207 -10.503 1.577 1.00 97.00 285 CYS A CA 1
ATOM 2158 C C . CYS A 1 285 ? 16.464 -10.645 3.081 1.00 97.00 285 CYS A C 1
ATOM 2160 O O . CYS A 1 285 ? 15.819 -9.947 3.867 1.00 97.00 285 CYS A O 1
ATOM 2162 N N . ARG A 1 286 ? 17.418 -11.494 3.492 1.00 96.38 286 ARG A N 1
ATOM 2163 C CA . ARG A 1 286 ? 17.819 -11.641 4.899 1.00 96.38 286 ARG A CA 1
ATOM 2164 C C . ARG A 1 286 ? 18.353 -10.327 5.441 1.00 96.38 286 ARG A C 1
ATOM 2166 O O . ARG A 1 286 ? 17.839 -9.854 6.454 1.00 96.38 286 ARG A O 1
ATOM 2173 N N . ARG A 1 287 ? 19.285 -9.685 4.735 1.00 95.69 287 ARG A N 1
ATOM 2174 C CA . ARG A 1 287 ? 19.804 -8.374 5.137 1.00 95.69 287 ARG A CA 1
ATOM 2175 C C . ARG A 1 287 ? 18.703 -7.323 5.246 1.00 95.69 287 ARG A C 1
ATOM 2177 O O . ARG A 1 287 ? 18.655 -6.571 6.215 1.00 95.69 287 ARG A O 1
ATOM 2184 N N . CYS A 1 288 ? 17.788 -7.296 4.281 1.00 96.06 288 CYS A N 1
ATOM 2185 C CA . CYS A 1 288 ? 16.790 -6.242 4.173 1.00 96.06 288 CYS A CA 1
ATOM 2186 C C . CYS A 1 288 ? 15.617 -6.375 5.159 1.00 96.06 288 CYS A C 1
ATOM 2188 O O . CYS A 1 288 ? 15.127 -5.367 5.680 1.00 96.06 288 CYS A O 1
ATOM 2190 N N . PHE A 1 289 ? 15.118 -7.590 5.384 1.00 97.50 289 PHE A N 1
ATOM 2191 C CA . PHE A 1 289 ? 13.845 -7.797 6.082 1.00 97.50 289 PHE A CA 1
ATOM 2192 C C . PHE A 1 289 ? 13.982 -8.492 7.431 1.00 97.50 289 PHE A C 1
ATOM 2194 O O . PHE A 1 289 ? 13.121 -8.283 8.287 1.00 97.50 289 PHE A O 1
ATOM 2201 N N . SER A 1 290 ? 15.033 -9.286 7.644 1.00 96.19 290 SER A N 1
ATOM 2202 C CA . SER A 1 290 ? 15.147 -10.085 8.863 1.00 96.19 290 SER A CA 1
ATOM 2203 C C . SER A 1 290 ? 15.607 -9.264 10.070 1.00 96.19 290 SER A C 1
ATOM 2205 O O . SER A 1 290 ? 16.243 -8.214 9.939 1.00 96.19 290 SER A O 1
ATOM 2207 N N . ALA A 1 291 ? 15.275 -9.780 11.252 1.00 95.69 291 ALA A N 1
ATOM 2208 C CA . ALA A 1 291 ? 15.760 -9.313 12.548 1.00 95.69 291 ALA A CA 1
ATOM 2209 C C . ALA A 1 291 ? 16.934 -10.155 13.086 1.00 95.69 291 ALA A C 1
ATOM 2211 O O . ALA A 1 291 ? 17.236 -10.114 14.279 1.00 95.69 291 ALA A O 1
ATOM 2212 N N . ASP A 1 292 ? 17.559 -10.935 12.204 1.00 94.31 292 ASP A N 1
ATOM 2213 C CA . ASP A 1 292 ? 18.748 -11.729 12.494 1.00 94.31 292 ASP A CA 1
ATOM 2214 C C . ASP A 1 292 ? 19.883 -10.801 12.981 1.00 94.31 292 ASP A C 1
ATOM 2216 O O . ASP A 1 292 ? 20.161 -9.815 12.293 1.00 94.31 292 ASP A O 1
ATOM 2220 N N . PRO A 1 293 ? 20.498 -11.057 14.150 1.00 92.94 293 PRO A N 1
ATOM 2221 C CA . PRO A 1 293 ? 21.540 -10.194 14.715 1.00 92.94 293 PRO A CA 1
ATOM 2222 C C . PRO A 1 293 ? 22.766 -10.035 13.818 1.00 92.94 293 PRO A C 1
ATOM 2224 O O . PRO A 1 293 ? 23.393 -8.977 13.845 1.00 92.94 293 PRO A O 1
ATOM 2227 N N . ASP A 1 294 ? 23.086 -11.049 13.016 1.00 91.88 294 ASP A N 1
ATOM 2228 C CA . ASP A 1 294 ? 24.343 -11.092 12.272 1.00 91.88 294 ASP A CA 1
ATOM 2229 C C . ASP A 1 294 ? 24.225 -10.404 10.907 1.00 91.88 294 ASP A C 1
ATOM 2231 O O . ASP A 1 294 ? 25.195 -9.849 10.391 1.00 91.88 294 ASP A O 1
ATOM 2235 N N . VAL A 1 295 ? 23.030 -10.421 10.307 1.00 92.50 295 VAL A N 1
ATOM 2236 C CA . VAL A 1 295 ? 22.821 -9.935 8.931 1.00 92.50 295 VAL A CA 1
ATOM 2237 C C . VAL A 1 295 ? 21.651 -8.964 8.782 1.00 92.50 295 VAL A C 1
ATOM 2239 O O . VAL A 1 295 ? 21.647 -8.135 7.872 1.00 92.50 295 VAL A O 1
ATOM 2242 N N . GLY A 1 296 ? 20.637 -9.053 9.638 1.00 94.69 296 GLY A N 1
ATOM 2243 C CA . GLY A 1 296 ? 19.346 -8.406 9.454 1.00 94.69 296 GLY A CA 1
ATOM 2244 C C . GLY A 1 296 ? 19.309 -6.957 9.927 1.00 94.69 296 GLY A C 1
ATOM 2245 O O . GLY A 1 296 ? 19.362 -6.667 11.120 1.00 94.69 296 GLY A O 1
ATOM 2246 N N . ARG A 1 297 ? 19.070 -6.009 9.014 1.00 95.12 297 ARG A N 1
ATOM 2247 C CA . ARG A 1 297 ? 18.962 -4.582 9.375 1.00 95.12 297 ARG A CA 1
ATOM 2248 C C . ARG A 1 297 ? 17.779 -4.256 10.292 1.00 95.12 297 ARG A C 1
ATOM 2250 O O . ARG A 1 297 ? 17.752 -3.186 10.895 1.00 95.12 297 ARG A O 1
ATOM 2257 N N . MET A 1 298 ? 16.785 -5.145 10.384 1.00 97.31 298 MET A N 1
ATOM 2258 C CA . MET A 1 298 ? 15.633 -4.973 11.274 1.00 97.31 298 MET A CA 1
ATOM 2259 C C . MET A 1 298 ? 15.907 -5.480 12.695 1.00 97.31 298 MET A C 1
ATOM 2261 O O . MET A 1 298 ? 15.051 -5.318 13.563 1.00 97.31 298 MET A O 1
ATOM 2265 N N . HIS A 1 299 ? 17.094 -6.031 12.970 1.00 96.88 299 HIS A N 1
ATOM 2266 C CA . HIS A 1 299 ? 17.483 -6.504 14.298 1.00 96.88 299 HIS A CA 1
ATOM 2267 C C . HIS A 1 299 ? 17.280 -5.466 15.424 1.00 96.88 299 HIS A C 1
ATOM 2269 O O . HIS A 1 299 ? 16.714 -5.825 16.454 1.00 96.88 299 HIS A O 1
ATOM 2275 N N . PRO A 1 300 ? 17.591 -4.161 15.252 1.00 96.38 300 PRO A N 1
ATOM 2276 C CA . PRO A 1 300 ? 17.394 -3.159 16.310 1.00 96.38 300 PRO A CA 1
ATOM 2277 C C . PRO A 1 300 ? 15.937 -2.958 16.760 1.00 96.38 300 PRO A C 1
ATOM 2279 O O . PRO A 1 300 ? 15.680 -2.320 17.788 1.00 96.38 300 PRO A O 1
ATOM 2282 N N . VAL A 1 301 ? 14.974 -3.446 15.971 1.00 95.81 301 VAL A N 1
ATOM 2283 C CA . VAL A 1 301 ? 13.544 -3.410 16.294 1.00 95.81 301 VAL A CA 1
ATOM 2284 C C . VAL A 1 301 ? 12.952 -4.798 16.555 1.00 95.81 301 VAL A C 1
ATOM 2286 O O . VAL A 1 301 ? 11.736 -4.917 16.689 1.00 95.81 301 VAL A O 1
ATOM 2289 N N . ALA A 1 302 ? 13.790 -5.832 16.674 1.00 94.50 302 ALA A N 1
ATOM 2290 C CA . ALA A 1 302 ? 13.373 -7.174 17.058 1.00 94.50 302 ALA A CA 1
ATOM 2291 C C . ALA A 1 302 ? 12.606 -7.146 18.388 1.00 94.50 302 ALA A C 1
ATOM 2293 O O . ALA A 1 302 ? 13.027 -6.493 19.342 1.00 94.50 302 ALA A O 1
ATOM 2294 N N . GLY A 1 303 ? 11.455 -7.821 18.437 1.00 89.69 303 GLY A N 1
ATOM 2295 C CA . GLY A 1 303 ? 10.615 -7.905 19.637 1.00 89.69 303 GLY A CA 1
ATOM 2296 C C . GLY A 1 303 ? 9.968 -6.588 20.088 1.00 89.69 303 GLY A C 1
ATOM 2297 O O . GLY A 1 303 ? 9.224 -6.594 21.063 1.00 89.69 303 GLY A O 1
ATOM 2298 N N . ARG A 1 304 ? 10.208 -5.461 19.400 1.00 91.62 304 ARG A N 1
ATOM 2299 C CA . ARG A 1 304 ? 9.628 -4.176 19.800 1.00 91.62 304 ARG A CA 1
ATOM 2300 C C . ARG A 1 304 ? 8.129 -4.133 19.546 1.00 91.62 304 ARG A C 1
ATOM 2302 O O . ARG A 1 304 ? 7.645 -4.479 18.465 1.00 91.62 304 ARG A O 1
ATOM 2309 N N . THR A 1 305 ? 7.425 -3.584 20.524 1.00 91.19 305 THR A N 1
ATOM 2310 C CA . THR A 1 305 ? 6.021 -3.192 20.436 1.00 91.19 305 THR A CA 1
ATOM 2311 C C . THR A 1 305 ? 5.899 -1.688 20.624 1.00 91.19 305 THR A C 1
ATOM 2313 O O . THR A 1 305 ? 6.743 -1.054 21.255 1.00 91.19 305 THR A O 1
ATOM 2316 N N . TRP A 1 306 ? 4.829 -1.113 20.104 1.00 90.62 306 TRP A N 1
ATOM 2317 C CA . TRP A 1 306 ? 4.464 0.283 20.273 1.00 90.62 306 TRP A CA 1
ATOM 2318 C C . TRP A 1 306 ? 2.984 0.373 20.650 1.00 90.62 306 TRP A C 1
ATOM 2320 O O . TRP A 1 306 ? 2.217 -0.557 20.372 1.00 90.62 306 TRP A O 1
ATOM 2330 N N . PRO A 1 307 ? 2.561 1.500 21.244 1.00 88.19 307 PRO A N 1
ATOM 2331 C CA . PRO A 1 307 ? 1.162 1.702 21.576 1.00 88.19 307 PRO A CA 1
ATOM 2332 C C . PRO A 1 307 ? 0.225 1.530 20.376 1.00 88.19 307 PRO A C 1
ATOM 2334 O O . PRO A 1 307 ? 0.632 1.672 19.222 1.00 88.19 307 PRO A O 1
ATOM 2337 N N . GLY A 1 308 ? -1.051 1.244 20.628 1.00 85.88 308 GLY A N 1
ATOM 2338 C CA . GLY A 1 308 ? -2.066 1.141 19.567 1.00 85.88 308 GLY A CA 1
ATOM 2339 C C . GLY A 1 308 ? -1.972 -0.133 18.719 1.00 85.88 308 GLY A C 1
ATOM 2340 O O . GLY A 1 308 ? -2.464 -0.158 17.594 1.00 85.88 308 GLY A O 1
ATOM 2341 N N . GLY A 1 309 ? -1.332 -1.180 19.250 1.00 87.81 309 GLY A N 1
ATOM 2342 C CA . GLY A 1 309 ? -1.254 -2.507 18.624 1.00 87.81 309 GLY A CA 1
ATOM 2343 C C . GLY A 1 309 ? -0.145 -2.669 17.582 1.00 87.81 309 GLY A C 1
ATOM 2344 O O . GLY A 1 309 ? -0.062 -3.711 16.936 1.00 87.81 309 GLY A O 1
ATOM 2345 N N . TYR A 1 310 ? 0.716 -1.666 17.402 1.00 92.44 310 TYR A N 1
ATOM 2346 C CA . TYR A 1 310 ? 1.837 -1.769 16.472 1.00 92.44 310 TYR A CA 1
ATOM 2347 C C . TYR A 1 310 ? 2.966 -2.611 17.074 1.00 92.44 310 TYR A C 1
ATOM 2349 O O . TYR A 1 310 ? 3.344 -2.435 18.225 1.00 92.44 310 TYR A O 1
ATOM 2357 N N . ALA A 1 311 ? 3.558 -3.497 16.285 1.00 93.25 311 ALA A N 1
ATOM 2358 C CA . ALA A 1 311 ? 4.707 -4.299 16.692 1.00 93.25 311 ALA A CA 1
ATOM 2359 C C . ALA A 1 311 ? 5.578 -4.647 15.488 1.00 93.25 311 ALA A C 1
ATOM 2361 O O . ALA A 1 311 ? 5.103 -4.601 14.350 1.00 93.25 311 ALA A O 1
ATOM 2362 N N . PHE A 1 312 ? 6.838 -5.013 15.731 1.00 94.88 312 PHE A N 1
ATOM 2363 C CA . PHE A 1 312 ? 7.651 -5.660 14.709 1.00 94.88 312 PHE A CA 1
ATOM 2364 C C . PHE A 1 312 ? 7.130 -7.083 14.484 1.00 94.88 312 PHE A C 1
ATOM 2366 O O . PHE A 1 312 ? 7.315 -7.971 15.311 1.00 94.88 312 PHE A O 1
ATOM 2373 N N . THR A 1 313 ? 6.467 -7.277 13.350 1.00 94.62 313 THR A N 1
ATOM 2374 C CA . THR A 1 313 ? 5.905 -8.543 12.887 1.00 94.62 313 THR A CA 1
ATOM 2375 C C . THR A 1 313 ? 6.618 -8.930 11.590 1.00 94.62 313 THR A C 1
ATOM 2377 O O . THR A 1 313 ? 6.341 -8.326 10.545 1.00 94.62 313 THR A O 1
ATOM 2380 N N . PRO A 1 314 ? 7.569 -9.879 11.634 1.00 95.19 314 PRO A N 1
ATOM 2381 C CA . PRO A 1 314 ? 8.294 -10.299 10.446 1.00 95.19 314 PRO A CA 1
ATOM 2382 C C . PRO A 1 314 ? 7.388 -11.087 9.495 1.00 95.19 314 PRO A C 1
ATOM 2384 O O . PRO A 1 314 ? 6.499 -11.821 9.930 1.00 95.19 314 PRO A O 1
ATOM 2387 N N . PHE A 1 315 ? 7.658 -10.983 8.195 1.00 96.62 315 PHE A N 1
ATOM 2388 C CA . PHE A 1 315 ? 7.050 -11.848 7.183 1.00 96.62 315 PHE A CA 1
ATOM 2389 C C . PHE A 1 315 ? 8.055 -12.874 6.657 1.00 96.62 315 PHE A C 1
ATOM 2391 O O . PHE A 1 315 ? 9.260 -12.623 6.611 1.00 96.62 315 PHE A O 1
ATOM 2398 N N . ALA A 1 316 ? 7.559 -14.029 6.212 1.00 96.62 316 ALA A N 1
ATOM 2399 C CA . ALA A 1 316 ? 8.386 -14.998 5.500 1.00 96.62 316 ALA A CA 1
ATOM 2400 C C . ALA A 1 316 ? 8.628 -14.532 4.057 1.00 96.62 316 ALA A C 1
ATOM 2402 O O . ALA A 1 316 ? 7.695 -14.082 3.395 1.00 96.62 316 ALA A O 1
ATOM 2403 N N . VAL A 1 317 ? 9.849 -14.675 3.543 1.00 98.12 317 VAL A N 1
ATOM 2404 C CA . VAL A 1 317 ? 10.099 -14.556 2.099 1.00 98.12 317 VAL A CA 1
ATOM 2405 C C . VAL A 1 317 ? 10.076 -15.958 1.507 1.00 98.12 317 VAL A C 1
ATOM 2407 O O . VAL A 1 317 ? 10.856 -16.812 1.918 1.00 98.12 317 VAL A O 1
ATOM 2410 N N . GLN A 1 318 ? 9.151 -16.201 0.587 1.00 98.12 318 GLN A N 1
ATOM 2411 C CA . GLN A 1 318 ? 8.941 -17.495 -0.059 1.00 98.12 318 GLN A CA 1
ATOM 2412 C C . GLN A 1 318 ? 9.233 -17.382 -1.555 1.00 98.12 318 GLN A C 1
ATOM 2414 O O . GLN A 1 318 ? 9.104 -16.305 -2.143 1.00 98.12 318 GLN A O 1
ATOM 2419 N N . THR A 1 319 ? 9.589 -18.503 -2.177 1.00 98.25 319 THR A N 1
ATOM 2420 C CA . THR A 1 319 ? 9.833 -18.565 -3.617 1.00 98.25 319 THR A CA 1
ATOM 2421 C C . THR A 1 319 ? 8.745 -19.345 -4.343 1.00 98.25 319 THR A C 1
ATOM 2423 O O . THR A 1 319 ? 8.186 -20.305 -3.816 1.00 98.25 319 THR A O 1
ATOM 2426 N N . THR A 1 320 ? 8.452 -18.932 -5.571 1.00 98.00 320 THR A N 1
ATOM 2427 C CA . THR A 1 320 ? 7.601 -19.660 -6.520 1.00 98.00 320 THR A CA 1
ATOM 2428 C C . THR A 1 320 ? 8.369 -19.913 -7.814 1.00 98.00 320 THR A C 1
ATOM 2430 O O . THR A 1 320 ? 9.313 -19.191 -8.144 1.00 98.00 320 THR A O 1
ATOM 2433 N N . ARG A 1 321 ? 7.971 -20.944 -8.564 1.00 94.69 321 ARG A N 1
ATOM 2434 C CA . ARG A 1 321 ? 8.469 -21.179 -9.930 1.00 94.69 321 ARG A CA 1
ATOM 2435 C C . ARG A 1 321 ? 7.641 -20.453 -10.991 1.00 94.69 321 ARG A C 1
ATOM 2437 O O . ARG A 1 321 ? 8.007 -20.483 -12.161 1.00 94.69 321 ARG A O 1
ATOM 2444 N N . VAL A 1 322 ? 6.528 -19.834 -10.599 1.00 93.81 322 VAL A N 1
ATOM 2445 C CA . VAL A 1 322 ? 5.626 -19.148 -11.520 1.00 93.81 322 VAL A CA 1
ATOM 2446 C C . VAL A 1 322 ? 6.201 -17.776 -11.878 1.00 93.81 322 VAL A C 1
ATOM 2448 O O . VAL A 1 322 ? 6.348 -16.893 -11.029 1.00 93.81 322 VAL A O 1
ATOM 2451 N N . GLU A 1 323 ? 6.529 -17.599 -13.156 1.00 94.69 323 GLU A N 1
ATOM 2452 C CA . GLU A 1 323 ? 7.072 -16.355 -13.703 1.00 94.69 323 GLU A CA 1
ATOM 2453 C C . GLU A 1 323 ? 5.978 -15.483 -14.320 1.00 94.69 323 GLU A C 1
ATOM 2455 O O . GLU A 1 323 ? 5.006 -15.961 -14.905 1.00 94.69 323 GLU A O 1
ATOM 2460 N N . PHE A 1 324 ? 6.167 -14.167 -14.234 1.00 96.06 324 PHE A N 1
ATOM 2461 C CA . PHE A 1 324 ? 5.266 -13.217 -14.871 1.00 96.06 324 PHE A CA 1
ATOM 2462 C C . PHE A 1 324 ? 5.614 -13.037 -16.353 1.00 96.06 324 PHE A C 1
ATOM 2464 O O . PHE A 1 324 ? 6.738 -12.658 -16.693 1.00 96.06 324 PHE A O 1
ATOM 2471 N N . ALA A 1 325 ? 4.625 -13.217 -17.231 1.00 93.81 325 ALA A N 1
ATOM 2472 C CA . ALA A 1 325 ? 4.799 -13.182 -18.687 1.00 93.81 325 ALA A CA 1
ATOM 2473 C C . ALA A 1 325 ? 5.290 -11.834 -19.254 1.00 93.81 325 ALA A C 1
ATOM 2475 O O . ALA A 1 325 ? 5.821 -11.793 -20.360 1.00 93.81 325 ALA A O 1
ATOM 2476 N N . TYR A 1 326 ? 5.132 -10.733 -18.509 1.00 93.06 326 TYR A N 1
ATOM 2477 C CA . TYR A 1 326 ? 5.614 -9.401 -18.906 1.00 93.06 326 TYR A CA 1
ATOM 2478 C C . TYR A 1 326 ? 6.807 -8.915 -18.067 1.00 93.06 326 TYR A C 1
ATOM 2480 O O . TYR A 1 326 ? 7.090 -7.712 -18.011 1.00 93.06 326 TYR A O 1
ATOM 2488 N N . SER A 1 327 ? 7.499 -9.844 -17.400 1.00 91.38 327 SER A N 1
ATOM 2489 C CA . SER A 1 327 ? 8.802 -9.592 -16.785 1.00 91.38 327 SER A CA 1
ATOM 2490 C C . SER A 1 327 ? 9.871 -9.332 -17.848 1.00 91.38 327 SER A C 1
ATOM 2492 O O . SER A 1 327 ? 9.679 -9.613 -19.031 1.00 91.38 327 SER A O 1
ATOM 2494 N N . ARG A 1 328 ? 11.028 -8.801 -17.433 1.00 84.00 328 ARG A N 1
ATOM 2495 C CA . ARG A 1 328 ? 12.158 -8.622 -18.359 1.00 84.00 328 ARG A CA 1
ATOM 2496 C C . ARG A 1 328 ? 12.633 -9.967 -18.924 1.00 84.00 328 ARG A C 1
ATOM 2498 O O . ARG A 1 328 ? 12.770 -10.096 -20.131 1.00 84.00 328 ARG A O 1
ATOM 2505 N N . ARG A 1 329 ? 12.778 -10.967 -18.052 1.00 84.69 329 ARG A N 1
ATOM 2506 C CA . ARG A 1 329 ? 13.291 -12.310 -18.373 1.00 84.69 329 ARG A CA 1
ATOM 2507 C C . ARG A 1 329 ? 12.411 -13.052 -19.379 1.00 84.69 329 ARG A C 1
ATOM 2509 O O . ARG A 1 329 ? 12.918 -13.629 -20.330 1.00 84.69 329 ARG A O 1
ATOM 2516 N N . ALA A 1 330 ? 11.087 -12.950 -19.240 1.00 82.69 330 ALA A N 1
ATOM 2517 C CA . ALA A 1 330 ? 10.151 -13.561 -20.187 1.00 82.69 330 ALA A CA 1
ATOM 2518 C C . ALA A 1 330 ? 10.306 -13.016 -21.624 1.00 82.69 330 ALA A C 1
ATOM 2520 O O . ALA A 1 330 ? 10.026 -13.714 -22.605 1.00 82.69 330 ALA A O 1
ATOM 2521 N N . LEU A 1 331 ? 10.774 -11.770 -21.778 1.00 75.19 331 LEU A N 1
ATOM 2522 C CA . LEU A 1 331 ? 11.115 -11.229 -23.093 1.00 75.19 331 LEU A CA 1
ATOM 2523 C C . LEU A 1 331 ? 12.420 -11.832 -23.628 1.00 75.19 331 LEU A C 1
ATOM 2525 O O . LEU A 1 331 ? 12.503 -12.096 -24.824 1.00 75.19 331 LEU A O 1
ATOM 2529 N N . ASP A 1 332 ? 13.406 -12.093 -22.781 1.00 68.25 332 ASP A N 1
ATOM 2530 C CA . ASP A 1 332 ? 14.693 -12.645 -23.213 1.00 68.25 332 ASP A CA 1
ATOM 2531 C C . ASP A 1 332 ? 14.563 -14.125 -23.641 1.00 68.25 332 ASP A C 1
ATOM 2533 O O . ASP A 1 332 ? 15.104 -14.517 -24.675 1.00 68.25 332 ASP A O 1
ATOM 2537 N N . ASP A 1 333 ? 13.736 -14.910 -22.938 1.00 61.72 333 ASP A N 1
ATOM 2538 C CA . ASP A 1 333 ? 13.534 -16.349 -23.196 1.00 61.72 333 ASP A CA 1
ATOM 2539 C C . ASP A 1 333 ? 12.647 -16.659 -24.413 1.00 61.72 333 ASP A C 1
ATOM 2541 O O . ASP A 1 333 ? 12.693 -17.751 -24.978 1.00 61.72 333 ASP A O 1
ATOM 2545 N N . SER A 1 334 ? 11.831 -15.704 -24.866 1.00 57.16 334 SER A N 1
ATOM 2546 C CA . SER A 1 334 ? 10.834 -15.927 -25.929 1.00 57.16 334 SER A CA 1
ATOM 2547 C C . SER A 1 334 ? 11.408 -15.988 -27.353 1.00 57.16 334 SER A C 1
ATOM 2549 O O . SER A 1 334 ? 10.652 -15.949 -28.323 1.00 57.16 334 SER A O 1
ATOM 2551 N N . GLY A 1 335 ? 12.732 -16.106 -27.506 1.00 48.31 335 GLY A N 1
ATOM 2552 C CA . GLY A 1 335 ? 13.369 -16.644 -28.714 1.00 48.31 335 GLY A CA 1
ATOM 2553 C C . GLY A 1 335 ? 13.173 -15.864 -30.020 1.00 48.31 335 GLY A C 1
ATOM 2554 O O . GLY A 1 335 ? 13.574 -16.358 -31.073 1.00 48.31 335 GLY A O 1
ATOM 2555 N N . PHE A 1 336 ? 12.603 -14.652 -29.999 1.00 44.09 336 PHE A N 1
ATOM 2556 C CA . PHE A 1 336 ? 12.437 -13.826 -31.199 1.00 44.09 336 PHE A CA 1
ATOM 2557 C C . PHE A 1 336 ? 13.781 -13.211 -31.615 1.00 44.09 336 PHE A C 1
ATOM 2559 O O . PHE A 1 336 ? 14.060 -12.030 -31.407 1.00 44.09 336 PHE A O 1
ATOM 2566 N N . ARG A 1 337 ? 14.640 -14.040 -32.213 1.00 43.06 337 ARG A N 1
ATOM 2567 C CA . ARG A 1 337 ? 15.715 -13.583 -33.089 1.00 43.06 337 ARG A CA 1
ATOM 2568 C C . ARG A 1 337 ? 15.037 -13.043 -34.345 1.00 43.06 337 ARG A C 1
ATOM 2570 O O . ARG A 1 337 ? 14.631 -13.827 -35.197 1.00 43.06 337 ARG A O 1
ATOM 2577 N N . SER A 1 338 ? 14.875 -11.722 -34.451 1.00 39.03 338 SER A N 1
ATOM 2578 C CA . SER A 1 338 ? 14.512 -11.098 -35.730 1.00 39.03 338 SER A CA 1
ATOM 2579 C C . SER A 1 338 ? 15.433 -11.660 -36.810 1.00 39.03 338 SER A C 1
ATOM 2581 O O . SER A 1 338 ? 16.649 -11.490 -36.723 1.00 39.03 338 SER A O 1
ATOM 2583 N N . SER A 1 339 ? 14.872 -12.294 -37.838 1.00 39.53 339 SER A N 1
ATOM 2584 C CA . SER A 1 339 ? 15.603 -12.885 -38.969 1.00 39.53 339 SER A CA 1
ATOM 2585 C C . SER A 1 339 ? 16.355 -11.861 -39.843 1.00 39.53 339 SER A C 1
ATOM 2587 O O . SER A 1 339 ? 16.728 -12.178 -40.964 1.00 39.53 339 SER A O 1
ATOM 2589 N N . ALA A 1 340 ? 16.577 -10.636 -39.355 1.00 41.34 340 ALA A N 1
ATOM 2590 C CA . ALA A 1 340 ? 17.131 -9.514 -40.107 1.00 41.34 340 ALA A CA 1
ATOM 2591 C C . ALA A 1 340 ? 18.412 -8.892 -39.512 1.00 41.34 340 ALA A C 1
ATOM 2593 O O . ALA A 1 340 ? 18.910 -7.927 -40.078 1.00 41.34 340 ALA A O 1
ATOM 2594 N N . VAL A 1 341 ? 18.987 -9.420 -38.421 1.00 41.19 341 VAL A N 1
ATOM 2595 C CA . VAL A 1 341 ? 20.340 -9.025 -37.968 1.00 41.19 341 VAL A CA 1
ATOM 2596 C C . VAL A 1 341 ? 21.076 -10.253 -37.428 1.00 41.19 341 VAL A C 1
ATOM 2598 O O . VAL A 1 341 ? 21.033 -10.560 -36.239 1.00 41.19 341 VAL A O 1
ATOM 2601 N N . SER A 1 342 ? 21.748 -10.987 -38.315 1.00 40.41 342 SER A N 1
ATOM 2602 C CA . SER A 1 342 ? 22.712 -12.021 -37.934 1.00 40.41 342 SER A CA 1
ATOM 2603 C C . SER A 1 342 ? 24.103 -11.396 -37.788 1.00 40.41 342 SER A C 1
ATOM 2605 O O . SER A 1 342 ? 24.887 -11.442 -38.731 1.00 40.41 342 SER A O 1
ATOM 2607 N N . SER A 1 343 ? 24.410 -10.789 -36.636 1.00 37.09 343 SER A N 1
ATOM 2608 C CA . SER A 1 343 ? 25.815 -10.535 -36.237 1.00 37.09 343 SER A CA 1
ATOM 2609 C C . SER A 1 343 ? 26.036 -9.931 -34.846 1.00 37.09 343 SER A C 1
ATOM 2611 O O . SER A 1 343 ? 27.187 -9.891 -34.422 1.00 37.09 343 SER A O 1
ATOM 2613 N N . SER A 1 344 ? 25.020 -9.496 -34.090 1.00 41.91 344 SER A N 1
ATOM 2614 C CA . SER A 1 344 ? 25.256 -8.929 -32.751 1.00 41.91 344 SER A CA 1
ATOM 2615 C C . SER A 1 344 ? 24.817 -9.874 -31.631 1.00 41.91 344 SER A C 1
ATOM 2617 O O . SER A 1 344 ? 23.663 -10.288 -31.567 1.00 41.91 344 SER A O 1
ATOM 2619 N N . SER A 1 345 ? 25.725 -10.163 -30.698 1.00 43.66 345 SER A N 1
ATOM 2620 C CA . SER A 1 345 ? 25.516 -10.881 -29.428 1.00 43.66 345 SER A CA 1
ATOM 2621 C C . SER A 1 345 ? 24.621 -10.130 -28.423 1.00 43.66 345 SER A C 1
ATOM 2623 O O . SER A 1 345 ? 24.669 -10.386 -27.223 1.00 43.66 345 SER A O 1
ATOM 2625 N N . SER A 1 346 ? 23.820 -9.173 -28.891 1.00 48.94 346 SER A N 1
ATOM 2626 C CA . SER A 1 346 ? 23.047 -8.252 -28.062 1.00 48.94 346 SER A CA 1
ATOM 2627 C C . SER A 1 346 ? 21.620 -8.779 -27.865 1.00 48.94 346 SER A C 1
ATOM 2629 O O . SER A 1 346 ? 20.992 -9.177 -28.851 1.00 48.94 346 SER A O 1
ATOM 2631 N N . PRO A 1 347 ? 21.076 -8.774 -26.634 1.00 52.19 347 PRO A N 1
ATOM 2632 C CA . PRO A 1 347 ? 19.691 -9.167 -26.381 1.00 52.19 347 PRO A CA 1
ATOM 2633 C C . PRO A 1 347 ? 18.698 -8.294 -27.175 1.00 52.19 347 PRO A C 1
ATOM 2635 O O . PRO A 1 347 ? 19.012 -7.144 -27.509 1.00 52.19 347 PRO A O 1
ATOM 2638 N N . PRO A 1 348 ? 17.498 -8.817 -27.504 1.00 57.06 348 PRO A N 1
ATOM 2639 C CA . PRO A 1 348 ? 16.499 -8.075 -28.266 1.00 57.06 348 PRO A CA 1
ATOM 2640 C C . PRO A 1 348 ? 16.129 -6.763 -27.554 1.00 57.06 348 PRO A C 1
ATOM 2642 O O . PRO A 1 348 ? 16.035 -6.725 -26.325 1.00 57.06 348 PRO A O 1
ATOM 2645 N N . PRO A 1 349 ? 15.880 -5.668 -28.294 1.00 69.12 349 PRO A N 1
ATOM 2646 C CA . PRO A 1 349 ? 15.631 -4.377 -27.676 1.00 69.12 349 PRO A CA 1
ATOM 2647 C C . PRO A 1 349 ? 14.306 -4.408 -26.902 1.00 69.12 349 PRO A C 1
ATOM 2649 O O . PRO A 1 349 ? 13.223 -4.544 -27.476 1.00 69.12 349 PRO A O 1
ATOM 2652 N N . HIS A 1 350 ? 14.395 -4.254 -25.583 1.00 79.50 350 HIS A N 1
ATOM 2653 C CA . HIS A 1 350 ? 13.253 -4.129 -24.681 1.00 79.50 350 HIS A CA 1
ATOM 2654 C C . HIS A 1 350 ? 13.191 -2.720 -24.071 1.00 79.50 350 HIS A C 1
ATOM 2656 O O . HIS A 1 350 ? 14.212 -2.054 -23.877 1.00 79.50 350 HIS A O 1
ATOM 2662 N N . ALA A 1 351 ? 12.000 -2.261 -23.692 1.00 85.75 351 ALA A N 1
ATOM 2663 C CA . ALA A 1 351 ? 11.822 -0.980 -23.012 1.00 85.75 351 ALA A CA 1
ATOM 2664 C C . ALA A 1 351 ? 10.974 -1.111 -21.749 1.00 85.75 351 ALA A C 1
ATOM 2666 O O . ALA A 1 351 ? 10.125 -1.986 -21.621 1.00 85.75 351 ALA A O 1
ATOM 2667 N N . SER A 1 352 ? 11.179 -0.204 -20.799 1.00 88.00 352 SER A N 1
ATOM 2668 C CA . SER A 1 352 ? 10.268 -0.084 -19.667 1.00 88.00 352 SER A CA 1
ATOM 2669 C C . SER A 1 352 ? 8.912 0.453 -20.117 1.00 88.00 352 SER A C 1
ATOM 2671 O O . SER A 1 352 ? 8.841 1.449 -20.847 1.0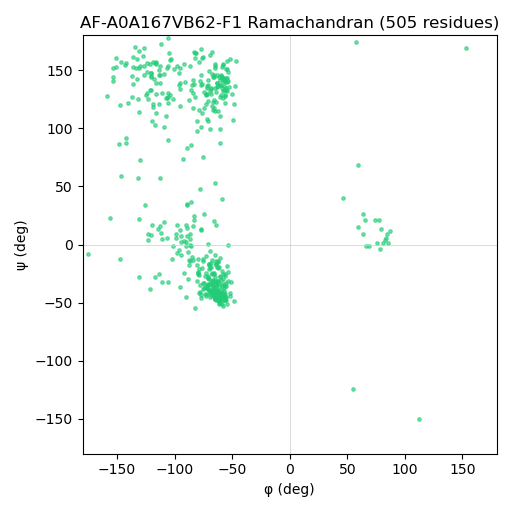0 88.00 352 SER A O 1
ATOM 2673 N N . SER A 1 353 ? 7.835 -0.171 -19.637 1.00 90.75 353 SER A N 1
ATOM 2674 C CA . SER A 1 353 ? 6.483 0.335 -19.866 1.00 90.75 353 SER A CA 1
ATOM 2675 C C . SER A 1 353 ? 6.292 1.717 -19.232 1.00 90.75 353 SER A C 1
ATOM 2677 O O . SER A 1 353 ? 6.697 1.990 -18.095 1.00 90.75 353 SER A O 1
ATOM 2679 N N . ASN A 1 354 ? 5.645 2.613 -19.978 1.00 89.50 354 ASN A N 1
ATOM 2680 C CA . ASN A 1 354 ? 5.185 3.909 -19.470 1.00 89.50 354 ASN A CA 1
ATOM 2681 C C . ASN A 1 354 ? 3.824 3.816 -18.767 1.00 89.50 354 ASN A C 1
ATOM 2683 O O . ASN A 1 354 ? 3.418 4.776 -18.105 1.00 89.50 354 ASN A O 1
ATOM 2687 N N . VAL A 1 355 ? 3.136 2.688 -18.941 1.00 92.94 355 VAL A N 1
ATOM 2688 C CA . VAL A 1 355 ? 1.807 2.411 -18.414 1.00 92.94 355 VAL A CA 1
ATOM 2689 C C . VAL A 1 355 ? 1.918 1.626 -17.113 1.00 92.94 355 VAL A C 1
ATOM 2691 O O . VAL A 1 355 ? 2.686 0.674 -16.998 1.00 92.94 355 VAL A O 1
ATOM 2694 N N . SER A 1 356 ? 1.093 2.021 -16.152 1.00 96.50 356 SER A N 1
ATOM 2695 C CA . SER A 1 356 ? 0.853 1.289 -14.914 1.00 96.50 356 SER A CA 1
ATOM 2696 C C . SER A 1 356 ? -0.614 0.926 -14.799 1.00 96.50 356 SER A C 1
ATOM 2698 O O . SER A 1 356 ? -1.476 1.688 -15.234 1.00 96.50 356 SER A O 1
ATOM 2700 N N . VAL A 1 357 ? -0.902 -0.210 -14.181 1.00 97.69 357 VAL A N 1
ATOM 2701 C CA . VAL A 1 357 ? -2.267 -0.654 -13.903 1.00 97.69 357 VAL A CA 1
ATOM 2702 C C . VAL A 1 357 ? -2.514 -0.649 -12.409 1.00 97.69 357 VAL A C 1
ATOM 2704 O O . VAL A 1 357 ? -1.614 -0.952 -11.631 1.00 97.69 357 VAL A O 1
ATOM 2707 N N . VAL A 1 358 ? -3.745 -0.327 -12.027 1.00 98.25 358 VAL A N 1
ATOM 2708 C CA . VAL A 1 358 ? -4.277 -0.562 -10.687 1.00 98.25 358 VAL A CA 1
ATOM 2709 C C . VAL A 1 358 ? -5.547 -1.370 -10.821 1.00 98.25 358 VAL A C 1
ATOM 2711 O O . VAL A 1 358 ? -6.452 -0.961 -11.549 1.00 98.25 358 VAL A O 1
ATOM 2714 N N . TRP A 1 359 ? -5.638 -2.464 -10.080 1.00 98.62 359 TRP A N 1
ATOM 2715 C CA . TRP A 1 359 ? -6.866 -3.223 -9.948 1.00 98.62 359 TRP A CA 1
ATOM 2716 C C . TRP A 1 359 ? -7.154 -3.544 -8.481 1.00 98.62 359 TRP A C 1
ATOM 2718 O O . TRP A 1 359 ? -6.237 -3.802 -7.697 1.00 98.62 359 TRP A O 1
ATOM 2728 N N . THR A 1 360 ? -8.429 -3.510 -8.103 1.00 98.62 360 THR A N 1
ATOM 2729 C CA . THR A 1 360 ? -8.905 -4.037 -6.821 1.00 98.62 360 THR A CA 1
ATOM 2730 C C . THR A 1 360 ? -10.111 -4.929 -7.046 1.00 98.62 360 THR A C 1
ATOM 2732 O O . THR A 1 360 ? -10.916 -4.697 -7.950 1.00 98.62 360 THR A O 1
ATOM 2735 N N . ARG A 1 361 ? -10.294 -5.896 -6.146 1.00 96.94 361 ARG A N 1
ATOM 2736 C CA . ARG A 1 361 ? -11.486 -6.749 -6.105 1.00 96.94 361 ARG A CA 1
ATOM 2737 C C . ARG A 1 361 ? -12.785 -5.943 -5.998 1.00 96.94 361 ARG A C 1
ATOM 2739 O O . ARG A 1 361 ? -13.821 -6.378 -6.483 1.00 96.94 361 ARG A O 1
ATOM 2746 N N . HIS A 1 362 ? -12.713 -4.747 -5.416 1.00 92.06 362 HIS A N 1
ATOM 2747 C CA . HIS A 1 362 ? -13.828 -3.808 -5.248 1.00 92.06 362 HIS A CA 1
ATOM 2748 C C . HIS A 1 362 ? -13.990 -2.847 -6.446 1.00 92.06 362 HIS A C 1
ATOM 2750 O O . HIS A 1 362 ? -14.294 -1.662 -6.301 1.00 92.06 362 HIS A O 1
ATOM 2756 N N . GLY A 1 363 ? -13.716 -3.340 -7.656 1.00 93.50 363 GLY A N 1
ATOM 2757 C CA . GLY A 1 363 ? -14.089 -2.683 -8.912 1.00 93.50 363 GLY A CA 1
ATOM 2758 C C . GLY A 1 363 ? -13.160 -1.576 -9.423 1.00 93.50 363 GLY A C 1
ATOM 2759 O O . GLY A 1 363 ? -13.466 -0.971 -10.451 1.00 93.50 363 GLY A O 1
ATOM 2760 N N . VAL A 1 364 ? -12.021 -1.295 -8.780 1.00 97.12 364 VAL A N 1
ATOM 2761 C CA . VAL A 1 364 ? -11.026 -0.385 -9.379 1.00 97.12 364 VAL A CA 1
ATOM 2762 C C . VAL A 1 364 ? -10.344 -1.106 -10.543 1.00 97.12 364 VAL A C 1
ATOM 2764 O O . VAL A 1 364 ? -9.861 -2.218 -10.373 1.00 97.12 364 VAL A O 1
ATOM 2767 N N . ASN A 1 365 ? -10.281 -0.471 -11.716 1.00 96.69 365 ASN A N 1
ATOM 2768 C CA . ASN A 1 365 ? -9.522 -0.942 -12.882 1.00 96.69 365 ASN A CA 1
ATOM 2769 C C . ASN A 1 365 ? -9.016 0.259 -13.700 1.00 96.69 365 ASN A C 1
ATOM 2771 O O . ASN A 1 365 ? -9.654 0.731 -14.649 1.00 96.69 365 ASN A O 1
ATOM 2775 N N . GLU A 1 366 ? -7.851 0.775 -13.324 1.00 97.00 366 GLU A N 1
ATOM 2776 C CA . GLU A 1 366 ? -7.287 2.008 -13.866 1.00 97.00 366 GLU A CA 1
ATOM 2777 C C . GLU A 1 366 ? -6.015 1.748 -14.668 1.00 97.00 366 GLU A C 1
ATOM 2779 O O . GLU A 1 366 ? -5.193 0.903 -14.324 1.00 97.00 366 GLU A O 1
ATOM 2784 N N . CYS A 1 367 ? -5.825 2.543 -15.719 1.00 96.88 367 CYS A N 1
ATOM 2785 C CA . CYS A 1 367 ? -4.559 2.660 -16.429 1.00 96.88 367 CYS A CA 1
ATOM 2786 C C . CYS A 1 367 ? -3.989 4.043 -16.163 1.00 96.88 367 CYS A C 1
ATOM 2788 O O . CYS A 1 367 ? -4.673 5.053 -16.349 1.00 96.88 367 CYS A O 1
ATOM 2790 N N . LEU A 1 368 ? -2.725 4.083 -15.770 1.00 97.06 368 LEU A N 1
ATOM 2791 C CA . LEU A 1 368 ? -2.034 5.280 -15.337 1.00 97.06 368 LEU A CA 1
ATOM 2792 C C . LEU A 1 368 ? -0.862 5.587 -16.259 1.00 97.06 368 LEU A C 1
ATOM 2794 O O . LEU A 1 368 ? -0.151 4.685 -16.702 1.00 97.06 368 LEU A O 1
ATOM 2798 N N . VAL A 1 369 ? -0.641 6.875 -16.504 1.00 94.50 369 VAL A N 1
ATOM 2799 C CA . VAL A 1 369 ? 0.542 7.406 -17.185 1.00 94.50 369 VAL A CA 1
ATOM 2800 C C . VAL A 1 369 ? 0.988 8.648 -16.423 1.00 94.50 369 VAL A C 1
ATOM 2802 O O . VAL A 1 369 ? 0.187 9.535 -16.146 1.00 94.50 369 VAL A O 1
ATOM 2805 N N . GLY A 1 370 ? 2.263 8.704 -16.031 1.00 93.50 370 GLY A N 1
ATOM 2806 C CA . GLY A 1 370 ? 2.802 9.848 -15.280 1.00 93.50 370 GLY A CA 1
ATOM 2807 C C . GLY A 1 370 ? 2.172 10.052 -13.894 1.00 93.50 370 GLY A C 1
ATOM 2808 O O . GLY A 1 370 ? 2.136 11.177 -13.403 1.00 93.50 370 GLY A O 1
ATOM 2809 N N . GLY A 1 371 ? 1.658 8.982 -13.279 1.00 94.44 371 GLY A N 1
ATOM 2810 C CA . GLY A 1 371 ? 1.064 9.026 -11.942 1.00 94.44 371 GLY A CA 1
ATOM 2811 C C . GLY A 1 371 ? -0.369 9.571 -11.881 1.00 94.44 371 GLY A C 1
ATOM 2812 O O . GLY A 1 371 ? -0.841 9.866 -10.786 1.00 94.44 371 GLY A O 1
ATOM 2813 N N . VAL A 1 372 ? -1.054 9.702 -13.020 1.00 96.62 372 VAL A N 1
ATOM 2814 C CA . VAL A 1 372 ? -2.477 10.079 -13.138 1.00 96.62 372 VAL A CA 1
ATOM 2815 C C . VAL A 1 372 ? -3.190 9.159 -14.135 1.00 96.62 372 VAL A C 1
ATOM 2817 O O . VAL A 1 372 ? -2.532 8.384 -14.833 1.00 96.62 372 VAL A O 1
ATOM 2820 N N . LEU A 1 373 ? -4.522 9.229 -14.212 1.00 97.25 373 LEU A N 1
ATOM 2821 C CA . LEU A 1 373 ? -5.314 8.473 -15.187 1.00 97.25 373 LEU A CA 1
ATOM 2822 C C . LEU A 1 373 ? -4.849 8.757 -16.626 1.00 97.25 373 LEU A C 1
ATOM 2824 O O . LEU A 1 373 ? -4.673 9.910 -17.026 1.00 97.25 373 LEU A O 1
ATOM 2828 N N . ARG A 1 374 ? -4.660 7.698 -17.422 1.00 94.94 374 ARG A N 1
ATOM 2829 C CA . ARG A 1 374 ? -4.241 7.799 -18.827 1.00 94.94 374 ARG A CA 1
ATOM 2830 C C . ARG A 1 374 ? -5.202 8.699 -19.611 1.00 94.94 374 ARG A C 1
ATOM 2832 O O . ARG A 1 374 ? -6.416 8.560 -19.509 1.00 94.94 374 ARG A O 1
ATOM 2839 N N . GLY A 1 375 ? -4.639 9.602 -20.414 1.00 93.12 375 GLY A N 1
ATOM 2840 C CA . GLY A 1 375 ? -5.401 10.551 -21.235 1.00 93.12 375 GLY A CA 1
ATOM 2841 C C . GLY A 1 375 ? -5.896 11.791 -20.483 1.00 93.12 375 GLY A C 1
ATOM 2842 O O . GLY A 1 375 ? -6.542 12.643 -21.085 1.00 93.12 375 GLY A O 1
ATOM 2843 N N . ARG A 1 376 ? -5.596 11.928 -19.185 1.00 93.94 376 ARG A N 1
ATOM 2844 C CA . ARG A 1 376 ? -5.948 13.116 -18.398 1.00 93.94 376 ARG A CA 1
ATOM 2845 C C . ARG A 1 376 ? -4.778 14.086 -18.292 1.00 93.94 376 ARG A C 1
ATOM 2847 O O . ARG A 1 376 ? -3.610 13.701 -18.355 1.00 93.94 376 ARG A O 1
ATOM 2854 N N . ARG A 1 377 ? -5.109 15.366 -18.113 1.00 89.69 377 ARG A N 1
ATOM 2855 C CA . ARG A 1 377 ? -4.126 16.422 -17.866 1.00 89.69 377 ARG A CA 1
ATOM 2856 C C . ARG A 1 377 ? -3.411 16.155 -16.540 1.00 89.69 377 ARG A C 1
ATOM 2858 O O . ARG A 1 377 ? -4.034 15.760 -15.556 1.00 89.69 377 ARG A O 1
ATOM 2865 N N . ALA A 1 378 ? -2.100 16.382 -16.520 1.00 88.94 378 ALA A N 1
ATOM 2866 C CA . ALA A 1 378 ? -1.295 16.195 -15.320 1.00 88.94 378 ALA A CA 1
ATOM 2867 C C . ALA A 1 378 ? -1.841 17.034 -14.152 1.00 88.94 378 ALA A C 1
ATOM 2869 O O . ALA A 1 378 ? -2.052 18.236 -14.290 1.00 88.94 378 ALA A O 1
ATOM 2870 N N . PHE A 1 379 ? -2.047 16.370 -13.013 1.00 91.19 379 PHE A N 1
ATOM 2871 C CA . PHE A 1 379 ? -2.492 16.945 -11.735 1.00 91.19 379 PHE A CA 1
ATOM 2872 C C . PHE A 1 379 ? -3.844 17.676 -11.751 1.00 91.19 379 PHE A C 1
ATOM 2874 O O . PHE A 1 379 ? -4.187 18.355 -10.784 1.00 91.19 379 PHE A O 1
ATOM 2881 N N . ASP A 1 380 ? -4.648 17.481 -12.796 1.00 91.25 380 ASP A N 1
ATOM 2882 C CA . ASP A 1 380 ? -6.063 17.835 -12.775 1.00 91.25 380 ASP A CA 1
ATOM 2883 C C . ASP A 1 380 ? -6.805 16.896 -11.802 1.00 91.25 380 ASP A C 1
ATOM 2885 O O . ASP A 1 380 ? -6.651 15.675 -11.922 1.00 91.25 380 ASP A O 1
ATOM 2889 N N . PRO A 1 381 ? -7.608 17.404 -10.847 1.00 91.69 381 PRO A N 1
ATOM 2890 C CA . PRO A 1 381 ? -8.404 16.568 -9.951 1.00 91.69 381 PRO A CA 1
ATOM 2891 C C . PRO A 1 381 ? -9.257 15.501 -10.656 1.00 91.69 381 PRO A C 1
ATOM 2893 O O . PRO A 1 381 ? -9.412 14.411 -10.106 1.00 91.69 381 PRO A O 1
ATOM 2896 N N . ALA A 1 382 ? -9.752 15.763 -11.872 1.00 91.94 382 ALA A N 1
ATOM 2897 C CA . ALA A 1 382 ? -10.497 14.790 -12.679 1.00 91.94 382 ALA A CA 1
ATOM 2898 C C . ALA A 1 382 ? -9.618 13.641 -13.216 1.00 91.94 382 ALA A C 1
ATOM 2900 O O . ALA A 1 382 ? -10.125 12.606 -13.644 1.00 91.94 382 ALA A O 1
ATOM 2901 N N . GLY A 1 383 ? -8.295 13.820 -13.211 1.00 94.31 383 GLY A N 1
ATOM 2902 C CA . GLY A 1 383 ? -7.299 12.801 -13.532 1.00 94.31 383 GLY A CA 1
ATOM 2903 C C . GLY A 1 383 ? -6.745 12.050 -12.323 1.00 94.31 383 GLY A C 1
ATOM 2904 O O . GLY A 1 383 ? -5.866 11.202 -12.497 1.00 94.31 383 GLY A O 1
ATOM 2905 N N . ALA A 1 384 ? -7.223 12.343 -11.110 1.00 96.56 384 ALA A N 1
ATOM 2906 C CA . ALA A 1 384 ? -6.791 11.651 -9.904 1.00 96.56 384 ALA A CA 1
ATOM 2907 C C . ALA A 1 384 ? -7.187 10.170 -9.965 1.00 96.56 384 ALA A C 1
ATOM 2909 O O . ALA A 1 384 ? -8.365 9.840 -10.060 1.00 96.56 384 ALA A O 1
ATOM 2910 N N . SER A 1 385 ? -6.205 9.281 -9.843 1.00 98.12 385 SER A N 1
ATOM 2911 C CA . SER A 1 385 ? -6.457 7.850 -9.641 1.00 98.12 385 SER A CA 1
ATOM 2912 C C . SER A 1 385 ? -7.26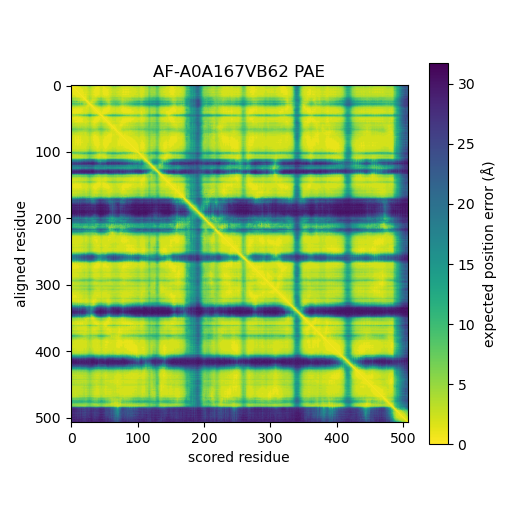7 7.624 -8.359 1.00 98.12 385 SER A C 1
ATOM 2914 O O . SER A 1 385 ? -7.025 8.315 -7.362 1.00 98.12 385 SER A O 1
ATOM 2916 N N . ALA A 1 386 ? -8.157 6.630 -8.339 1.00 98.25 386 ALA A N 1
ATOM 2917 C CA . ALA A 1 386 ? -8.938 6.210 -7.172 1.00 98.25 386 ALA A CA 1
ATOM 2918 C C . ALA A 1 386 ? -8.057 5.847 -5.974 1.00 98.25 386 ALA A C 1
ATOM 2920 O O . ALA A 1 386 ? -8.482 5.958 -4.822 1.00 98.25 386 ALA A O 1
ATOM 2921 N N . VAL A 1 387 ? -6.808 5.454 -6.232 1.00 98.38 387 VAL A N 1
ATOM 2922 C CA . VAL A 1 387 ? -5.858 5.200 -5.162 1.00 98.38 387 VAL A CA 1
ATOM 2923 C C . VAL A 1 387 ? -5.122 6.459 -4.726 1.00 98.38 387 VAL A C 1
ATOM 2925 O O . VAL A 1 387 ? -4.480 6.379 -3.696 1.00 98.38 387 VAL A O 1
ATOM 2928 N N . SER A 1 388 ? -5.127 7.595 -5.436 1.00 98.00 388 SER A N 1
ATOM 2929 C CA . SER A 1 388 ? -4.401 8.840 -5.075 1.00 98.00 388 SER A CA 1
ATOM 2930 C C . SER A 1 388 ? -4.687 9.328 -3.642 1.00 98.00 388 SER A C 1
ATOM 2932 O O . SER A 1 388 ? -5.685 8.951 -3.036 1.00 98.00 388 SER A O 1
ATOM 2934 N N . ARG A 1 389 ? -3.808 10.162 -3.058 1.00 97.56 389 ARG A N 1
ATOM 2935 C CA . ARG A 1 389 ? -4.013 10.663 -1.678 1.00 97.56 389 ARG A CA 1
ATOM 2936 C C . ARG A 1 389 ? -5.350 11.389 -1.553 1.00 97.56 389 ARG A C 1
ATOM 2938 O O . ARG A 1 389 ? -6.053 11.199 -0.568 1.00 97.56 389 ARG A O 1
ATOM 2945 N N . ARG A 1 390 ? -5.702 12.176 -2.573 1.00 96.69 390 ARG A N 1
ATOM 2946 C CA . ARG A 1 390 ? -6.965 12.908 -2.645 1.00 96.69 390 ARG A CA 1
ATOM 2947 C C . ARG A 1 390 ? -8.172 11.971 -2.638 1.00 96.69 390 ARG A C 1
ATOM 2949 O O . ARG A 1 390 ? -9.078 12.179 -1.842 1.00 96.69 390 ARG A O 1
ATOM 2956 N N . GLN A 1 391 ? -8.164 10.938 -3.480 1.00 98.00 391 GLN A N 1
ATOM 2957 C CA . GLN A 1 391 ? -9.287 9.997 -3.584 1.00 98.00 391 GLN A CA 1
ATOM 2958 C C . GLN A 1 391 ? -9.413 9.077 -2.361 1.00 98.00 391 GLN A C 1
ATOM 2960 O O . GLN A 1 391 ? -10.525 8.784 -1.930 1.00 98.00 391 GLN A O 1
ATOM 2965 N N . LEU A 1 392 ? -8.295 8.672 -1.747 1.00 98.56 392 LEU A N 1
ATOM 2966 C CA . LEU A 1 392 ? -8.324 7.943 -0.473 1.00 98.56 392 LEU A CA 1
ATOM 2967 C C . LEU A 1 392 ? -8.876 8.807 0.665 1.00 98.56 392 LEU A C 1
ATOM 2969 O O . LEU A 1 392 ? -9.654 8.314 1.473 1.00 98.56 392 LEU A O 1
ATOM 2973 N N . TRP A 1 393 ? -8.497 10.089 0.727 1.00 98.31 393 TRP A N 1
ATOM 2974 C CA . TRP A 1 393 ? -8.999 10.997 1.760 1.00 98.31 393 TRP A CA 1
ATOM 2975 C C . TRP A 1 393 ? -10.500 11.261 1.596 1.00 98.31 393 TRP A C 1
ATOM 2977 O O . TRP A 1 393 ? -11.233 11.189 2.579 1.00 98.31 393 TRP A O 1
ATOM 2987 N N . LEU A 1 394 ? -10.975 11.477 0.363 1.00 98.19 394 LEU A N 1
ATOM 2988 C CA . LEU A 1 394 ? -12.409 11.611 0.080 1.00 98.19 394 LEU A CA 1
ATOM 2989 C C . LEU A 1 394 ? -13.204 10.395 0.562 1.00 98.19 394 LEU A C 1
ATOM 2991 O O . LEU A 1 394 ? -14.194 10.574 1.264 1.00 98.19 394 LEU A O 1
ATOM 2995 N N . LEU A 1 395 ? -12.741 9.184 0.241 1.00 98.62 395 LEU A N 1
ATOM 2996 C CA . LEU A 1 395 ? -13.426 7.958 0.649 1.00 98.62 395 LEU A CA 1
ATOM 2997 C C . LEU A 1 395 ? -13.387 7.745 2.170 1.00 98.62 395 LEU A C 1
ATOM 2999 O O . LEU A 1 395 ? -14.391 7.365 2.757 1.00 98.62 395 LEU A O 1
ATOM 3003 N N . ALA A 1 396 ? -12.258 8.013 2.831 1.00 98.69 396 ALA A N 1
ATOM 3004 C CA . ALA A 1 396 ? -12.190 7.923 4.290 1.00 98.69 396 ALA A CA 1
ATOM 3005 C C . ALA A 1 396 ? -13.176 8.897 4.961 1.00 98.69 396 ALA A C 1
ATOM 3007 O O . ALA A 1 396 ? -13.851 8.526 5.918 1.00 98.69 396 ALA A O 1
ATOM 3008 N N . ARG A 1 397 ? -13.295 10.122 4.429 1.00 98.06 397 ARG A N 1
ATOM 3009 C CA . ARG A 1 397 ? -14.250 11.127 4.912 1.00 98.06 397 ARG A CA 1
ATOM 3010 C C . ARG A 1 397 ? -15.703 10.694 4.701 1.00 98.06 397 ARG A C 1
ATOM 3012 O O . ARG A 1 397 ? -16.494 10.833 5.620 1.00 98.06 397 ARG A O 1
ATOM 3019 N N . GLU A 1 398 ? -16.024 10.120 3.540 1.00 98.25 398 GLU A N 1
ATOM 3020 C CA . GLU A 1 398 ? -17.342 9.533 3.239 1.00 98.25 398 GLU A CA 1
ATOM 3021 C C . GLU A 1 398 ? -17.730 8.456 4.265 1.00 98.25 398 GLU A C 1
ATOM 3023 O O . GLU A 1 398 ? -18.834 8.489 4.803 1.00 98.25 398 GLU A O 1
ATOM 3028 N N . VAL A 1 399 ? -16.805 7.549 4.602 1.00 98.31 399 VAL A N 1
ATOM 3029 C CA . VAL A 1 399 ? -17.034 6.522 5.633 1.00 98.31 399 VAL A CA 1
ATOM 3030 C C . VAL A 1 399 ? -17.278 7.151 7.008 1.00 98.31 399 VAL A C 1
ATOM 3032 O O . VAL A 1 399 ? -18.195 6.741 7.712 1.00 98.31 399 VAL A O 1
ATOM 3035 N N . ALA A 1 400 ? -16.481 8.149 7.400 1.00 97.62 400 ALA A N 1
ATOM 3036 C CA . ALA A 1 400 ? -16.627 8.808 8.697 1.00 97.62 400 ALA A CA 1
ATOM 3037 C C . ALA A 1 400 ? -17.938 9.598 8.828 1.00 97.62 400 ALA A C 1
ATOM 3039 O O . ALA A 1 400 ? -18.575 9.543 9.879 1.00 97.62 400 ALA A O 1
ATOM 3040 N N . ASP A 1 401 ? -18.363 10.289 7.767 1.00 97.25 401 ASP A N 1
ATOM 3041 C CA . ASP A 1 401 ? -19.654 10.981 7.735 1.00 97.25 401 ASP A CA 1
ATOM 3042 C C . ASP A 1 401 ? -20.810 9.979 7.873 1.00 97.25 401 ASP A C 1
ATOM 3044 O O . ASP A 1 401 ? -21.680 10.159 8.725 1.00 97.25 401 ASP A O 1
ATOM 3048 N N . GLY A 1 402 ? -20.781 8.876 7.117 1.00 96.81 402 GLY A N 1
ATOM 3049 C CA . GLY A 1 402 ? -21.817 7.849 7.213 1.00 96.81 402 GLY A CA 1
ATOM 3050 C C . GLY A 1 402 ? -21.872 7.159 8.585 1.00 96.81 402 GLY A C 1
ATOM 3051 O O . GLY A 1 402 ? -22.960 6.853 9.068 1.00 96.81 402 GLY A O 1
ATOM 3052 N N . LEU A 1 403 ? -20.726 6.955 9.248 1.00 94.62 403 LEU A N 1
ATOM 3053 C CA . LEU A 1 403 ? -20.677 6.402 10.608 1.00 94.62 403 LEU A CA 1
ATOM 3054 C C . LEU A 1 403 ? -21.415 7.296 11.611 1.00 94.62 403 LEU A C 1
ATOM 3056 O O . LEU A 1 403 ? -22.208 6.787 12.402 1.00 94.62 403 LEU A O 1
ATOM 3060 N N . VAL A 1 404 ? -21.190 8.613 11.562 1.00 94.06 404 VAL A N 1
ATOM 3061 C CA . VAL A 1 404 ? -21.877 9.568 12.447 1.00 94.06 404 VAL A CA 1
ATOM 3062 C C . VAL A 1 404 ? -23.378 9.603 12.150 1.00 94.06 404 VAL A C 1
ATOM 3064 O O . VAL A 1 404 ? -24.172 9.465 13.076 1.00 94.06 404 VAL A O 1
ATOM 3067 N N . MET A 1 405 ? -23.771 9.661 10.873 1.00 91.38 405 MET A N 1
ATOM 3068 C CA . MET A 1 405 ? -25.187 9.664 10.478 1.00 91.38 405 MET A CA 1
ATOM 3069 C C . MET A 1 405 ? -25.928 8.389 10.910 1.00 91.38 405 MET A C 1
ATOM 3071 O O . MET A 1 405 ? -27.050 8.464 11.405 1.00 91.38 405 MET A O 1
ATOM 3075 N N . SER A 1 406 ? -25.302 7.214 10.773 1.00 87.31 406 SER A N 1
ATOM 3076 C CA . SER A 1 406 ? -25.916 5.939 11.179 1.00 87.31 406 SER A CA 1
ATOM 3077 C C . SER A 1 406 ? -26.213 5.865 12.684 1.00 87.31 406 SER A C 1
ATOM 3079 O O . SER A 1 406 ? -27.190 5.246 13.095 1.00 87.31 406 SER A O 1
ATOM 3081 N N . GLN A 1 407 ? -25.400 6.532 13.509 1.00 80.06 407 GLN A N 1
ATOM 3082 C CA . GLN A 1 407 ? -25.585 6.598 14.961 1.00 80.06 407 GLN A CA 1
ATOM 3083 C C . GLN A 1 407 ? -26.650 7.610 15.393 1.00 80.06 407 GLN A C 1
ATOM 3085 O O . GLN A 1 407 ? -27.207 7.479 16.482 1.00 80.06 407 GLN A O 1
ATOM 3090 N N . GLU A 1 408 ? -26.912 8.630 14.576 1.00 78.69 408 GLU A N 1
ATOM 3091 C CA . GLU A 1 408 ? -27.994 9.591 14.805 1.00 78.69 408 GLU A CA 1
ATOM 3092 C C . GLU A 1 408 ? -29.348 8.976 14.431 1.00 78.69 408 GLU A C 1
ATOM 3094 O O . GLU A 1 408 ? -30.281 9.046 15.224 1.00 78.69 408 GLU A O 1
ATOM 3099 N N . ALA A 1 409 ? -29.427 8.269 13.298 1.00 73.25 409 ALA A N 1
ATOM 3100 C CA . ALA A 1 409 ? -30.655 7.610 12.841 1.00 73.25 409 ALA A CA 1
ATOM 3101 C C . ALA A 1 409 ? -31.155 6.504 13.791 1.00 73.25 409 ALA A C 1
ATOM 3103 O O . ALA A 1 409 ? -32.358 6.305 13.927 1.00 73.25 409 ALA A O 1
ATOM 3104 N N . GLY A 1 410 ? -30.251 5.806 14.489 1.00 62.97 410 GLY A N 1
ATOM 3105 C CA . GLY A 1 410 ? -30.618 4.809 15.503 1.00 62.97 410 GLY A CA 1
ATOM 3106 C C . GLY A 1 410 ? -31.247 5.391 16.778 1.00 62.97 410 GLY A C 1
ATOM 3107 O O . GLY A 1 410 ? -31.662 4.621 17.637 1.00 62.97 410 GLY A O 1
ATOM 3108 N N . LYS A 1 411 ? -31.301 6.724 16.925 1.00 55.41 411 LYS A N 1
ATOM 3109 C CA . LYS A 1 411 ? -31.856 7.414 18.099 1.00 55.41 411 LYS A CA 1
ATOM 3110 C C . LYS A 1 411 ? -33.345 7.760 17.955 1.00 55.41 411 LYS A C 1
ATOM 3112 O O . LYS A 1 411 ? -34.020 7.869 18.967 1.00 55.41 411 LYS A O 1
ATOM 3117 N N . ASP A 1 412 ? -33.849 7.882 16.727 1.00 48.47 412 ASP A N 1
ATOM 3118 C CA . ASP A 1 412 ? -35.239 8.286 16.449 1.00 48.47 412 ASP A CA 1
ATOM 3119 C C . ASP A 1 412 ? -36.218 7.091 16.355 1.00 48.47 412 ASP A C 1
ATOM 3121 O O . ASP A 1 412 ? -37.395 7.280 16.063 1.00 48.47 412 ASP A O 1
ATOM 3125 N N . GLY A 1 413 ? -35.746 5.854 16.574 1.00 46.16 413 GLY A N 1
ATOM 3126 C CA . GLY A 1 413 ? -36.515 4.620 16.342 1.00 46.16 413 GLY A CA 1
ATOM 3127 C C . GLY A 1 413 ? -36.732 3.704 17.553 1.00 46.16 413 GLY A C 1
ATOM 3128 O O . GLY A 1 413 ? -37.200 2.586 17.356 1.00 46.16 413 GLY A O 1
ATOM 3129 N N . GLY A 1 414 ? -36.379 4.122 18.772 1.00 43.47 414 GLY A N 1
ATOM 3130 C CA . GLY A 1 414 ? -36.498 3.294 19.977 1.00 43.47 414 GLY A CA 1
ATOM 3131 C C . GLY A 1 414 ? -36.936 4.110 21.184 1.00 43.47 414 GLY A C 1
ATOM 3132 O O . GLY A 1 414 ? -36.095 4.654 21.891 1.00 43.47 414 GLY A O 1
ATOM 3133 N N . ASP A 1 415 ? -38.248 4.169 21.397 1.00 41.22 415 ASP A N 1
ATOM 3134 C CA . ASP A 1 415 ? -38.914 4.764 22.563 1.00 41.22 415 ASP A CA 1
ATOM 3135 C C . ASP A 1 415 ? -39.095 3.726 23.694 1.00 41.22 415 ASP A C 1
ATOM 3137 O O . ASP A 1 415 ? -40.080 3.752 24.425 1.00 41.22 415 ASP A O 1
ATOM 3141 N N . ASP A 1 416 ? -38.142 2.798 23.843 1.00 43.00 416 ASP A N 1
ATOM 3142 C CA . ASP A 1 416 ? -38.122 1.843 24.954 1.00 43.00 416 ASP A CA 1
ATOM 3143 C C . ASP A 1 416 ? -37.032 2.251 25.952 1.00 43.00 416 ASP A C 1
ATOM 3145 O O . ASP A 1 416 ? -35.855 1.891 25.859 1.00 43.00 416 ASP A O 1
ATOM 3149 N N . ASP A 1 417 ? -37.478 3.075 26.895 1.00 47.09 417 ASP A N 1
ATOM 3150 C CA . ASP A 1 417 ? -36.831 3.414 28.155 1.00 47.09 417 ASP A CA 1
ATOM 3151 C C . ASP A 1 417 ? -36.652 2.144 29.006 1.00 47.09 417 ASP A C 1
ATOM 3153 O O . ASP A 1 417 ? -37.506 1.794 29.818 1.00 47.09 417 ASP A O 1
ATOM 3157 N N . ASP A 1 418 ? -35.540 1.428 28.815 1.00 40.09 418 ASP A N 1
ATOM 3158 C CA . ASP A 1 418 ? -35.013 0.532 29.846 1.00 40.09 418 ASP A CA 1
ATOM 3159 C C . ASP A 1 418 ? -33.723 1.138 30.415 1.00 40.09 418 ASP A C 1
ATOM 3161 O O . ASP A 1 418 ? -32.650 1.126 29.798 1.00 40.09 418 ASP A O 1
ATOM 3165 N N . GLY A 1 419 ? -33.875 1.755 31.589 1.00 42.97 419 GLY A N 1
ATOM 3166 C CA . GLY A 1 419 ? -32.921 2.588 32.324 1.00 42.97 419 GLY A CA 1
ATOM 3167 C C . GLY A 1 419 ? -31.659 1.878 32.830 1.00 42.97 419 GLY A C 1
ATOM 3168 O O . GLY A 1 419 ? -31.287 1.994 33.998 1.00 42.97 419 GLY A O 1
ATOM 3169 N N . SER A 1 420 ? -30.934 1.192 31.951 1.00 45.31 420 SER A N 1
ATOM 3170 C CA . SER A 1 420 ? -29.581 0.705 32.204 1.00 45.31 420 SER A CA 1
ATOM 3171 C C . SER A 1 420 ? -28.565 1.839 31.998 1.00 45.31 420 SER A C 1
ATOM 3173 O O . SER A 1 420 ? -28.119 2.129 30.884 1.00 45.31 420 SER A O 1
ATOM 3175 N N . ALA A 1 421 ? -28.148 2.485 33.094 1.00 49.53 421 ALA A N 1
ATOM 3176 C CA . ALA A 1 421 ? -27.149 3.565 33.087 1.00 49.53 421 ALA A CA 1
ATOM 3177 C C . ALA A 1 421 ? -25.814 3.184 32.393 1.00 49.53 421 ALA A C 1
ATOM 3179 O O . ALA A 1 421 ? -25.107 4.051 31.876 1.00 49.53 421 ALA A O 1
ATOM 3180 N N . ALA A 1 422 ? -25.483 1.888 32.318 1.00 47.34 422 ALA A N 1
ATOM 3181 C CA . ALA A 1 422 ? -24.280 1.377 31.654 1.00 47.34 422 ALA A CA 1
ATOM 3182 C C . ALA A 1 422 ? -24.373 1.382 30.109 1.00 47.34 422 ALA A C 1
ATOM 3184 O O . ALA A 1 422 ? -23.371 1.633 29.426 1.00 47.34 422 ALA A O 1
ATOM 3185 N N . GLY A 1 423 ? -25.566 1.158 29.541 1.00 50.47 423 GLY A N 1
ATOM 3186 C CA . GLY A 1 423 ? -25.801 1.190 28.090 1.00 50.47 423 GLY A CA 1
ATOM 3187 C C . GLY A 1 423 ? -25.755 2.607 27.505 1.00 50.47 423 GLY A C 1
ATOM 3188 O O . GLY A 1 423 ? -25.172 2.837 26.444 1.00 50.47 423 GLY A O 1
ATOM 3189 N N . GLY A 1 424 ? -26.276 3.596 28.240 1.00 59.69 424 GLY A N 1
ATOM 3190 C CA . GLY A 1 424 ? -26.254 5.002 27.813 1.00 59.69 424 GLY A CA 1
ATOM 3191 C C . GLY A 1 424 ? -24.847 5.613 27.780 1.00 59.69 424 GLY A C 1
ATOM 3192 O O . GLY A 1 424 ? -24.511 6.400 26.889 1.00 59.69 424 GLY A O 1
ATOM 3193 N N . GLN A 1 425 ? -23.983 5.223 28.721 1.00 60.75 425 GLN A N 1
ATOM 3194 C CA . GLN A 1 425 ? -22.626 5.756 28.811 1.00 60.75 425 GLN A CA 1
ATOM 3195 C C . GLN A 1 425 ? -21.717 5.198 27.705 1.00 60.75 425 GLN A C 1
ATOM 3197 O O . GLN A 1 425 ? -20.997 5.963 27.064 1.00 60.75 425 GLN A O 1
ATOM 3202 N N . THR A 1 426 ? -21.779 3.899 27.404 1.00 64.56 426 THR A N 1
ATOM 3203 C CA . THR A 1 426 ? -21.011 3.279 26.303 1.00 64.56 426 THR A CA 1
ATOM 3204 C C . THR A 1 426 ? -21.410 3.823 24.923 1.00 64.56 426 THR A C 1
ATOM 3206 O O . THR A 1 426 ? -20.533 4.153 24.118 1.00 64.56 426 THR A O 1
ATOM 3209 N N . GLY A 1 427 ? -22.707 4.042 24.674 1.00 71.00 427 GLY A N 1
ATOM 3210 C CA . GLY A 1 427 ? -23.200 4.674 23.443 1.00 71.00 427 GLY A CA 1
ATOM 3211 C C . GLY A 1 427 ? -22.706 6.116 23.250 1.00 71.00 427 GLY A C 1
ATOM 3212 O O . GLY A 1 427 ? -22.255 6.488 22.162 1.00 71.00 427 GLY A O 1
ATOM 3213 N N . ASN A 1 428 ? -22.698 6.926 24.315 1.00 76.81 428 ASN A N 1
ATOM 3214 C CA . ASN A 1 428 ? -22.168 8.294 24.265 1.00 76.81 428 ASN A CA 1
ATOM 3215 C C . ASN A 1 428 ? -20.661 8.329 23.965 1.00 76.81 428 ASN A C 1
ATOM 3217 O O . ASN A 1 428 ? -20.213 9.147 23.156 1.00 76.81 428 ASN A O 1
ATOM 3221 N N . HIS A 1 429 ? -19.883 7.416 24.550 1.00 80.25 429 HIS A N 1
ATOM 3222 C CA . HIS A 1 429 ? -18.451 7.298 24.276 1.00 80.25 429 HIS A CA 1
ATOM 3223 C C . HIS A 1 429 ? -18.163 6.941 22.814 1.00 80.25 429 HIS A C 1
ATOM 3225 O O . HIS A 1 429 ? -17.292 7.557 22.193 1.00 80.25 429 HIS A O 1
ATOM 3231 N N . ARG A 1 430 ? -18.910 5.989 22.240 1.00 83.50 430 ARG A N 1
ATOM 3232 C CA . ARG A 1 430 ? -18.764 5.607 20.830 1.00 83.50 430 ARG A CA 1
ATOM 3233 C C . ARG A 1 430 ? -19.094 6.770 19.896 1.00 83.50 430 ARG A C 1
ATOM 3235 O O . ARG A 1 430 ? -18.346 7.023 18.954 1.00 83.50 430 ARG A O 1
ATOM 3242 N N . ARG A 1 431 ? -20.155 7.531 20.184 1.00 86.19 431 ARG A N 1
ATOM 3243 C CA . ARG A 1 431 ? -20.513 8.736 19.416 1.00 86.19 431 ARG A CA 1
ATOM 3244 C C . ARG A 1 431 ? -19.375 9.762 19.404 1.00 86.19 431 ARG A C 1
ATOM 3246 O O . ARG A 1 431 ? -19.020 10.265 18.341 1.00 86.19 431 ARG A O 1
ATOM 3253 N N . GLN A 1 432 ? -18.763 10.027 20.558 1.00 88.31 432 GLN A N 1
ATOM 3254 C CA . GLN A 1 432 ? -17.620 10.943 20.657 1.00 88.31 432 GLN A CA 1
ATOM 3255 C C . GLN A 1 432 ? -16.406 10.446 19.857 1.00 88.31 432 GLN A C 1
ATOM 3257 O O . GLN A 1 432 ? -15.787 11.228 19.140 1.00 88.31 432 GLN A O 1
ATOM 3262 N N . GLN A 1 433 ? -16.090 9.147 19.918 1.00 88.94 433 GLN A N 1
ATOM 3263 C CA . GLN A 1 433 ? -15.001 8.547 19.134 1.00 88.94 433 GLN A CA 1
ATOM 3264 C C . GLN A 1 433 ? -15.207 8.739 17.625 1.00 88.94 433 GLN A C 1
ATOM 3266 O O . GLN A 1 433 ? -14.283 9.139 16.915 1.00 88.94 433 GLN A O 1
ATOM 3271 N N . LEU A 1 434 ? -16.421 8.485 17.131 1.00 92.50 434 LEU A N 1
ATOM 3272 C CA . LEU A 1 434 ? -16.748 8.656 15.715 1.00 92.50 434 LEU A CA 1
ATOM 3273 C C . LEU A 1 434 ? -16.672 10.126 15.289 1.00 92.50 434 LEU A C 1
ATOM 3275 O O . LEU A 1 434 ? -16.155 10.422 14.209 1.00 92.50 434 LEU A O 1
ATOM 3279 N N . GLN A 1 435 ? -17.103 11.047 16.155 1.00 94.56 435 GLN A N 1
ATOM 3280 C CA . GLN A 1 435 ? -16.982 12.478 15.895 1.00 94.56 435 GLN A CA 1
ATOM 3281 C C . GLN A 1 435 ? -15.511 12.928 15.830 1.00 94.56 435 GLN A C 1
ATOM 3283 O O . GLN A 1 435 ? -15.157 13.656 14.908 1.00 94.56 435 GLN A O 1
ATOM 3288 N N . LEU A 1 436 ? -14.624 12.418 16.697 1.00 94.12 436 LEU A N 1
ATOM 3289 C CA . LEU A 1 436 ? -13.180 12.700 16.621 1.00 94.12 436 LEU A CA 1
ATOM 3290 C C . LEU A 1 436 ? -12.568 12.260 15.282 1.00 94.12 436 LEU A C 1
ATOM 3292 O O . LEU A 1 436 ? -11.796 13.003 14.672 1.00 94.12 436 LEU A O 1
ATOM 3296 N N . VAL A 1 437 ? -12.910 11.057 14.806 1.00 95.56 437 VAL A N 1
ATOM 3297 C CA . VAL A 1 437 ? -12.445 10.557 13.498 1.00 95.56 437 VAL A CA 1
ATOM 3298 C C . VAL A 1 437 ? -12.941 11.456 12.371 1.00 95.56 437 VAL A C 1
ATOM 3300 O O . VAL A 1 437 ? -12.168 11.818 11.477 1.00 95.56 437 VAL A O 1
ATOM 3303 N N . ARG A 1 438 ? -14.220 11.839 12.421 1.00 97.06 438 ARG A N 1
ATOM 3304 C CA . ARG A 1 438 ? -14.831 12.740 11.447 1.00 97.06 438 ARG A CA 1
ATOM 3305 C C . ARG A 1 438 ? -14.141 14.104 11.436 1.00 97.06 438 ARG A C 1
ATOM 3307 O O . ARG A 1 438 ? -13.748 14.555 10.363 1.00 97.06 438 ARG A O 1
ATOM 3314 N N . ASP A 1 439 ? -13.913 14.715 12.594 1.00 96.88 439 ASP A N 1
ATOM 3315 C CA . ASP A 1 439 ? -13.253 16.021 12.713 1.00 96.88 439 ASP A CA 1
ATOM 3316 C C . ASP A 1 439 ? -11.843 16.000 12.115 1.00 96.88 439 ASP A C 1
ATOM 3318 O O . ASP A 1 439 ? -11.480 16.872 11.321 1.00 96.88 439 ASP A O 1
ATOM 3322 N N . VAL A 1 440 ? -11.067 14.950 12.411 1.00 97.06 440 VAL A N 1
ATOM 3323 C CA . VAL A 1 440 ? -9.741 14.740 11.814 1.00 97.06 440 VAL A CA 1
ATOM 3324 C C . VAL A 1 440 ? -9.830 14.640 10.290 1.00 97.06 440 VAL A C 1
ATOM 3326 O O . VAL A 1 440 ? -9.029 15.255 9.588 1.00 97.06 440 VAL A O 1
ATOM 3329 N N . LEU A 1 441 ? -10.796 13.896 9.750 1.00 97.56 441 LEU A N 1
ATOM 3330 C CA . LEU A 1 441 ? -10.955 13.711 8.304 1.00 97.56 441 LEU A CA 1
ATOM 3331 C C . LEU A 1 441 ? -11.558 14.929 7.585 1.00 97.56 441 LEU A C 1
ATOM 3333 O O . LEU A 1 441 ? -11.435 15.022 6.361 1.00 97.56 441 LEU A O 1
ATOM 3337 N N . HIS A 1 442 ? -12.139 15.880 8.316 1.00 97.50 442 HIS A N 1
ATOM 3338 C CA . HIS A 1 442 ? -12.576 17.187 7.809 1.00 97.50 442 HIS A CA 1
ATOM 3339 C C . HIS A 1 442 ? -11.539 18.303 8.005 1.00 97.50 442 HIS A C 1
ATOM 3341 O O . HIS A 1 442 ? -11.828 19.461 7.694 1.00 97.50 442 HIS A O 1
ATOM 3347 N N . ALA A 1 443 ? -10.321 17.976 8.449 1.00 96.50 443 ALA A N 1
ATOM 3348 C CA . ALA A 1 443 ? -9.248 18.953 8.604 1.00 96.50 443 ALA A CA 1
ATOM 3349 C C . ALA A 1 443 ? -8.964 19.743 7.309 1.00 96.50 443 ALA A C 1
ATOM 3351 O O . ALA A 1 443 ? -9.120 19.252 6.189 1.00 96.50 443 ALA A O 1
ATOM 3352 N N . GLU A 1 444 ? -8.490 20.982 7.457 1.00 95.69 444 GLU A N 1
ATOM 3353 C CA . GLU A 1 444 ? -8.291 21.891 6.319 1.00 95.69 444 GLU A CA 1
ATOM 3354 C C . GLU A 1 444 ? -7.236 21.400 5.320 1.00 95.69 444 GLU A C 1
ATOM 3356 O O . GLU A 1 444 ? -7.333 21.678 4.122 1.00 95.69 444 GLU A O 1
ATOM 3361 N N . THR A 1 445 ? -6.222 20.676 5.801 1.00 96.62 445 THR A N 1
ATOM 3362 C CA . THR A 1 445 ? -5.098 20.207 4.986 1.00 96.62 445 THR A CA 1
ATOM 3363 C C . THR A 1 445 ? -4.789 18.741 5.234 1.00 96.62 445 THR A C 1
ATOM 3365 O O . THR A 1 445 ? -4.980 18.220 6.332 1.00 96.62 445 THR A O 1
ATOM 3368 N N . TYR A 1 446 ? -4.242 18.076 4.219 1.00 96.06 446 TYR A N 1
ATOM 3369 C CA . TYR A 1 446 ? -3.834 16.679 4.329 1.00 96.06 446 TYR A CA 1
ATOM 3370 C C . TYR A 1 446 ? -2.731 16.465 5.381 1.00 96.06 446 TYR A C 1
ATOM 3372 O O . TYR A 1 446 ? -2.695 15.433 6.053 1.00 96.06 446 TYR A O 1
ATOM 3380 N N . ASP A 1 447 ? -1.832 17.436 5.564 1.00 95.12 447 ASP A N 1
ATOM 3381 C CA . ASP A 1 447 ? -0.829 17.374 6.629 1.00 95.12 447 ASP A CA 1
ATOM 3382 C C . ASP A 1 447 ? -1.436 17.513 8.028 1.00 95.12 447 ASP A C 1
ATOM 3384 O O . ASP A 1 447 ? -0.941 16.856 8.942 1.00 95.12 447 ASP A O 1
ATOM 3388 N N . ALA A 1 448 ? -2.519 18.280 8.201 1.00 96.38 448 ALA A N 1
ATOM 3389 C CA . ALA A 1 448 ? -3.241 18.325 9.474 1.00 96.38 448 ALA A CA 1
ATOM 3390 C C . ALA A 1 448 ? -3.832 16.950 9.827 1.00 96.38 448 ALA A C 1
ATOM 3392 O O . ALA A 1 448 ? -3.662 16.492 10.955 1.00 96.38 448 ALA A O 1
ATOM 3393 N N . VAL A 1 449 ? -4.402 16.235 8.846 1.00 96.38 449 VAL A N 1
ATOM 3394 C CA . VAL A 1 449 ? -4.852 14.842 9.037 1.00 96.38 449 VAL A CA 1
ATOM 3395 C C . VAL A 1 449 ? -3.688 13.953 9.479 1.00 96.38 449 VAL A C 1
ATOM 3397 O O . VAL A 1 449 ? -3.789 13.210 10.447 1.00 96.38 449 VAL A O 1
ATOM 3400 N N . LYS A 1 450 ? -2.541 14.037 8.797 1.00 93.94 450 LYS A N 1
ATOM 3401 C CA . LYS A 1 450 ? -1.374 13.194 9.106 1.00 93.94 450 LYS A CA 1
ATOM 3402 C C . LYS A 1 450 ? -0.742 13.465 10.473 1.00 93.94 450 LYS A C 1
ATOM 3404 O O . LYS A 1 450 ? -0.053 12.585 10.979 1.00 93.94 450 LYS A O 1
ATOM 3409 N N . ARG A 1 451 ? -0.896 14.675 11.012 1.00 93.75 451 ARG A N 1
ATOM 3410 C CA . ARG A 1 451 ? -0.309 15.103 12.293 1.00 93.75 451 ARG A CA 1
ATOM 3411 C C . ARG A 1 451 ? -1.302 15.021 13.456 1.00 93.75 451 ARG A C 1
ATOM 3413 O O . ARG A 1 451 ? -0.974 15.470 14.548 1.00 93.75 451 ARG A O 1
ATOM 3420 N N . CYS A 1 452 ? -2.501 14.479 13.240 1.00 94.75 452 CYS A N 1
ATOM 3421 C CA . CYS A 1 452 ? -3.506 14.389 14.292 1.00 94.75 452 CYS A CA 1
ATOM 3422 C C . CYS A 1 452 ? -3.056 13.470 15.441 1.00 94.75 452 CYS A C 1
ATOM 3424 O O . CYS A 1 452 ? -2.353 12.478 15.220 1.00 94.75 452 CYS A O 1
ATOM 3426 N N . ALA A 1 453 ? -3.557 13.738 16.650 1.00 93.25 453 ALA A N 1
ATOM 3427 C CA . ALA A 1 453 ? -3.276 12.928 17.837 1.00 93.25 453 ALA A CA 1
ATOM 3428 C C . ALA A 1 453 ? -3.686 11.453 17.668 1.00 93.25 453 ALA A C 1
ATOM 3430 O O . ALA A 1 453 ? -3.018 10.566 18.193 1.00 93.25 453 ALA A O 1
ATOM 3431 N N . LEU A 1 454 ? -4.713 11.168 16.853 1.00 93.62 454 LEU A N 1
ATOM 3432 C CA . LEU A 1 454 ? -5.173 9.798 16.598 1.00 93.62 454 LEU A CA 1
ATOM 3433 C C . LEU A 1 454 ? -4.129 8.917 15.882 1.00 93.62 454 LEU A C 1
ATOM 3435 O O . LEU A 1 454 ? -4.230 7.694 15.890 1.00 93.62 454 LEU A O 1
ATOM 3439 N N . LEU A 1 455 ? -3.102 9.518 15.272 1.00 94.44 455 LEU A N 1
ATOM 3440 C CA . LEU A 1 455 ? -2.011 8.805 14.602 1.00 94.44 455 LEU A CA 1
ATOM 3441 C C . LEU A 1 455 ? -0.694 8.851 15.387 1.00 94.44 455 LEU A C 1
ATOM 3443 O O . LEU A 1 455 ? 0.314 8.348 14.890 1.00 94.44 455 LEU A O 1
ATOM 3447 N N . ALA A 1 456 ? -0.680 9.397 16.607 1.00 92.69 456 ALA A N 1
ATOM 3448 C CA . ALA A 1 456 ? 0.541 9.596 17.390 1.00 92.69 456 ALA A CA 1
ATOM 3449 C C . ALA A 1 456 ? 1.313 8.289 17.630 1.00 92.69 456 ALA A C 1
ATOM 3451 O O . ALA A 1 456 ? 2.509 8.220 17.349 1.00 92.69 456 ALA A O 1
ATOM 3452 N N . ALA A 1 457 ? 0.623 7.226 18.052 1.00 91.31 457 ALA A N 1
ATOM 3453 C CA . ALA A 1 457 ? 1.231 5.913 18.271 1.00 91.31 457 ALA A CA 1
ATOM 3454 C C . ALA A 1 457 ? 1.870 5.340 16.992 1.00 91.31 457 ALA A C 1
ATOM 3456 O O . ALA A 1 457 ? 3.000 4.845 16.993 1.00 91.31 457 ALA A O 1
ATOM 3457 N N . ARG A 1 458 ? 1.178 5.504 15.859 1.00 93.81 458 ARG A N 1
ATOM 3458 C CA . ARG A 1 458 ? 1.666 5.094 14.542 1.00 93.81 458 ARG A CA 1
ATOM 3459 C C . ARG A 1 458 ? 2.903 5.891 14.126 1.00 93.81 458 ARG A C 1
ATOM 3461 O O . ARG A 1 458 ? 3.840 5.329 13.560 1.00 93.81 458 ARG A O 1
ATOM 3468 N N . GLU A 1 459 ? 2.902 7.205 14.338 1.00 94.25 459 GLU A N 1
ATOM 3469 C CA . GLU A 1 459 ? 4.037 8.062 13.990 1.00 94.25 459 GLU A CA 1
ATOM 3470 C C . GLU A 1 459 ? 5.241 7.827 14.911 1.00 94.25 459 GLU A C 1
ATOM 3472 O O . GLU A 1 459 ? 6.362 7.818 14.402 1.00 94.25 459 GLU A O 1
ATOM 3477 N N . ARG A 1 460 ? 5.024 7.511 16.198 1.00 93.06 460 ARG A N 1
ATOM 3478 C CA . ARG A 1 460 ? 6.070 7.045 17.125 1.00 93.06 460 ARG A CA 1
ATOM 3479 C C . ARG A 1 460 ? 6.742 5.777 16.599 1.00 93.06 460 ARG A C 1
ATOM 3481 O O . ARG A 1 460 ? 7.952 5.786 16.383 1.00 93.06 460 ARG A O 1
ATOM 3488 N N . ALA A 1 461 ? 5.958 4.750 16.257 1.00 94.06 461 ALA A N 1
ATOM 3489 C CA . ALA A 1 461 ? 6.486 3.516 15.670 1.00 94.06 461 ALA A CA 1
ATOM 3490 C C . ALA A 1 461 ? 7.311 3.787 14.398 1.00 94.06 461 ALA A C 1
ATOM 3492 O O . ALA A 1 461 ? 8.423 3.288 14.242 1.00 94.06 461 ALA A O 1
ATOM 3493 N N . LYS A 1 462 ? 6.826 4.645 13.486 1.00 95.38 462 LYS A N 1
ATOM 3494 C CA . LYS A 1 462 ? 7.605 5.026 12.290 1.00 95.38 462 LYS A CA 1
ATOM 3495 C C . LYS A 1 462 ? 8.900 5.750 12.640 1.00 95.38 462 LYS A C 1
ATOM 3497 O O . LYS A 1 462 ? 9.889 5.544 11.940 1.00 95.38 462 LYS A O 1
ATOM 3502 N N . ALA A 1 463 ? 8.868 6.670 13.601 1.00 94.31 463 ALA A N 1
ATOM 3503 C CA . ALA A 1 463 ? 10.025 7.472 13.976 1.00 94.31 463 ALA A CA 1
ATOM 3504 C C . ALA A 1 463 ? 11.130 6.578 14.546 1.00 94.31 463 ALA A C 1
ATOM 3506 O O . ALA A 1 463 ? 12.266 6.649 14.077 1.00 94.31 463 ALA A O 1
ATOM 3507 N N . ASP A 1 464 ? 10.773 5.665 15.448 1.00 94.62 464 ASP A N 1
ATOM 3508 C CA . ASP A 1 464 ? 11.705 4.694 16.013 1.00 94.62 464 ASP A CA 1
ATOM 3509 C C . ASP A 1 464 ? 12.298 3.780 14.952 1.00 94.62 464 ASP A C 1
ATOM 3511 O O . ASP A 1 464 ? 13.513 3.642 14.877 1.00 94.62 464 ASP A O 1
ATOM 3515 N N . VAL A 1 465 ? 11.476 3.207 14.073 1.00 96.00 465 VAL A N 1
ATOM 3516 C CA . VAL A 1 465 ? 11.969 2.291 13.033 1.00 96.00 465 VAL A CA 1
ATOM 3517 C C . VAL A 1 465 ? 12.920 3.000 12.073 1.00 96.00 465 VAL A C 1
ATOM 3519 O O . VAL A 1 465 ? 13.960 2.452 11.715 1.00 96.00 465 VAL A O 1
ATOM 3522 N N . LYS A 1 466 ? 12.612 4.244 11.689 1.00 94.44 466 LYS A N 1
ATOM 3523 C CA . LYS A 1 466 ? 13.511 5.070 10.868 1.00 94.44 466 LYS A CA 1
ATOM 3524 C C . LYS A 1 466 ? 14.837 5.355 11.560 1.00 94.44 466 LYS A C 1
ATOM 3526 O O . LYS A 1 466 ? 15.878 5.314 10.917 1.00 94.44 466 LYS A O 1
ATOM 3531 N N . ARG A 1 467 ? 14.800 5.645 12.858 1.00 93.44 467 ARG A N 1
ATOM 3532 C CA . ARG A 1 467 ? 15.988 5.952 13.656 1.00 93.44 467 ARG A CA 1
ATOM 3533 C C . ARG A 1 467 ? 16.852 4.713 13.903 1.00 93.44 467 ARG A C 1
ATOM 3535 O O . ARG A 1 467 ? 18.071 4.796 13.811 1.00 93.44 467 ARG A O 1
ATOM 3542 N N . LEU A 1 468 ? 16.223 3.585 14.216 1.00 93.50 468 LEU A N 1
ATOM 3543 C CA . LEU A 1 468 ? 16.891 2.378 14.698 1.00 93.50 468 LEU A CA 1
ATOM 3544 C C . LEU A 1 468 ? 17.313 1.434 13.567 1.00 93.50 468 LEU A C 1
ATOM 3546 O O . LEU A 1 468 ? 18.445 0.959 13.582 1.00 93.50 468 LEU A O 1
ATOM 3550 N N . ALA A 1 469 ? 16.429 1.182 12.596 1.00 94.06 469 ALA A N 1
ATOM 3551 C CA . ALA A 1 469 ? 16.600 0.132 11.583 1.00 94.06 469 ALA A CA 1
ATOM 3552 C C . ALA A 1 469 ? 16.708 0.660 10.140 1.00 94.06 469 ALA A C 1
ATOM 3554 O O . ALA A 1 469 ? 17.354 0.045 9.299 1.00 94.06 469 ALA A O 1
ATOM 3555 N N . LEU A 1 470 ? 16.101 1.811 9.827 1.00 92.69 470 LEU A N 1
ATOM 3556 C CA . LEU A 1 470 ? 16.090 2.389 8.474 1.00 92.69 470 LEU A CA 1
ATOM 3557 C C . LEU A 1 470 ? 16.893 3.698 8.419 1.00 92.69 470 LEU A C 1
ATOM 3559 O O . LEU A 1 470 ? 16.377 4.757 8.044 1.00 92.69 470 LEU A O 1
ATOM 3563 N N . ARG A 1 471 ? 18.174 3.608 8.796 1.00 83.75 471 ARG A N 1
ATOM 3564 C CA . ARG A 1 471 ? 19.114 4.739 8.810 1.00 83.75 471 ARG A CA 1
ATOM 3565 C C . ARG A 1 471 ? 19.197 5.404 7.430 1.00 83.75 471 ARG A C 1
ATOM 3567 O O . ARG A 1 471 ? 19.145 4.736 6.399 1.00 83.75 471 ARG A O 1
ATOM 3574 N N . GLY A 1 472 ? 19.286 6.735 7.414 1.00 80.31 472 GLY A N 1
ATOM 3575 C CA . GLY A 1 472 ? 19.265 7.541 6.184 1.00 80.31 472 GLY A CA 1
ATOM 3576 C C . GLY A 1 472 ? 17.858 7.886 5.666 1.00 80.31 472 GLY A C 1
ATOM 3577 O O . GLY A 1 472 ? 17.711 8.578 4.649 1.00 80.31 472 GLY A O 1
ATOM 3578 N N . TRP A 1 473 ? 16.790 7.462 6.357 1.00 87.56 473 TRP A N 1
ATOM 3579 C CA . TRP A 1 473 ? 15.433 7.836 5.965 1.00 87.56 473 TRP A CA 1
ATOM 3580 C C . TRP A 1 473 ? 15.185 9.342 6.097 1.00 87.56 473 TRP A C 1
ATOM 3582 O O . TRP A 1 473 ? 15.065 9.898 7.182 1.00 87.56 473 TRP A O 1
ATOM 3592 N N . THR A 1 474 ? 14.951 9.984 4.959 1.00 82.88 474 THR A N 1
ATOM 3593 C CA . THR A 1 474 ? 14.570 11.400 4.857 1.00 82.88 474 THR A CA 1
ATOM 3594 C C . THR A 1 474 ? 13.095 11.539 4.495 1.00 82.88 474 THR A C 1
ATOM 3596 O O . THR A 1 474 ? 12.636 10.941 3.522 1.00 82.88 474 THR A O 1
ATOM 3599 N N . SER A 1 475 ? 12.320 12.291 5.274 1.00 82.25 475 SER A N 1
ATOM 3600 C CA . SER A 1 475 ? 10.891 12.484 4.993 1.00 82.25 475 SER A CA 1
ATOM 3601 C C . SER A 1 475 ? 10.668 13.209 3.663 1.00 82.25 475 SER A C 1
ATOM 3603 O O . SER A 1 475 ? 11.465 14.050 3.262 1.00 82.25 475 SER A O 1
ATOM 3605 N N . ASN A 1 476 ? 9.589 12.851 2.965 1.00 81.69 476 ASN A N 1
ATOM 3606 C CA . ASN A 1 476 ? 9.173 13.569 1.762 1.00 81.69 476 ASN A CA 1
ATOM 3607 C C . ASN A 1 476 ? 8.363 14.797 2.180 1.00 81.69 476 ASN A C 1
ATOM 3609 O O . ASN A 1 476 ? 7.482 14.681 3.038 1.00 81.69 476 ASN A O 1
ATOM 3613 N N . GLU A 1 477 ? 8.600 15.922 1.518 1.00 81.00 477 GLU A N 1
ATOM 3614 C CA . GLU A 1 477 ? 7.962 17.208 1.804 1.00 81.00 477 GLU A CA 1
ATOM 3615 C C . GLU A 1 477 ? 7.314 17.792 0.542 1.00 81.00 477 GLU A C 1
ATOM 3617 O O . GLU A 1 477 ? 7.502 17.289 -0.568 1.00 81.00 477 GLU A O 1
ATOM 3622 N N . GLY A 1 478 ? 6.508 18.843 0.710 1.00 81.94 478 GLY A N 1
ATOM 3623 C CA . GLY A 1 478 ? 5.994 19.631 -0.414 1.00 81.94 478 GLY A CA 1
ATOM 3624 C C . GLY A 1 478 ? 4.703 19.133 -1.072 1.00 81.94 478 GLY A C 1
ATOM 3625 O O . GLY A 1 478 ? 4.346 19.650 -2.119 1.00 81.94 478 GLY A O 1
ATOM 3626 N N . ASP A 1 479 ? 3.973 18.172 -0.493 1.00 89.19 479 ASP A N 1
ATOM 3627 C CA . ASP A 1 479 ? 2.657 17.748 -1.014 1.00 89.19 479 ASP A CA 1
ATOM 3628 C C . ASP A 1 479 ? 1.684 17.328 0.103 1.00 89.19 479 ASP A C 1
ATOM 3630 O O . ASP A 1 479 ? 1.216 16.184 0.170 1.00 89.19 479 ASP A O 1
ATOM 3634 N N . GLY A 1 480 ? 1.409 18.253 1.022 1.00 89.56 480 GLY A N 1
ATOM 3635 C CA . GLY A 1 480 ? 0.468 18.029 2.126 1.00 89.56 480 GLY A CA 1
ATOM 3636 C C . GLY A 1 480 ? -0.316 19.261 2.590 1.00 89.56 480 GLY A C 1
ATOM 3637 O O . GLY A 1 480 ? -1.341 19.105 3.248 1.00 89.56 480 GLY A O 1
ATOM 3638 N N . SER A 1 481 ? 0.065 20.470 2.170 1.00 92.38 481 SER A N 1
ATOM 3639 C CA . SER A 1 481 ? -0.618 21.733 2.500 1.00 92.38 481 SER A CA 1
ATOM 3640 C C . SER A 1 481 ? -1.915 21.992 1.712 1.00 92.38 481 SER A C 1
ATOM 3642 O O . SER A 1 481 ? -2.436 23.103 1.715 1.00 92.38 481 SER A O 1
ATOM 3644 N N . TRP A 1 482 ? -2.448 20.985 1.017 1.00 93.75 482 TRP A N 1
ATOM 3645 C CA . TRP A 1 482 ? -3.671 21.079 0.216 1.00 93.75 482 TRP A CA 1
ATOM 3646 C C . TRP A 1 482 ? -4.874 20.487 0.962 1.00 93.75 482 TRP A C 1
ATOM 3648 O O . TRP A 1 482 ? -4.725 19.552 1.748 1.00 93.75 482 TRP A O 1
ATOM 3658 N N . GLY A 1 483 ? -6.068 21.011 0.677 1.00 93.25 483 GLY A N 1
ATOM 3659 C CA . GLY A 1 483 ? -7.345 20.535 1.217 1.00 93.25 483 GLY A CA 1
ATOM 3660 C C . GLY A 1 483 ? -8.246 19.878 0.167 1.00 93.25 483 GLY A C 1
ATOM 3661 O O . GLY A 1 483 ? -7.974 19.905 -1.041 1.00 93.25 483 GLY A O 1
ATOM 3662 N N . LEU A 1 484 ? -9.353 19.281 0.616 1.00 90.62 484 LEU A N 1
ATOM 3663 C CA . LEU A 1 484 ? -10.376 18.717 -0.275 1.00 90.62 484 LEU A CA 1
ATOM 3664 C C . LEU A 1 484 ? -11.309 19.779 -0.873 1.00 90.62 484 LEU A C 1
ATOM 3666 O O . LEU A 1 484 ? -11.818 19.573 -1.973 1.00 90.62 484 LEU A O 1
ATOM 3670 N N . LEU A 1 485 ? -11.491 20.921 -0.207 1.00 76.25 485 LEU A N 1
ATOM 3671 C CA . LEU A 1 485 ? -12.318 22.017 -0.716 1.00 76.25 485 LEU A CA 1
ATOM 3672 C C . LEU A 1 485 ? -11.588 22.817 -1.812 1.00 76.25 485 LEU A C 1
ATOM 3674 O O . LEU A 1 485 ? -10.370 23.000 -1.726 1.00 76.25 485 LEU A O 1
ATOM 3678 N N . PRO A 1 486 ? -12.303 23.331 -2.830 1.00 58.38 486 PRO A N 1
ATOM 3679 C CA . PRO A 1 486 ? -11.735 24.289 -3.774 1.00 58.38 486 PRO A CA 1
ATOM 3680 C C . PRO A 1 486 ? -11.247 25.542 -3.036 1.00 58.38 486 PRO A C 1
ATOM 3682 O O . PRO A 1 486 ? -11.914 26.014 -2.115 1.00 58.38 486 PRO A O 1
ATOM 3685 N N . ALA A 1 487 ? -10.129 26.129 -3.473 1.00 49.59 487 ALA A N 1
ATOM 3686 C CA . ALA A 1 487 ? -9.553 27.329 -2.852 1.00 49.59 487 ALA A CA 1
ATOM 3687 C C . ALA A 1 487 ? -10.559 28.498 -2.728 1.00 49.59 487 ALA A C 1
ATOM 3689 O O . ALA A 1 487 ? -10.522 29.246 -1.752 1.00 49.59 487 ALA A O 1
ATOM 3690 N N . HIS A 1 488 ? -11.507 28.606 -3.667 1.00 42.41 488 HIS A N 1
ATOM 3691 C CA . HIS A 1 488 ? -12.567 29.621 -3.662 1.00 42.41 488 HIS A CA 1
ATOM 3692 C C . HIS A 1 488 ? -13.535 29.481 -2.471 1.00 42.41 488 HIS A C 1
ATOM 3694 O O . HIS A 1 488 ? -13.874 30.475 -1.838 1.00 42.41 488 HIS A O 1
ATOM 3700 N N . SER A 1 489 ? -13.879 28.250 -2.070 1.00 47.94 489 SER A N 1
ATOM 3701 C CA . SER A 1 489 ? -14.769 27.990 -0.924 1.00 47.94 489 SER A CA 1
ATOM 3702 C C . SER A 1 489 ? -14.147 28.418 0.414 1.00 47.94 489 SER A C 1
ATOM 3704 O O . SER A 1 489 ? -14.850 28.843 1.330 1.00 47.94 489 SER A O 1
ATOM 3706 N N . ILE A 1 490 ? -12.816 28.355 0.530 1.00 48.78 490 ILE A N 1
ATOM 3707 C CA . ILE A 1 490 ? -12.082 28.759 1.738 1.00 48.78 490 ILE A CA 1
ATOM 3708 C C . ILE A 1 490 ? -12.019 30.289 1.849 1.00 48.78 490 ILE A C 1
ATOM 3710 O O . ILE A 1 490 ? -12.159 30.830 2.946 1.00 48.78 490 ILE A O 1
ATOM 3714 N N . ALA A 1 491 ? -11.853 30.999 0.728 1.00 47.69 491 ALA A N 1
ATOM 3715 C CA . ALA A 1 491 ? -11.895 32.461 0.700 1.00 47.69 491 ALA A CA 1
ATOM 3716 C C . ALA A 1 491 ? -13.274 32.995 1.122 1.00 47.69 491 ALA A C 1
ATOM 3718 O O . ALA A 1 491 ? -13.345 33.936 1.914 1.00 47.69 491 ALA A O 1
ATOM 3719 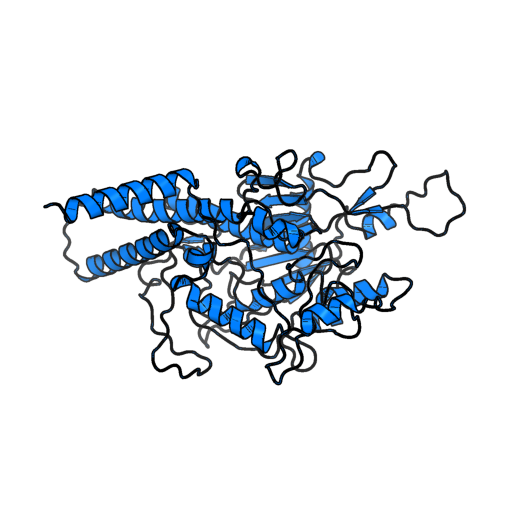N N . ASP A 1 492 ? -14.353 32.348 0.680 1.00 46.72 492 ASP A N 1
ATOM 3720 C CA . ASP A 1 492 ? -15.717 32.720 1.066 1.00 46.72 492 ASP A CA 1
ATOM 3721 C C . ASP A 1 492 ? -16.017 32.395 2.533 1.00 46.72 492 ASP A C 1
ATOM 3723 O O . ASP A 1 492 ? -16.595 33.226 3.234 1.00 46.72 492 ASP A O 1
ATOM 3727 N N . LYS A 1 493 ? -15.533 31.259 3.059 1.00 52.56 493 LYS A N 1
ATOM 3728 C CA . LYS A 1 493 ? -15.614 30.954 4.501 1.00 52.56 493 LYS A CA 1
ATOM 3729 C C . LYS A 1 493 ? -14.826 31.951 5.355 1.00 52.56 493 LYS A C 1
ATOM 3731 O O . LYS A 1 493 ? -15.327 32.390 6.386 1.00 52.56 493 LYS A O 1
ATOM 3736 N N . ARG A 1 494 ? -13.627 32.361 4.925 1.00 58.62 494 ARG A N 1
ATOM 3737 C CA . ARG A 1 494 ? -12.818 33.384 5.619 1.00 58.62 494 ARG A CA 1
ATOM 3738 C C . ARG A 1 494 ? -13.470 34.765 5.577 1.00 58.62 494 ARG A C 1
ATOM 3740 O O . ARG A 1 494 ? -13.433 35.474 6.578 1.00 58.62 494 ARG A O 1
ATOM 3747 N N . LYS A 1 495 ? -14.096 35.138 4.456 1.00 55.19 495 LYS A N 1
ATOM 3748 C CA . LYS A 1 495 ? -14.896 36.368 4.349 1.00 55.19 495 LYS A CA 1
ATOM 3749 C C . LYS A 1 495 ? -16.128 36.317 5.252 1.00 55.19 495 LYS A C 1
ATOM 3751 O O . LYS A 1 495 ? -16.416 37.308 5.913 1.00 55.19 495 LYS A O 1
ATOM 3756 N N . LYS A 1 496 ? -16.815 35.172 5.322 1.00 54.59 496 LYS A N 1
ATOM 3757 C CA . LYS A 1 496 ? -17.982 34.975 6.191 1.00 54.59 496 LYS A CA 1
ATOM 3758 C C . LYS A 1 496 ? -17.608 35.057 7.675 1.00 54.59 496 LYS A C 1
ATOM 3760 O O . LYS A 1 496 ? -18.220 35.840 8.389 1.00 54.59 496 LYS A O 1
ATOM 3765 N N . LYS A 1 497 ? -16.529 34.383 8.091 1.00 63.47 497 LYS A N 1
ATOM 3766 C CA . LYS A 1 497 ? -16.002 34.447 9.465 1.00 63.47 497 LYS A CA 1
ATOM 3767 C C . LYS A 1 497 ? -15.583 35.868 9.863 1.00 63.47 497 LYS A C 1
ATOM 3769 O O . LYS A 1 497 ? -15.991 36.345 10.912 1.00 63.47 497 LYS A O 1
ATOM 3774 N N . LYS A 1 498 ? -14.871 36.590 8.986 1.00 61.53 498 LYS A N 1
ATOM 3775 C CA . LYS A 1 498 ? -14.538 38.008 9.219 1.00 61.53 498 LYS A CA 1
ATOM 3776 C C . LYS A 1 498 ? -15.777 38.896 9.329 1.00 61.53 498 LYS A C 1
ATOM 3778 O O . LYS A 1 498 ? -15.765 39.840 10.103 1.00 61.53 498 LYS A O 1
ATOM 3783 N N . LYS A 1 499 ? -16.832 38.621 8.555 1.00 57.69 499 LYS A N 1
ATOM 3784 C CA . LYS A 1 499 ? -18.087 39.388 8.587 1.00 57.69 499 LYS A CA 1
ATOM 3785 C C . LYS A 1 499 ? -18.888 39.122 9.868 1.00 57.69 499 LYS A C 1
ATOM 3787 O O . LYS A 1 499 ? -19.492 40.048 10.397 1.00 57.69 499 LYS A O 1
ATOM 3792 N N . GLU A 1 500 ? -18.857 37.893 10.376 1.00 61.69 500 GLU A N 1
ATOM 3793 C CA . GLU A 1 500 ? -19.465 37.507 11.655 1.00 61.69 500 GLU A CA 1
ATOM 3794 C C . GLU A 1 500 ? -18.704 38.119 12.844 1.00 61.69 500 GLU A C 1
ATOM 3796 O O . GLU A 1 500 ? -19.335 38.746 13.695 1.00 61.69 500 GLU A O 1
ATOM 3801 N N . GLU A 1 501 ? -17.366 38.067 12.842 1.00 62.28 501 GLU A N 1
ATOM 3802 C CA . GLU A 1 501 ? -16.509 38.730 13.842 1.00 62.28 501 GLU A CA 1
ATOM 3803 C C . GLU A 1 501 ? -16.729 40.254 13.856 1.00 62.28 501 GLU A C 1
ATOM 3805 O O . GLU A 1 501 ? -16.913 40.842 14.918 1.00 62.28 501 GLU A O 1
ATOM 3810 N N . HIS A 1 502 ? -16.831 40.898 12.687 1.00 57.78 502 HIS A N 1
ATOM 3811 C CA . HIS A 1 502 ? -17.120 42.336 12.604 1.00 57.78 502 HIS A CA 1
ATOM 3812 C C . HIS A 1 502 ? -18.534 42.713 13.075 1.00 57.78 502 HIS A C 1
ATOM 3814 O O . HIS A 1 502 ? -18.756 43.851 13.480 1.00 57.78 502 HIS A O 1
ATOM 3820 N N . SER A 1 503 ? -19.496 41.784 13.009 1.00 55.34 503 SER A N 1
ATOM 3821 C CA . SER A 1 503 ? -20.861 42.010 13.505 1.00 55.34 503 SER A CA 1
ATOM 3822 C C . SER A 1 503 ? -20.977 41.864 15.025 1.00 55.34 503 SER A C 1
ATOM 3824 O O . SER A 1 503 ? -21.859 42.473 15.621 1.00 55.34 503 SER A O 1
ATOM 3826 N N . PHE A 1 504 ? -20.069 41.100 15.642 1.00 50.00 504 PHE A N 1
ATOM 3827 C CA . PHE A 1 504 ? -19.965 40.940 17.095 1.00 50.00 504 PHE A CA 1
ATOM 3828 C C . PHE A 1 504 ? -19.243 42.106 17.780 1.00 50.00 504 PHE A C 1
ATOM 3830 O O . PHE A 1 504 ? -19.477 42.341 18.954 1.00 50.00 504 PHE A O 1
ATOM 3837 N N . LEU A 1 505 ? -18.393 42.840 17.056 1.00 50.78 505 LEU A N 1
ATOM 3838 C CA . LEU A 1 505 ? -17.733 44.057 17.550 1.00 50.78 505 LEU A CA 1
ATOM 3839 C C . LEU A 1 505 ? -18.583 45.334 17.396 1.00 50.78 505 LEU A C 1
ATOM 3841 O O . LEU A 1 505 ? -18.216 46.370 17.939 1.00 50.78 505 LEU A O 1
ATOM 3845 N N . ASN A 1 506 ? -19.698 45.265 16.660 1.00 47.81 506 ASN A N 1
ATOM 3846 C CA . ASN A 1 506 ? -20.597 46.395 16.383 1.00 47.81 506 ASN A CA 1
ATOM 3847 C C . ASN A 1 506 ? -21.984 46.252 17.054 1.00 47.81 506 ASN A C 1
ATOM 3849 O O . ASN A 1 506 ? -22.930 46.937 16.661 1.00 47.81 506 ASN A O 1
ATOM 3853 N N . LYS A 1 507 ? -22.114 45.354 18.031 1.00 41.12 507 LYS A N 1
ATOM 3854 C CA . LYS A 1 507 ? -23.236 45.253 18.973 1.00 41.12 507 LYS A CA 1
ATOM 3855 C C . LYS A 1 507 ? -22.674 45.364 20.378 1.00 41.12 507 LYS A C 1
ATOM 3857 O O . LYS A 1 507 ? -23.394 45.929 21.225 1.00 41.12 507 LYS A O 1
#

Mean predicted aligned error: 10.14 Å

Secondary structure (DSSP, 8-state):
--HHHHHHHHHHHHHHTS-GGGS--B-TTSPEEE--EEEEEEEETTS-EEEEEEEE---B--GGGHHHHTTTS-SB--HHHHHHHHHHHHHHHHHHHHHHHTS--SSEEEPPTTTT-----B--TT----SSPBP-----SEEE-TTEEEEEEESSPPSSGGGHHHHHHT-S--PPPPPPTHHHHTTSS-TT-SSPPP---BTTS-TT-TTS--BSPSSTTSPP--PBPHHHHHHHHHHH-S--HHHHTTB-PPPPPPTT-TT---TTSEEEEEEEGGG--HHHHHHHH---TTT-TTGGGTT-B-GGG-B----EEEEES---TTSHHHHHHT----TT--S--PPP-EEE-SEEEEEETTS-EEEEETTEETTSPTT-GGG--TTSHHHHHHHHHHHHHHHHHHHHHTTSS-------HHHHHHHHHHHHHHHHHHHHHT-SSHHHHHTSGGGHHHHHHHHHHHHHTSTT-----SS-S--SS-HHHHHHHHHHHHHHHHHHS--

Foldseek 3Di:
DDLLQLQVCLQQVVVVPFDPVQDWDQDPVRATAFWKKKFKWKAFPVRDIHTFKMKIDADAFFLVCQLLQQLQFGGDRHGLVLNLLLNQLSLLVQLVVCLVVVHHDPWKDFDDLVQQPAFDLDDWPVPDPPPTRAGEFPLAGMETDLRIAMEMEILAQFADLQQLVVVQVPDPDNDADDDDCVVVVVQPPPPPDPDRRFDAAEARHPSVDHLAWYFDDNDPPDRGGLHTTRLLVLLLCLFQFSHDLLSCLHYAFDAQDDPVCNPRAGRRGHQEYEYAPSRGDPLSCQQRRNLDPPRHLCVLQPQDDFGRRTHRHGHYYHHDNDHDCRHPVVQQPPPPPPPPDPDDPDGDRYDHDQWMWIDGPSDFTAIDGSRFGPPDDRSDNVRRGCSGSLNSLVSSLVSLVSVLVVLVVVVVPDPDPPPPVVVVVSSVSSNVSSVLSNVLSQDQKQVSNVPDSNCVRSVVSSVCCCVRRHDSNDDRDNRIRHGNDDPVVVVVVVVVVVVVVVVVVVD